Protein AF-A0A6J6G672-F1 (afdb_monomer_lite)

Radius of gyration: 31.38 Å; chains: 1; bounding box: 77×76×99 Å

Structure (mmCIF, N/CA/C/O backbone):
data_AF-A0A6J6G672-F1
#
_entry.id   AF-A0A6J6G672-F1
#
loop_
_atom_site.group_PDB
_atom_site.id
_atom_site.type_symbol
_atom_site.label_atom_id
_atom_site.label_alt_id
_atom_site.label_comp_id
_atom_site.label_asym_id
_atom_site.label_entity_id
_atom_site.label_seq_id
_atom_site.pdbx_PDB_ins_code
_atom_site.Cartn_x
_atom_site.Cartn_y
_atom_site.Cartn_z
_atom_site.occupancy
_atom_site.B_iso_or_equiv
_atom_site.auth_seq_id
_atom_site.auth_comp_id
_atom_site.auth_asym_id
_atom_site.auth_atom_id
_atom_site.pdbx_PDB_model_num
ATOM 1 N N . MET A 1 1 ? -47.773 39.812 6.564 1.00 46.84 1 MET A N 1
ATOM 2 C CA . MET A 1 1 ? -46.576 39.114 7.076 1.00 46.84 1 MET A CA 1
ATOM 3 C C . MET A 1 1 ? -45.455 40.134 7.037 1.00 46.84 1 MET A C 1
ATOM 5 O O . MET A 1 1 ? -45.420 40.847 6.040 1.00 46.84 1 MET A O 1
ATOM 9 N N . PRO A 1 2 ? -44.662 40.315 8.106 1.00 49.34 2 PRO A N 1
ATOM 10 C CA . PRO A 1 2 ? -43.574 41.289 8.084 1.00 49.34 2 PRO A CA 1
ATOM 11 C C . PRO A 1 2 ? -42.596 40.954 6.957 1.00 49.34 2 PRO A C 1
ATOM 13 O O . PRO A 1 2 ? -42.396 39.776 6.661 1.00 49.34 2 PRO A O 1
ATOM 16 N N . ASP A 1 3 ? -42.039 41.986 6.330 1.00 76.88 3 ASP A N 1
ATOM 17 C CA . ASP A 1 3 ? -41.026 41.847 5.287 1.00 76.88 3 ASP A CA 1
ATOM 18 C C . ASP A 1 3 ? -39.793 41.137 5.873 1.00 76.88 3 ASP A C 1
ATOM 20 O O . ASP A 1 3 ? -39.313 41.480 6.958 1.00 76.88 3 ASP A O 1
ATOM 24 N N . VAL A 1 4 ? -39.299 40.119 5.169 1.00 63.19 4 VAL A N 1
ATOM 25 C CA . VAL A 1 4 ? -38.138 39.310 5.570 1.00 63.19 4 VAL A CA 1
ATOM 26 C C . VAL A 1 4 ? -36.911 40.202 5.777 1.00 63.19 4 VAL A C 1
ATOM 28 O O . VAL A 1 4 ? -36.126 39.972 6.697 1.00 63.19 4 VAL A O 1
ATOM 31 N N . ILE A 1 5 ? -36.787 41.280 4.995 1.00 65.31 5 ILE A N 1
ATOM 32 C CA . ILE A 1 5 ? -35.704 42.259 5.145 1.00 65.31 5 ILE A CA 1
ATOM 33 C C . ILE A 1 5 ? -35.810 42.996 6.486 1.00 65.31 5 ILE A C 1
ATOM 35 O O . ILE A 1 5 ? -34.803 43.208 7.163 1.00 65.31 5 ILE A O 1
ATOM 39 N N . GLU A 1 6 ? -37.023 43.337 6.917 1.00 63.88 6 GLU A N 1
ATOM 40 C CA . GLU A 1 6 ? -37.260 44.044 8.177 1.00 63.88 6 GLU A CA 1
ATOM 41 C C . GLU A 1 6 ? -36.971 43.139 9.390 1.00 63.88 6 GLU A C 1
ATOM 43 O O . GLU A 1 6 ? -36.390 43.590 10.382 1.00 63.88 6 GLU A O 1
ATOM 48 N N . GLN A 1 7 ? -37.271 41.838 9.282 1.00 68.50 7 GLN A N 1
ATOM 49 C CA . GLN A 1 7 ? -36.911 40.842 10.299 1.00 68.50 7 GLN A CA 1
ATOM 50 C C . GLN A 1 7 ? -35.397 40.615 10.389 1.00 68.50 7 GLN A C 1
ATOM 52 O O . GLN A 1 7 ? -34.854 40.599 11.495 1.00 68.50 7 GLN A O 1
ATOM 57 N N . LEU A 1 8 ? -34.698 40.514 9.256 1.00 62.34 8 LEU A N 1
ATOM 58 C CA . LEU A 1 8 ? -33.239 40.355 9.231 1.00 62.34 8 LEU A CA 1
ATOM 59 C C . LEU A 1 8 ? -32.519 41.587 9.795 1.00 62.34 8 LEU A C 1
ATOM 61 O O . LEU A 1 8 ? -31.563 41.457 10.559 1.00 62.34 8 LEU A O 1
ATOM 65 N N . GLN A 1 9 ? -33.009 42.792 9.497 1.00 69.88 9 GLN A N 1
ATOM 66 C CA . GLN A 1 9 ? -32.451 44.030 10.046 1.00 69.88 9 GLN A CA 1
ATOM 67 C C . GLN A 1 9 ? -32.729 44.206 11.544 1.00 69.88 9 GLN A C 1
ATOM 69 O O . GLN A 1 9 ? -31.916 44.808 12.250 1.00 69.88 9 GLN A O 1
ATOM 74 N N . ALA A 1 10 ? -33.870 43.726 12.045 1.00 69.56 10 ALA A N 1
ATOM 75 C CA . ALA A 1 10 ? -34.158 43.708 13.479 1.00 69.56 10 ALA A CA 1
ATOM 76 C C . ALA A 1 10 ? -33.260 42.698 14.214 1.00 69.56 10 ALA A C 1
ATOM 78 O O . ALA A 1 10 ? -32.737 42.999 15.288 1.00 69.56 10 ALA A O 1
ATOM 79 N N . TRP A 1 11 ? -33.019 41.538 13.602 1.00 71.62 11 TRP A N 1
ATOM 80 C CA . TRP A 1 11 ? -32.152 40.499 14.151 1.00 71.62 11 TRP A CA 1
ATOM 81 C C . TRP A 1 11 ? -30.676 40.924 14.181 1.00 71.62 11 TRP A C 1
ATOM 83 O O . TRP A 1 11 ? -30.020 40.801 15.212 1.00 71.62 11 TRP A O 1
ATOM 93 N N . SER A 1 12 ? -30.180 41.538 13.100 1.00 64.00 12 SER A N 1
ATOM 94 C CA . SER A 1 12 ? -28.824 42.103 13.022 1.00 64.00 12 SER A CA 1
ATOM 95 C C . SER A 1 12 ? -28.565 43.163 14.101 1.00 64.00 12 SER A C 1
ATOM 97 O O . SER A 1 12 ? -27.530 43.121 14.769 1.00 64.00 12 SER A O 1
ATOM 99 N N . ARG A 1 13 ? -29.523 44.071 14.335 1.00 68.19 13 ARG A N 1
ATOM 100 C CA . ARG A 1 13 ? -29.420 45.081 15.403 1.00 68.19 13 ARG A CA 1
ATOM 101 C C . ARG A 1 13 ? -29.402 44.451 16.796 1.00 68.19 13 ARG A C 1
ATOM 103 O O . ARG A 1 13 ? -28.588 44.841 17.624 1.00 68.19 13 ARG A O 1
ATOM 110 N N . SER A 1 14 ? -30.227 43.429 17.026 1.00 68.44 14 SER A N 1
ATOM 111 C CA . SER A 1 14 ? -30.238 42.687 18.293 1.00 68.44 14 SER A CA 1
ATOM 112 C C . SER A 1 14 ? -28.920 41.957 18.574 1.00 68.44 14 SER A C 1
ATOM 114 O O . SER A 1 14 ? -28.567 41.789 19.738 1.00 68.44 14 SER A O 1
ATOM 116 N N . LEU A 1 15 ? -28.213 41.501 17.538 1.00 60.38 15 LEU A N 1
ATOM 117 C CA . LEU A 1 15 ? -26.910 40.846 17.666 1.00 60.38 15 LEU A CA 1
ATOM 118 C C . LEU A 1 15 ? -25.802 41.851 17.987 1.00 60.38 15 LEU A C 1
ATOM 120 O O . LEU A 1 15 ? -25.002 41.597 18.884 1.00 60.38 15 LEU A O 1
ATOM 124 N N . ALA A 1 16 ? -25.806 43.008 17.321 1.00 58.34 16 ALA A N 1
ATOM 125 C CA . ALA A 1 16 ? -24.842 44.076 17.575 1.00 58.34 16 ALA A CA 1
ATOM 126 C C . ALA A 1 16 ? -24.935 44.622 19.013 1.00 58.34 16 ALA A C 1
ATOM 128 O O . ALA A 1 16 ? -23.906 44.870 19.638 1.00 58.34 16 ALA A O 1
ATOM 129 N N . ASP A 1 17 ? -26.149 44.737 19.564 1.00 64.81 17 ASP A N 1
ATOM 130 C CA . ASP A 1 17 ? -26.365 45.199 20.943 1.00 64.81 17 ASP A CA 1
ATOM 131 C C . ASP A 1 17 ? -26.021 44.134 22.007 1.00 64.81 17 ASP A C 1
ATOM 133 O O . ASP A 1 17 ? -25.768 44.470 23.166 1.00 64.81 17 ASP A O 1
ATOM 137 N N . ALA A 1 18 ? -26.001 42.846 21.640 1.00 61.31 18 ALA A N 1
ATOM 138 C CA . ALA A 1 18 ? -25.757 41.737 22.568 1.00 61.31 18 ALA A CA 1
ATOM 139 C C . ALA A 1 18 ? -24.266 41.404 22.765 1.00 61.31 18 ALA A C 1
ATOM 141 O O . ALA A 1 18 ? -23.897 40.791 23.770 1.00 61.31 18 ALA A O 1
ATOM 142 N N . THR A 1 19 ? -23.394 41.807 21.841 1.00 51.56 19 THR A N 1
ATOM 143 C CA . THR A 1 19 ? -21.947 41.571 21.931 1.00 51.56 19 THR A CA 1
ATOM 144 C C . THR A 1 19 ? -21.215 42.802 22.453 1.00 51.56 19 THR A C 1
ATOM 146 O O . THR A 1 19 ? -21.062 43.791 21.740 1.00 51.56 19 THR A O 1
ATOM 149 N N . GLN A 1 20 ? -20.706 42.743 23.689 1.00 45.62 20 GLN A N 1
ATOM 150 C CA . GLN A 1 20 ? -19.733 43.739 24.146 1.00 45.62 20 GLN A CA 1
ATOM 151 C C . GLN A 1 20 ? -18.421 43.585 23.357 1.00 45.62 20 GLN A C 1
ATOM 153 O O . GLN A 1 20 ? -17.989 42.450 23.134 1.00 45.62 20 GLN A O 1
ATOM 158 N N . PRO A 1 21 ? -17.771 44.690 22.945 1.00 47.06 21 PRO A N 1
ATOM 159 C CA . PRO A 1 21 ? -16.489 44.618 22.259 1.00 47.06 21 PRO A CA 1
ATOM 160 C C . PRO A 1 21 ? -15.455 43.940 23.160 1.00 47.06 21 PRO A C 1
ATOM 162 O O . PRO A 1 21 ? -15.293 44.294 24.328 1.00 47.06 21 PRO A O 1
ATOM 165 N N . VAL A 1 22 ? -14.768 42.942 22.609 1.00 43.19 22 VAL A N 1
ATOM 166 C CA . VAL A 1 22 ? -13.687 42.238 23.299 1.00 43.19 22 VAL A CA 1
ATOM 167 C C . VAL A 1 22 ? -12.484 43.176 23.376 1.00 43.19 22 VAL A C 1
ATOM 169 O O . VAL A 1 22 ? -11.989 43.637 22.350 1.00 43.19 22 VAL A O 1
ATOM 172 N N . ASP A 1 23 ? -12.017 43.466 24.589 1.00 53.56 23 ASP A N 1
ATOM 173 C CA . ASP A 1 23 ? -10.781 44.216 24.810 1.00 53.56 23 ASP A CA 1
ATOM 174 C C . ASP A 1 23 ? -9.571 43.329 24.478 1.00 53.56 23 ASP A C 1
ATOM 176 O O . ASP A 1 23 ? -9.104 42.531 25.293 1.00 53.56 23 ASP A O 1
ATOM 180 N N . ILE A 1 24 ? -9.095 43.445 23.239 1.00 40.38 24 ILE A N 1
ATOM 181 C CA . ILE A 1 24 ? -7.954 42.684 22.719 1.00 40.38 24 ILE A CA 1
ATOM 182 C C . ILE A 1 24 ? -6.646 43.122 23.405 1.00 40.38 24 ILE A C 1
ATOM 184 O O . ILE A 1 24 ? -5.747 42.298 23.573 1.00 40.38 24 ILE A O 1
ATOM 188 N N . ALA A 1 25 ? -6.545 44.370 23.882 1.00 42.56 25 ALA A N 1
ATOM 189 C CA . ALA A 1 25 ? -5.338 44.865 24.547 1.00 42.56 25 ALA A CA 1
ATOM 190 C C . ALA A 1 25 ? -5.117 44.176 25.907 1.00 42.56 25 ALA A C 1
ATOM 192 O O . ALA A 1 25 ? -4.003 43.758 26.216 1.00 42.56 25 ALA A O 1
ATOM 193 N N . GLY A 1 26 ? -6.191 43.930 26.666 1.00 54.44 26 GLY A N 1
ATOM 194 C CA . GLY A 1 26 ? -6.123 43.189 27.931 1.00 54.44 26 GLY A CA 1
ATOM 195 C C . GLY A 1 26 ? -5.768 41.699 27.791 1.00 54.44 26 GLY A C 1
ATOM 196 O O . GLY A 1 26 ? -5.307 41.082 28.752 1.00 54.44 26 GLY A O 1
ATOM 197 N N . VAL A 1 27 ? -5.959 41.105 26.606 1.00 44.97 27 VAL A N 1
ATOM 198 C CA . VAL A 1 27 ? -5.609 39.698 26.330 1.00 44.97 27 VAL A CA 1
ATOM 199 C C . VAL A 1 27 ? -4.117 39.540 26.026 1.00 44.97 27 VAL A C 1
ATOM 201 O O . VAL A 1 27 ? -3.529 38.524 26.394 1.00 44.97 27 VAL A O 1
ATOM 204 N N . VAL A 1 28 ? -3.495 40.545 25.405 1.00 49.44 28 VAL A N 1
ATOM 205 C CA . VAL A 1 28 ? -2.081 40.498 25.002 1.00 49.44 28 VAL A CA 1
ATOM 206 C C . VAL A 1 28 ? -1.145 40.822 26.175 1.00 49.44 28 VAL A C 1
ATOM 208 O O . VAL A 1 28 ? -0.136 40.137 26.349 1.00 49.44 28 VAL A O 1
ATOM 211 N N . ASP A 1 29 ? -1.513 41.757 27.056 1.00 43.22 29 ASP A N 1
ATOM 212 C CA . ASP A 1 29 ? -0.681 42.121 28.218 1.00 43.22 29 ASP A CA 1
ATOM 213 C C . ASP A 1 29 ? -0.599 41.014 29.291 1.00 43.22 29 ASP A C 1
ATOM 215 O O . ASP A 1 29 ? 0.370 40.933 30.045 1.00 43.22 29 ASP A O 1
ATOM 219 N N . GLY A 1 30 ? -1.573 40.097 29.342 1.00 44.09 30 GLY A N 1
ATOM 220 C CA . GLY A 1 30 ? -1.590 38.988 30.306 1.00 44.09 30 GLY A CA 1
ATOM 221 C C . GLY A 1 30 ? -0.631 37.832 29.993 1.00 44.09 30 GLY A C 1
ATOM 222 O O . GLY A 1 30 ? -0.449 36.955 30.838 1.00 44.09 30 GLY A O 1
ATOM 223 N N . VAL A 1 31 ? -0.035 37.801 28.796 1.00 45.81 31 VAL A N 1
ATOM 224 C CA . VAL A 1 31 ? 0.839 36.703 28.340 1.00 45.81 31 VAL A CA 1
ATOM 225 C C . VAL A 1 31 ? 2.322 36.998 28.598 1.00 45.81 31 VAL A C 1
ATOM 227 O O . VAL A 1 31 ? 3.125 36.068 28.669 1.00 45.81 31 VAL A O 1
ATOM 230 N N . VAL A 1 32 ? 2.698 38.265 28.801 1.00 43.31 32 VAL A N 1
ATOM 231 C CA . VAL A 1 32 ? 4.114 38.672 28.880 1.00 43.31 32 VAL A CA 1
ATOM 232 C C . VAL A 1 32 ? 4.640 38.790 30.320 1.00 43.31 32 VAL A C 1
ATOM 234 O O . VAL A 1 32 ? 5.846 38.672 30.524 1.00 43.31 32 VAL A O 1
ATOM 237 N N . ASP A 1 33 ? 3.781 38.888 31.341 1.00 36.50 33 ASP A N 1
ATOM 238 C CA . ASP A 1 33 ? 4.230 39.005 32.738 1.00 36.50 33 ASP A CA 1
ATOM 239 C C . ASP A 1 33 ? 4.022 37.727 33.580 1.00 36.50 33 ASP A C 1
ATOM 241 O O . ASP A 1 33 ? 2.962 37.461 34.139 1.00 36.50 33 ASP A O 1
ATOM 245 N N . GLY A 1 34 ? 5.118 36.978 33.750 1.00 36.66 34 GLY A N 1
ATOM 246 C CA . GLY A 1 34 ? 5.547 36.464 35.056 1.00 36.66 34 GLY A CA 1
ATOM 247 C C . GLY A 1 34 ? 4.811 35.261 35.664 1.00 36.66 34 GLY A C 1
ATOM 248 O O . GLY A 1 34 ? 3.720 35.353 36.220 1.00 36.66 34 GLY A O 1
ATOM 249 N N . GLY A 1 35 ? 5.517 34.128 35.722 1.00 41.94 35 GLY A N 1
ATOM 250 C CA . GLY A 1 35 ? 5.094 32.902 36.391 1.00 41.94 35 GLY A CA 1
ATOM 251 C C . GLY A 1 35 ? 4.562 33.078 37.821 1.00 41.94 35 GLY A C 1
ATOM 252 O O . GLY A 1 35 ? 5.294 33.379 38.764 1.00 41.94 35 GLY A O 1
ATOM 253 N N . ARG A 1 36 ? 3.284 32.740 38.011 1.00 36.44 36 ARG A N 1
ATOM 254 C CA . ARG A 1 36 ? 2.749 32.215 39.274 1.00 36.44 36 ARG A CA 1
ATOM 255 C C . ARG A 1 36 ? 1.495 31.391 38.997 1.00 36.44 36 ARG A C 1
ATOM 257 O O . ARG A 1 36 ? 0.454 31.921 38.628 1.00 36.44 36 ARG A O 1
ATOM 264 N N . ARG A 1 37 ? 1.593 30.073 39.209 1.00 47.59 37 ARG A N 1
ATOM 265 C CA . ARG A 1 37 ? 0.455 29.142 39.166 1.00 47.59 37 ARG A CA 1
ATOM 266 C C . ARG A 1 37 ? -0.644 29.607 40.131 1.00 47.59 37 ARG A C 1
ATOM 268 O O . ARG A 1 37 ? -0.440 29.604 41.344 1.00 47.59 37 ARG A O 1
ATOM 275 N N . ARG A 1 38 ? -1.830 29.906 39.600 1.00 34.62 38 ARG A N 1
ATOM 276 C CA . ARG A 1 38 ? -3.105 29.767 40.315 1.00 34.62 38 ARG A CA 1
ATOM 277 C C . ARG A 1 38 ? -4.071 28.977 39.441 1.00 34.62 38 ARG A C 1
ATOM 279 O O . ARG A 1 38 ? -4.374 29.370 38.323 1.00 34.62 38 ARG A O 1
ATOM 286 N N . SER A 1 39 ? -4.518 27.842 39.969 1.00 48.62 39 SER A N 1
ATOM 287 C CA . SER A 1 39 ? -5.565 27.004 39.397 1.00 48.62 39 SER A CA 1
ATOM 288 C C . SER A 1 39 ? -6.930 27.678 39.549 1.00 48.62 39 SER A C 1
ATOM 290 O O . SER A 1 39 ? -7.306 28.032 40.668 1.00 48.62 39 SER A O 1
ATOM 292 N N . GLY A 1 40 ? -7.693 27.780 38.459 1.00 38.53 40 GLY A N 1
ATOM 293 C CA . GLY A 1 40 ? -9.133 28.039 38.521 1.00 38.53 40 GLY A CA 1
ATOM 294 C C . GLY A 1 40 ? -9.739 28.576 37.223 1.00 38.53 40 GLY A C 1
ATOM 295 O O . GLY A 1 40 ? -9.572 29.750 36.922 1.00 38.53 40 GLY A O 1
ATOM 296 N N . GLY A 1 41 ? -10.521 27.742 36.520 1.00 38.41 41 GLY A N 1
ATOM 297 C CA . GLY A 1 41 ? -11.688 28.212 35.755 1.00 38.41 41 GLY A CA 1
ATOM 298 C C . GLY A 1 41 ? -11.644 28.198 34.217 1.00 38.41 41 GLY A C 1
ATOM 299 O O . GLY A 1 41 ? -11.929 29.220 33.607 1.00 38.41 41 GLY A O 1
ATOM 300 N N . THR A 1 42 ? -11.404 27.056 33.562 1.00 41.00 42 THR A N 1
ATOM 301 C CA . THR A 1 42 ? -11.502 26.909 32.085 1.00 41.00 42 THR A CA 1
ATOM 302 C C . THR A 1 42 ? -12.894 26.540 31.544 1.00 41.00 42 THR A C 1
ATOM 304 O O . THR A 1 42 ? -13.083 26.498 30.332 1.00 41.00 42 THR A O 1
ATOM 307 N N . ARG A 1 43 ? -13.911 26.317 32.391 1.00 42.50 43 ARG A N 1
ATOM 308 C CA . ARG A 1 43 ? -15.243 25.860 31.927 1.00 42.50 43 ARG A CA 1
ATOM 309 C C . ARG A 1 43 ? -16.136 26.944 31.302 1.00 42.50 43 ARG A C 1
ATOM 311 O O . ARG A 1 43 ? -17.052 26.605 30.568 1.00 42.50 43 ARG A O 1
ATOM 318 N N . GLY A 1 44 ? -15.877 28.231 31.545 1.00 39.62 44 GLY A N 1
ATOM 319 C CA . GLY A 1 44 ? -16.739 29.313 31.040 1.00 39.62 44 GLY A CA 1
ATOM 320 C C . GLY A 1 44 ? -16.522 29.685 29.569 1.00 39.62 44 GLY A C 1
ATOM 321 O O . GLY A 1 44 ? -17.420 30.234 28.942 1.00 39.62 44 GLY A O 1
ATOM 322 N N . ARG A 1 45 ? -15.345 29.386 29.003 1.00 48.25 45 ARG A N 1
ATOM 323 C CA . ARG A 1 45 ? -14.952 29.872 27.667 1.00 48.25 45 ARG A CA 1
ATOM 324 C C . ARG A 1 45 ? -15.425 28.976 26.518 1.00 48.25 45 ARG A C 1
ATOM 326 O O . ARG A 1 45 ? -15.705 29.484 25.441 1.00 48.25 45 ARG A O 1
ATOM 333 N N . TRP A 1 46 ? -15.603 27.679 26.763 1.00 44.25 46 TRP A N 1
ATOM 334 C CA . TRP A 1 46 ? -16.037 26.723 25.734 1.00 44.25 46 TRP A CA 1
ATOM 335 C C . TRP A 1 46 ? -17.543 26.756 25.447 1.00 44.25 46 TRP A C 1
ATOM 337 O O . TRP A 1 46 ? -17.961 26.502 24.321 1.00 44.25 46 TRP A O 1
ATOM 347 N N . LEU A 1 47 ? -18.364 27.153 26.423 1.00 42.22 47 LEU A N 1
ATOM 348 C CA . LEU A 1 47 ? -19.818 27.244 26.238 1.00 42.22 47 LEU A CA 1
ATOM 349 C C . LEU A 1 47 ? -20.236 28.381 25.291 1.00 42.22 47 LEU A C 1
ATOM 351 O O . LEU A 1 47 ? -21.238 28.249 24.596 1.00 42.22 47 LEU A O 1
ATOM 355 N N . ALA A 1 48 ? -19.459 29.466 25.216 1.00 41.91 48 ALA A N 1
ATOM 356 C CA . ALA A 1 48 ? -19.745 30.576 24.305 1.00 41.91 48 ALA A CA 1
ATOM 357 C C . ALA A 1 48 ? -19.431 30.231 22.837 1.00 41.91 48 ALA A C 1
ATOM 359 O O . ALA A 1 48 ? -20.153 30.657 21.944 1.00 41.91 48 ALA A O 1
ATOM 360 N N . VAL A 1 49 ? -18.398 29.418 22.586 1.00 44.03 49 VAL A N 1
ATOM 361 C CA . VAL A 1 49 ? -18.032 28.971 21.228 1.00 44.03 49 VAL A CA 1
ATOM 362 C C . VAL A 1 49 ? -19.035 27.937 20.707 1.00 44.03 49 VAL A C 1
ATOM 364 O O . VAL A 1 49 ? -19.484 28.035 19.568 1.00 44.03 49 VAL A O 1
ATOM 367 N N . ALA A 1 50 ? -19.469 27.005 21.562 1.00 41.41 50 ALA A N 1
ATOM 368 C CA . ALA A 1 50 ? -20.468 26.001 21.195 1.00 41.41 50 ALA A CA 1
ATOM 369 C C . ALA A 1 50 ? -21.840 26.617 20.848 1.00 41.41 50 ALA A C 1
ATOM 371 O O . ALA A 1 50 ? -22.502 26.163 19.917 1.00 41.41 50 ALA A O 1
ATOM 372 N N . ALA A 1 51 ? -22.254 27.682 21.546 1.00 37.69 51 ALA A N 1
ATOM 373 C CA . ALA A 1 51 ? -23.521 28.362 21.268 1.00 37.69 51 ALA A CA 1
ATOM 374 C C . ALA A 1 51 ? -23.548 29.053 19.887 1.00 37.69 51 ALA A C 1
ATOM 376 O O . ALA A 1 51 ? -24.5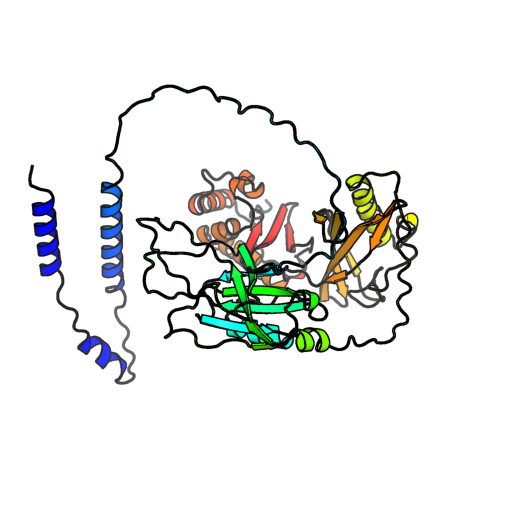96 29.094 19.243 1.00 37.69 51 ALA A O 1
ATOM 377 N N . SER A 1 52 ? -22.402 29.543 19.404 1.00 37.72 52 SER A N 1
ATOM 378 C CA . SER A 1 52 ? -22.294 30.217 18.102 1.00 37.72 52 SER A CA 1
ATOM 379 C C . SER A 1 52 ? -22.360 29.249 16.916 1.00 37.72 52 SER A C 1
ATOM 381 O O . SER A 1 52 ? -22.905 29.598 15.871 1.00 37.72 52 SER A O 1
ATOM 383 N N . ILE A 1 53 ? -21.870 28.015 17.081 1.00 43.47 53 ILE A N 1
ATOM 384 C CA . ILE A 1 53 ? -21.871 26.990 16.021 1.00 43.47 53 ILE A CA 1
ATOM 385 C C . ILE A 1 53 ? -23.289 26.445 15.779 1.00 43.47 53 ILE A C 1
ATOM 387 O O . ILE A 1 53 ? -23.703 26.267 14.634 1.00 43.47 53 ILE A O 1
ATOM 391 N N . VAL A 1 54 ? -24.086 26.266 16.840 1.00 43.44 54 VAL A N 1
ATOM 392 C CA . VAL A 1 54 ? -25.472 25.767 16.725 1.00 43.44 54 VAL A CA 1
ATOM 393 C C . VAL A 1 54 ? -26.394 26.772 16.014 1.00 43.44 54 VAL A C 1
ATOM 395 O O . VAL A 1 54 ? -27.316 26.370 15.305 1.00 43.44 54 VAL A O 1
ATOM 398 N N . LEU A 1 55 ? -26.131 28.077 16.138 1.00 42.69 55 LEU A N 1
ATOM 399 C CA . LEU A 1 55 ? -26.919 29.120 15.466 1.00 42.69 55 LEU A CA 1
ATOM 400 C C . LEU A 1 55 ? -26.651 29.209 13.955 1.00 42.69 55 LEU A C 1
ATOM 402 O O . LEU A 1 55 ? -27.561 29.563 13.206 1.00 42.69 55 LEU A O 1
ATOM 406 N N . LEU A 1 56 ? -25.451 28.844 13.493 1.00 40.16 56 LEU A N 1
ATOM 407 C CA . LEU A 1 56 ? -25.109 28.838 12.065 1.00 40.16 56 LEU A CA 1
ATOM 408 C C . LEU A 1 56 ? -25.736 27.648 11.323 1.00 40.16 56 LEU A C 1
ATOM 410 O O . LEU A 1 56 ? -26.234 27.816 10.211 1.00 40.16 56 LEU A O 1
ATOM 414 N N . ALA A 1 57 ? -25.818 26.476 11.960 1.00 40.16 57 ALA A N 1
ATOM 415 C CA . ALA A 1 57 ? -26.436 25.290 11.358 1.00 40.16 57 ALA A CA 1
ATOM 416 C C . ALA A 1 57 ? -27.958 25.444 11.140 1.00 40.16 57 ALA A C 1
ATOM 418 O O . ALA A 1 57 ? -28.507 24.935 10.164 1.00 40.16 57 ALA A O 1
ATOM 419 N N . GLY A 1 58 ? -28.648 26.196 12.007 1.00 34.88 58 GLY A N 1
ATOM 420 C CA . GLY A 1 58 ? -30.093 26.425 11.889 1.00 34.88 58 GLY A CA 1
ATOM 421 C C . GLY A 1 58 ? -30.508 27.320 10.712 1.00 34.88 58 GLY A C 1
ATOM 422 O O . GLY A 1 58 ? -31.625 27.190 10.216 1.00 34.88 58 GLY A O 1
ATOM 423 N N . ALA A 1 59 ? -29.624 28.205 10.238 1.00 39.28 59 ALA A N 1
ATOM 424 C CA . ALA A 1 59 ? -29.932 29.141 9.153 1.00 39.28 59 ALA A CA 1
ATOM 425 C C . ALA A 1 59 ? -29.840 28.500 7.754 1.00 39.28 59 ALA A C 1
ATOM 427 O O . ALA A 1 59 ? -30.563 28.902 6.845 1.00 39.28 59 ALA A O 1
ATOM 428 N N . VAL A 1 60 ? -29.000 27.472 7.587 1.00 40.84 60 VAL A N 1
ATOM 429 C CA . VAL A 1 60 ? -28.754 26.817 6.288 1.00 40.84 60 VAL A CA 1
ATOM 430 C C . VAL A 1 60 ? -29.909 25.890 5.884 1.00 40.84 60 VAL A C 1
ATOM 432 O O . VAL A 1 60 ? -30.270 25.814 4.711 1.00 40.84 60 VAL A O 1
ATOM 435 N N . VAL A 1 61 ? -30.578 25.256 6.851 1.00 37.94 61 VAL A N 1
ATOM 436 C CA . VAL A 1 61 ? -31.682 24.311 6.586 1.00 37.94 61 VAL A CA 1
ATOM 437 C C . VAL A 1 61 ? -32.956 25.011 6.079 1.00 37.94 61 VAL A C 1
ATOM 439 O O . VAL A 1 61 ? -33.787 24.387 5.422 1.00 37.94 61 VAL A O 1
ATOM 442 N N . ALA A 1 62 ? -33.107 26.320 6.297 1.00 36.56 62 ALA A N 1
ATOM 443 C CA . ALA A 1 62 ? -34.292 27.065 5.866 1.00 36.56 62 ALA A CA 1
ATOM 444 C C . ALA A 1 62 ? -34.297 27.451 4.369 1.00 36.56 62 ALA A C 1
ATOM 446 O O . ALA A 1 62 ? -35.345 27.835 3.853 1.00 36.56 62 ALA A O 1
ATOM 447 N N . VAL A 1 63 ? -33.166 27.346 3.657 1.00 40.66 63 VAL A N 1
ATOM 448 C CA . VAL A 1 63 ? -33.032 27.854 2.274 1.00 40.66 63 VAL A CA 1
ATOM 449 C C . VAL A 1 63 ? -33.274 26.778 1.200 1.00 40.66 63 VAL A C 1
ATOM 451 O O . VAL A 1 63 ? -33.565 27.110 0.057 1.00 40.66 63 VAL A O 1
ATOM 454 N N . VAL A 1 64 ? -33.266 25.486 1.545 1.00 37.25 64 VAL A N 1
ATOM 455 C CA . VAL A 1 64 ? -33.272 24.389 0.548 1.00 37.25 64 VAL A CA 1
ATOM 456 C C . VAL A 1 64 ? -34.681 23.866 0.183 1.00 37.25 64 VAL A C 1
ATOM 458 O O . VAL A 1 64 ? -34.816 22.983 -0.655 1.00 37.25 64 VAL A O 1
ATOM 461 N N . GLN A 1 65 ? -35.772 24.420 0.729 1.00 35.72 65 GLN A N 1
ATOM 462 C CA . GLN A 1 65 ? -37.135 23.880 0.517 1.00 35.72 65 GLN A CA 1
ATOM 463 C C . GLN A 1 65 ? -38.093 24.697 -0.371 1.00 35.72 65 GLN A C 1
ATOM 465 O O . GLN A 1 65 ? -39.303 24.482 -0.314 1.00 35.72 65 GLN A O 1
ATOM 470 N N . LEU A 1 66 ? -37.613 25.587 -1.244 1.00 34.34 66 LEU A N 1
ATOM 471 C CA . LEU A 1 66 ? -38.497 26.286 -2.192 1.00 34.34 66 LEU A CA 1
ATOM 472 C C . LEU A 1 66 ? -37.897 26.362 -3.602 1.00 34.34 66 LEU A C 1
ATOM 474 O O . LEU A 1 66 ? -37.081 27.230 -3.892 1.00 34.34 66 LEU A O 1
ATOM 478 N N . GLY A 1 67 ? -38.361 25.480 -4.490 1.00 30.53 67 GLY A N 1
ATOM 479 C CA . GLY A 1 67 ? -38.087 25.549 -5.926 1.00 30.53 67 GLY A CA 1
ATOM 480 C C . GLY A 1 67 ? -38.655 24.355 -6.690 1.00 30.53 67 GLY A C 1
ATOM 481 O O . GLY A 1 67 ? -37.909 23.450 -7.041 1.00 30.53 67 GLY A O 1
ATOM 482 N N . GLY A 1 68 ? -39.974 24.341 -6.906 1.00 32.84 68 GLY A N 1
ATOM 483 C CA . GLY A 1 68 ? -40.667 23.374 -7.759 1.00 32.84 68 GLY A CA 1
ATOM 484 C C . GLY A 1 68 ? -41.234 24.013 -9.033 1.00 32.84 68 GLY A C 1
ATOM 485 O O . GLY A 1 68 ? -41.778 25.114 -8.969 1.00 32.84 68 GLY A O 1
ATOM 486 N N . ASP A 1 69 ? -41.124 23.234 -10.113 1.00 37.69 69 ASP A N 1
ATOM 487 C CA . ASP A 1 69 ? -41.947 23.111 -11.330 1.00 37.69 69 ASP A CA 1
ATOM 488 C C . ASP A 1 69 ? -41.973 24.166 -12.466 1.00 37.69 69 ASP A C 1
ATOM 490 O O . ASP A 1 69 ? -41.987 25.376 -12.255 1.00 37.69 69 ASP A O 1
ATOM 494 N N . ASP A 1 70 ? -42.107 23.586 -13.679 1.00 32.09 70 ASP A N 1
ATOM 495 C CA . ASP A 1 70 ? -42.422 24.108 -15.030 1.00 32.09 70 ASP A CA 1
ATOM 496 C C . ASP A 1 70 ? -41.260 24.727 -15.862 1.00 32.09 70 ASP A C 1
ATOM 498 O O . ASP A 1 70 ? -40.510 25.562 -15.382 1.00 32.09 70 ASP A O 1
ATOM 502 N N . GLU A 1 71 ? -40.996 24.397 -17.143 1.00 32.97 71 GLU A N 1
ATOM 503 C CA . GLU A 1 71 ? -41.886 23.983 -18.239 1.00 32.97 71 GLU A CA 1
ATOM 504 C C . GLU A 1 71 ? -41.130 23.417 -19.486 1.00 32.97 71 GLU A C 1
ATOM 506 O O . GLU A 1 71 ? -40.050 23.877 -19.847 1.00 32.97 71 GLU A O 1
ATOM 511 N N . ARG A 1 72 ? -41.843 22.546 -20.227 1.00 32.12 72 ARG A N 1
ATOM 512 C CA . ARG A 1 72 ? -41.903 22.354 -21.705 1.00 32.12 72 ARG A CA 1
ATOM 513 C C . ARG A 1 72 ? -40.842 21.560 -22.496 1.00 32.12 72 ARG A C 1
ATOM 515 O O . ARG A 1 72 ? -39.791 22.039 -22.905 1.00 32.12 72 ARG A O 1
ATOM 522 N N . VAL A 1 73 ? -41.320 20.389 -22.929 1.00 36.75 73 VAL A N 1
ATOM 523 C CA . VAL A 1 73 ? -40.887 19.571 -24.075 1.00 36.75 73 VAL A CA 1
ATOM 524 C C . VAL A 1 73 ? -41.371 20.170 -25.412 1.00 36.75 73 VAL A C 1
ATOM 526 O O . VAL A 1 73 ? -42.525 20.586 -25.524 1.00 36.75 73 VAL A O 1
ATOM 529 N N . GLY A 1 74 ? -40.522 20.119 -26.447 1.00 30.22 74 GLY A N 1
ATOM 530 C CA . GLY A 1 74 ? -40.841 20.358 -27.865 1.00 30.22 74 GLY A CA 1
ATOM 531 C C . GLY A 1 74 ? -39.873 19.594 -28.800 1.00 30.22 74 GLY A C 1
ATOM 532 O O . GLY A 1 74 ? -38.786 19.240 -28.355 1.00 30.22 74 GLY A O 1
ATOM 533 N N . PRO A 1 75 ? -40.267 19.250 -30.046 1.00 39.03 75 PRO A N 1
ATOM 534 C CA . PRO A 1 75 ? -39.949 17.951 -30.650 1.00 39.03 75 PRO A CA 1
ATOM 535 C C . PRO A 1 75 ? -38.679 17.891 -31.516 1.00 39.03 75 PRO A C 1
ATOM 537 O O . PRO A 1 75 ? -38.186 18.885 -32.042 1.00 39.03 75 PRO A O 1
ATOM 540 N N . ALA A 1 76 ? -38.221 16.649 -31.695 1.00 40.78 76 ALA A N 1
ATOM 541 C CA . ALA A 1 76 ? -37.064 16.203 -32.462 1.00 40.78 76 ALA A CA 1
ATOM 542 C C . ALA A 1 76 ? -37.070 16.620 -33.946 1.00 40.78 76 ALA A C 1
ATOM 544 O O . ALA A 1 76 ? -38.079 16.483 -34.641 1.00 40.78 76 ALA A O 1
ATOM 545 N N . ALA A 1 77 ? -35.893 17.017 -34.441 1.00 34.19 77 ALA A N 1
ATOM 546 C CA . ALA A 1 77 ? -35.594 17.168 -35.861 1.00 34.19 77 ALA A CA 1
ATOM 547 C C . ALA A 1 77 ? -34.556 16.124 -36.309 1.00 34.19 77 ALA A C 1
ATOM 549 O O . ALA A 1 77 ? -33.566 15.853 -35.634 1.00 34.19 77 ALA A O 1
ATOM 550 N N . THR A 1 78 ? -34.842 15.528 -37.461 1.00 37.94 78 THR A N 1
ATOM 551 C CA . THR A 1 78 ? -34.135 14.447 -38.156 1.00 37.94 78 THR A CA 1
ATOM 552 C C . THR A 1 78 ? -32.760 14.892 -38.688 1.00 37.94 78 THR A C 1
ATOM 554 O O . THR A 1 78 ? -32.657 16.008 -39.202 1.00 37.94 78 THR A O 1
ATOM 557 N N . PRO A 1 79 ? -31.711 14.046 -38.654 1.00 41.47 79 PRO A N 1
ATOM 558 C CA . PRO A 1 79 ? -30.414 14.400 -39.223 1.00 41.47 79 PRO A CA 1
ATOM 559 C C . PRO A 1 79 ? -30.448 14.332 -40.757 1.00 41.47 79 PRO A C 1
ATOM 561 O O . PRO A 1 79 ? -30.878 13.340 -41.343 1.00 41.47 79 PRO A O 1
ATOM 564 N N . SER A 1 80 ? -29.979 15.400 -41.406 1.00 34.41 80 SER A N 1
ATOM 565 C CA . SER A 1 80 ? -29.760 15.458 -42.855 1.00 34.41 80 SER A CA 1
ATOM 566 C C . SER A 1 80 ? -28.314 15.074 -43.175 1.00 34.41 80 SER A C 1
ATOM 568 O O . SER A 1 80 ? -27.380 15.694 -42.671 1.00 34.41 80 SER A O 1
ATOM 570 N N . SER A 1 81 ? -28.133 14.051 -44.010 1.00 41.69 81 SER A N 1
ATOM 571 C CA . SER A 1 81 ? -26.836 13.638 -44.555 1.00 41.69 81 SER A CA 1
ATOM 572 C C . SER A 1 81 ? -26.257 14.703 -45.498 1.00 41.69 81 SER A C 1
ATOM 574 O O . SER A 1 81 ? -26.994 15.201 -46.354 1.00 41.69 81 SER A O 1
ATOM 576 N N . PRO A 1 82 ? -24.954 15.024 -45.428 1.00 51.75 82 PRO A N 1
ATOM 577 C CA . PRO A 1 82 ? -24.286 15.757 -46.494 1.00 51.75 82 PRO A CA 1
ATOM 578 C C . PRO A 1 82 ? -23.887 14.818 -47.655 1.00 51.75 82 PRO A C 1
ATOM 580 O O . PRO A 1 82 ? -23.704 13.616 -47.448 1.00 51.75 82 PRO A O 1
ATOM 583 N N . PRO A 1 83 ? -23.775 15.344 -48.889 1.00 48.81 83 PRO A N 1
ATOM 584 C CA . PRO A 1 83 ? -23.518 14.549 -50.088 1.00 48.81 83 PRO A CA 1
ATOM 585 C C . PRO A 1 83 ? -22.068 14.053 -50.189 1.00 48.81 83 PRO A C 1
ATOM 587 O O . PRO A 1 83 ? -21.123 14.755 -49.830 1.00 48.81 83 PRO A O 1
ATOM 590 N N . SER A 1 84 ? -21.910 12.850 -50.754 1.00 40.00 84 SER A N 1
ATOM 591 C CA . SER A 1 84 ? -20.641 12.310 -51.250 1.00 40.00 84 SER A CA 1
ATOM 592 C C . SER A 1 84 ? -20.028 13.231 -52.302 1.00 40.00 84 SER A C 1
ATOM 594 O O . SER A 1 84 ? -20.611 13.430 -53.367 1.00 40.00 84 SER A O 1
ATOM 596 N N . SER A 1 85 ? -18.819 13.714 -52.030 1.00 44.44 85 SER A N 1
ATOM 597 C CA . SER A 1 85 ? -17.924 14.259 -53.049 1.00 44.44 85 SER A CA 1
ATOM 598 C C . SER A 1 85 ? -16.892 13.196 -53.414 1.00 44.44 85 SER A C 1
ATOM 600 O O . SER A 1 85 ? -16.142 12.726 -52.559 1.00 44.44 85 SER A O 1
ATOM 602 N N . GLU A 1 86 ? -16.875 12.810 -54.687 1.00 43.41 86 GLU A N 1
ATOM 603 C CA . GLU A 1 86 ? -15.814 12.015 -55.302 1.00 43.41 86 GLU A CA 1
ATOM 604 C C . GLU A 1 86 ? -14.485 12.781 -55.220 1.00 43.41 86 GLU A C 1
ATOM 606 O O . GLU A 1 86 ? -14.369 13.905 -55.711 1.00 43.41 86 GLU A O 1
ATOM 611 N N . VAL A 1 87 ? -13.471 12.173 -54.601 1.00 37.03 87 VAL A N 1
ATOM 612 C CA . VAL A 1 87 ? -12.098 12.689 -54.606 1.00 37.03 87 VAL A CA 1
ATOM 613 C C . VAL A 1 87 ? -11.310 11.952 -55.683 1.00 37.03 87 VAL A C 1
ATOM 615 O O . VAL A 1 87 ? -10.986 10.774 -55.558 1.00 37.03 87 VAL A O 1
ATOM 618 N N . THR A 1 88 ? -10.985 12.680 -56.747 1.00 35.53 88 THR A N 1
ATOM 619 C CA . THR A 1 88 ? -10.013 12.293 -57.772 1.00 35.53 88 THR A CA 1
ATOM 620 C C . THR A 1 88 ? -8.606 12.299 -57.170 1.00 35.53 88 THR A C 1
ATOM 622 O O . THR A 1 88 ? -8.039 13.359 -56.908 1.00 35.53 88 THR A O 1
ATOM 625 N N . THR A 1 89 ? -8.009 11.125 -56.965 1.00 35.16 89 THR A N 1
ATOM 626 C CA . THR A 1 89 ? -6.604 10.993 -56.550 1.00 35.16 89 THR A CA 1
ATOM 627 C C . THR A 1 89 ? -5.658 11.273 -57.717 1.00 35.16 89 THR A C 1
ATOM 629 O O . THR A 1 89 ? -5.586 10.499 -58.671 1.00 35.16 89 THR A O 1
ATOM 632 N N . THR A 1 90 ? -4.898 12.366 -57.616 1.00 44.47 90 THR A N 1
ATOM 633 C CA . THR A 1 90 ? -3.688 12.623 -58.416 1.00 44.47 90 THR A CA 1
ATOM 634 C C . THR A 1 90 ? -2.467 12.221 -57.574 1.00 44.47 90 THR A C 1
ATOM 636 O O . THR A 1 90 ? -2.410 12.616 -56.411 1.00 44.47 90 THR A O 1
ATOM 639 N N . PRO A 1 91 ? -1.492 11.452 -58.094 1.00 43.41 91 PRO A N 1
ATOM 640 C CA . PRO A 1 91 ? -0.305 11.079 -57.328 1.00 43.41 91 PRO A CA 1
ATOM 641 C C . PRO A 1 91 ? 0.624 12.292 -57.172 1.00 43.41 91 PRO A C 1
ATOM 643 O O . PRO A 1 91 ? 1.134 12.822 -58.160 1.00 43.41 91 PRO A O 1
ATOM 646 N N . ALA A 1 92 ? 0.827 12.739 -55.930 1.00 3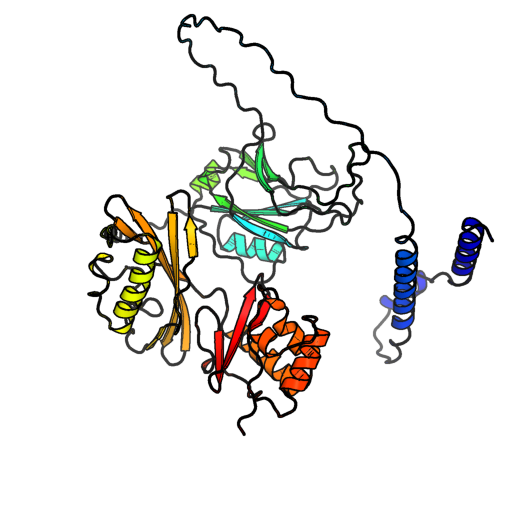8.78 92 ALA A N 1
ATOM 647 C CA . ALA A 1 92 ? 1.769 13.799 -55.589 1.00 38.78 92 ALA A CA 1
ATOM 648 C C . ALA A 1 92 ? 3.157 13.219 -55.277 1.00 38.78 92 ALA A C 1
ATOM 650 O O . ALA A 1 92 ? 3.316 12.303 -54.474 1.00 38.78 92 ALA A O 1
ATOM 651 N N . THR A 1 93 ? 4.150 13.790 -55.948 1.00 38.78 93 THR A N 1
ATOM 652 C CA . THR A 1 93 ? 5.588 13.584 -55.792 1.00 38.78 93 THR A CA 1
ATOM 653 C C . THR A 1 93 ? 6.057 13.889 -54.367 1.00 38.78 93 THR A C 1
ATOM 655 O O . THR A 1 93 ? 5.796 14.969 -53.841 1.00 38.78 93 THR A O 1
ATOM 658 N N . THR A 1 94 ? 6.797 12.954 -53.771 1.00 45.84 94 THR A N 1
ATOM 659 C CA . THR A 1 94 ? 7.423 13.047 -52.446 1.00 45.84 94 THR A CA 1
ATOM 660 C C . THR A 1 94 ? 8.448 14.187 -52.387 1.00 45.84 94 THR A C 1
ATOM 662 O O . THR A 1 94 ? 9.517 14.101 -52.992 1.00 45.84 94 THR A O 1
ATOM 665 N N . GLY A 1 95 ? 8.127 15.253 -51.652 1.00 47.34 95 GLY A N 1
ATOM 666 C CA . GLY A 1 95 ? 9.093 16.227 -51.134 1.00 47.34 95 GLY A CA 1
ATOM 667 C C . GLY A 1 95 ? 9.487 15.884 -49.688 1.00 47.34 95 GLY A C 1
ATOM 668 O O . GLY A 1 95 ? 8.749 15.150 -49.029 1.00 47.34 95 GLY A O 1
ATOM 669 N N . PRO A 1 96 ? 10.640 16.365 -49.185 1.00 47.41 96 PRO A N 1
ATOM 670 C CA . PRO A 1 96 ? 11.077 16.100 -47.816 1.00 47.41 96 PRO A CA 1
ATOM 671 C C . PRO A 1 96 ? 10.068 16.681 -46.819 1.00 47.41 96 PRO A C 1
ATOM 673 O O . PRO A 1 96 ? 9.681 17.843 -46.931 1.00 47.41 96 PRO A O 1
ATOM 676 N N . ALA A 1 97 ? 9.631 15.855 -45.868 1.00 41.59 97 ALA A N 1
ATOM 677 C CA . ALA A 1 97 ? 8.729 16.257 -44.801 1.00 41.59 97 ALA A CA 1
ATOM 678 C C . ALA A 1 97 ? 9.408 17.317 -43.925 1.00 41.59 97 ALA A C 1
ATOM 680 O O . ALA A 1 97 ? 10.415 17.048 -43.270 1.00 41.59 97 ALA A O 1
ATOM 681 N N . THR A 1 98 ? 8.863 18.528 -43.934 1.00 43.34 98 THR A N 1
ATOM 682 C CA . THR A 1 98 ? 9.144 19.532 -42.914 1.00 43.34 98 THR A CA 1
ATOM 683 C C . THR A 1 98 ? 8.443 19.067 -41.642 1.00 43.34 98 THR A C 1
ATOM 685 O O . THR A 1 98 ? 7.216 19.029 -41.603 1.00 43.34 98 THR A O 1
ATOM 688 N N . THR A 1 99 ? 9.206 18.655 -40.632 1.00 46.19 99 THR A N 1
ATOM 689 C CA . THR A 1 99 ? 8.687 18.362 -39.293 1.00 46.19 99 THR A CA 1
ATOM 690 C C . THR A 1 99 ? 8.093 19.653 -38.729 1.00 46.19 99 THR A C 1
ATOM 692 O O . THR A 1 99 ? 8.837 20.560 -38.360 1.00 46.19 99 THR A O 1
ATOM 695 N N . GLU A 1 100 ? 6.765 19.786 -38.718 1.00 48.50 100 GLU A N 1
ATOM 696 C CA . GLU A 1 100 ? 6.107 20.814 -37.910 1.00 48.50 100 GLU A CA 1
ATOM 697 C C . GLU A 1 100 ? 6.432 20.512 -36.447 1.00 48.50 100 GLU A C 1
ATOM 699 O O . GLU A 1 100 ? 6.162 19.418 -35.950 1.00 48.50 100 GLU A O 1
ATOM 704 N N . ALA A 1 101 ? 7.089 21.458 -35.778 1.00 58.41 101 ALA A N 1
ATOM 705 C CA . ALA A 1 101 ? 7.318 21.379 -34.347 1.00 58.41 101 ALA A CA 1
ATOM 706 C C . ALA A 1 101 ? 5.951 21.334 -33.654 1.00 58.41 101 ALA A C 1
ATOM 708 O O . ALA A 1 101 ? 5.152 22.261 -33.800 1.00 58.41 101 ALA A O 1
ATOM 709 N N . VAL A 1 102 ? 5.676 20.248 -32.931 1.00 55.19 102 VAL A N 1
ATOM 710 C CA . VAL A 1 102 ? 4.504 20.154 -32.060 1.00 55.19 102 VAL A CA 1
ATOM 711 C C . VAL A 1 102 ? 4.671 21.230 -30.991 1.00 55.19 102 VAL A C 1
ATOM 713 O O . VAL A 1 102 ? 5.545 21.139 -30.135 1.00 55.19 102 VAL A O 1
ATOM 716 N N . SER A 1 103 ? 3.895 22.303 -31.112 1.00 69.06 103 SER A N 1
ATOM 717 C CA . SER A 1 103 ? 3.906 23.429 -30.184 1.00 69.06 103 SER A CA 1
ATOM 718 C C . SER A 1 103 ? 2.853 23.171 -29.115 1.00 69.06 103 SER A C 1
ATOM 720 O O . SER A 1 103 ? 1.684 23.496 -29.313 1.00 69.06 103 SER A O 1
ATOM 722 N N . GLY A 1 104 ? 3.256 22.566 -28.003 1.00 88.25 104 GLY A N 1
ATOM 723 C CA . GLY A 1 104 ? 2.403 22.378 -26.835 1.00 88.25 104 GLY A CA 1
ATOM 724 C C . GLY A 1 104 ? 3.114 21.609 -25.722 1.00 88.25 104 GLY A C 1
ATOM 725 O O . GLY A 1 104 ? 4.185 21.046 -25.974 1.00 88.25 104 GLY A O 1
ATOM 726 N N . PRO A 1 105 ? 2.529 21.583 -24.512 1.00 94.12 105 PRO A N 1
ATOM 727 C CA . PRO A 1 105 ? 3.026 20.760 -23.422 1.00 94.12 105 PRO A CA 1
ATOM 728 C C . PRO A 1 105 ? 3.101 19.282 -23.820 1.00 94.12 105 PRO A C 1
ATOM 730 O O . PRO A 1 105 ? 2.230 18.758 -24.518 1.00 94.12 105 PRO A O 1
ATOM 733 N N . VAL A 1 106 ? 4.160 18.617 -23.374 1.00 96.50 106 VAL A N 1
ATOM 734 C CA . VAL A 1 106 ? 4.441 17.200 -23.596 1.00 96.50 106 VAL A CA 1
ATOM 735 C C . VAL A 1 106 ? 4.218 16.466 -22.280 1.00 96.50 106 VAL A C 1
ATOM 737 O O . VAL A 1 106 ? 4.841 16.815 -21.281 1.00 96.50 106 VAL A O 1
ATOM 740 N N . ALA A 1 107 ? 3.344 15.462 -22.270 1.00 96.31 107 ALA A N 1
ATOM 741 C CA . ALA A 1 107 ? 3.102 14.649 -21.081 1.00 96.31 107 ALA A CA 1
ATOM 742 C C . ALA A 1 107 ? 4.361 13.859 -20.677 1.00 96.31 107 ALA A C 1
ATOM 744 O O . ALA A 1 107 ? 5.089 13.364 -21.541 1.00 96.31 107 ALA A O 1
ATOM 745 N N . ILE A 1 108 ? 4.588 13.741 -19.370 1.00 96.69 108 ILE A N 1
ATOM 746 C CA . ILE A 1 108 ? 5.661 12.960 -18.753 1.00 96.69 108 ILE A CA 1
ATOM 747 C C . ILE A 1 108 ? 5.033 11.820 -17.946 1.00 96.69 108 ILE A C 1
ATOM 749 O O . ILE A 1 108 ? 4.182 12.046 -17.077 1.00 96.69 108 ILE A O 1
ATOM 753 N N . ASP A 1 109 ? 5.487 10.597 -18.216 1.00 92.94 109 ASP A N 1
ATOM 754 C CA . ASP A 1 109 ? 5.116 9.423 -17.431 1.00 92.94 109 ASP A CA 1
ATOM 755 C C . ASP A 1 109 ? 5.671 9.547 -16.004 1.00 92.94 109 ASP A C 1
ATOM 757 O O . ASP A 1 109 ? 6.811 9.961 -15.777 1.00 92.94 109 ASP A O 1
ATOM 761 N N . HIS A 1 110 ? 4.837 9.220 -15.020 1.00 96.62 110 HIS A N 1
ATOM 762 C CA . HIS A 1 110 ? 5.149 9.395 -13.605 1.00 96.62 110 HIS A CA 1
ATOM 763 C C . HIS A 1 110 ? 4.387 8.383 -12.742 1.00 96.62 110 HIS A C 1
ATOM 765 O O . HIS A 1 110 ? 3.388 7.800 -13.165 1.00 96.62 110 HIS A O 1
ATOM 771 N N . VAL A 1 111 ? 4.856 8.205 -11.508 1.00 91.31 111 VAL A N 1
ATOM 772 C CA . VAL A 1 111 ? 4.179 7.446 -10.450 1.00 91.31 111 VAL A CA 1
ATOM 773 C C . VAL A 1 111 ? 3.854 8.401 -9.310 1.00 91.31 111 VAL A C 1
ATOM 775 O O . VAL A 1 111 ? 4.745 9.077 -8.797 1.00 91.31 111 VAL A O 1
ATOM 778 N N . VAL A 1 112 ? 2.589 8.460 -8.902 1.00 95.06 112 VAL A N 1
ATOM 779 C CA . VAL A 1 112 ? 2.160 9.269 -7.755 1.00 95.06 112 VAL A CA 1
ATOM 780 C C . VAL A 1 112 ? 2.579 8.575 -6.461 1.00 95.06 112 VAL A C 1
ATOM 782 O O . VAL A 1 112 ? 2.254 7.410 -6.248 1.00 95.06 112 VAL A O 1
ATOM 785 N N . LEU A 1 113 ? 3.323 9.289 -5.614 1.00 89.69 113 LEU A N 1
ATOM 786 C CA . LEU A 1 113 ? 3.718 8.838 -4.276 1.00 89.69 113 LEU A CA 1
ATOM 787 C C . LEU A 1 113 ? 2.850 9.487 -3.194 1.00 89.69 113 LEU A C 1
ATOM 789 O O . LEU A 1 113 ? 2.541 8.839 -2.199 1.00 89.69 113 LEU A O 1
ATOM 793 N N . VAL A 1 114 ? 2.482 10.758 -3.388 1.00 95.38 114 VAL A N 1
ATOM 794 C CA . VAL A 1 114 ? 1.578 11.537 -2.529 1.00 95.38 114 VAL A CA 1
ATOM 795 C C . VAL A 1 114 ? 0.793 12.511 -3.401 1.00 95.38 114 VAL A C 1
ATOM 797 O O . VAL A 1 114 ? 1.374 13.115 -4.304 1.00 95.38 114 VAL A O 1
ATOM 800 N N . ASP A 1 115 ? -0.489 12.691 -3.099 1.00 95.56 115 ASP A N 1
ATOM 801 C CA . ASP A 1 115 ? -1.354 13.699 -3.711 1.00 95.56 115 ASP A CA 1
ATOM 802 C C . ASP A 1 115 ? -2.385 14.192 -2.683 1.00 95.56 115 ASP A C 1
ATOM 804 O O . ASP A 1 115 ? -2.956 13.386 -1.950 1.00 95.56 115 ASP A O 1
ATOM 808 N N . GLY A 1 116 ? -2.608 15.504 -2.606 1.00 90.56 116 GLY A N 1
ATOM 809 C CA . GLY A 1 116 ? -3.651 16.092 -1.759 1.00 90.56 116 GLY A CA 1
ATOM 810 C C . GLY A 1 116 ? -3.364 16.248 -0.264 1.00 90.56 116 GLY A C 1
ATOM 811 O O . GLY A 1 116 ? -4.255 16.666 0.477 1.00 90.56 116 GLY A O 1
ATOM 812 N N . GLU A 1 117 ? -2.151 15.962 0.211 1.00 91.31 117 GLU A N 1
ATOM 813 C CA . GLU A 1 117 ? -1.848 16.069 1.644 1.00 91.31 117 GLU A CA 1
ATOM 814 C C . GLU A 1 117 ? -1.723 17.540 2.098 1.00 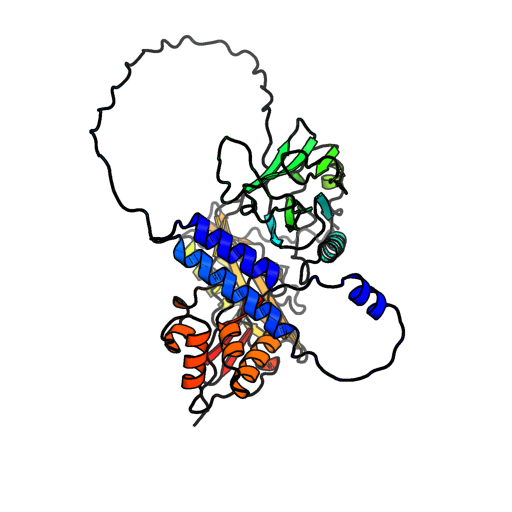91.31 117 GLU A C 1
ATOM 816 O O . GLU A 1 117 ? -0.955 18.299 1.498 1.00 91.31 117 GLU A O 1
ATOM 821 N N . PRO A 1 118 ? -2.402 17.975 3.182 1.00 94.56 118 PRO A N 1
ATOM 822 C CA . PRO A 1 118 ? -2.444 19.375 3.616 1.00 94.56 118 PRO A CA 1
ATOM 823 C C . PRO A 1 118 ? -1.197 19.782 4.425 1.00 94.56 118 PRO A C 1
ATOM 825 O O . PRO A 1 118 ? -1.286 20.379 5.503 1.00 94.56 118 PRO A O 1
ATOM 828 N N . VAL A 1 119 ? -0.014 19.430 3.922 1.00 95.25 119 VAL A N 1
ATOM 829 C CA . VAL A 1 119 ? 1.299 19.697 4.525 1.00 95.25 119 VAL A CA 1
ATOM 830 C C . VAL A 1 119 ? 2.262 20.295 3.495 1.00 95.25 119 VAL A C 1
ATOM 832 O O . VAL A 1 119 ? 1.957 20.378 2.309 1.00 95.25 119 VAL A O 1
ATOM 835 N N . GLY A 1 120 ? 3.445 20.708 3.947 1.00 95.56 120 GLY A N 1
ATOM 836 C CA . GLY A 1 120 ? 4.477 21.304 3.103 1.00 95.56 120 GLY A CA 1
ATOM 837 C C . GLY A 1 120 ? 4.355 22.816 2.932 1.00 95.56 120 GLY A C 1
ATOM 838 O O . GLY A 1 120 ? 3.399 23.457 3.368 1.00 95.56 120 GLY A O 1
ATOM 839 N N . ASP A 1 121 ? 5.378 23.395 2.308 1.00 93.50 121 ASP A N 1
ATOM 840 C CA . ASP A 1 121 ? 5.384 24.806 1.934 1.00 93.50 121 ASP A CA 1
ATOM 841 C C . ASP A 1 121 ? 4.665 25.000 0.589 1.00 93.50 121 ASP A C 1
ATOM 843 O O . ASP A 1 121 ? 4.868 24.225 -0.351 1.00 93.50 121 ASP A O 1
ATOM 847 N N . THR A 1 122 ? 3.868 26.064 0.483 1.00 93.19 122 THR A N 1
ATOM 848 C CA . THR A 1 122 ? 3.193 26.482 -0.756 1.00 93.19 122 THR A CA 1
ATOM 849 C C . THR A 1 122 ? 4.127 27.264 -1.674 1.00 93.19 122 THR A C 1
ATOM 851 O O . THR A 1 122 ? 4.938 28.062 -1.201 1.00 93.19 122 THR A O 1
ATOM 854 N N . TRP A 1 123 ? 3.922 27.142 -2.982 1.00 92.56 123 TRP A N 1
ATOM 855 C CA . TRP A 1 123 ? 4.700 27.790 -4.040 1.00 92.56 123 TRP A CA 1
ATOM 856 C C . TRP A 1 123 ? 6.190 27.425 -4.030 1.00 92.56 123 TRP A C 1
ATOM 858 O O . TRP A 1 123 ? 7.054 28.256 -4.334 1.00 92.56 123 TRP A O 1
ATOM 868 N N . VAL A 1 124 ? 6.472 26.174 -3.664 1.00 94.88 124 VAL A N 1
ATOM 869 C CA . VAL A 1 124 ? 7.813 25.593 -3.578 1.00 94.88 124 VAL A CA 1
ATOM 870 C C . VAL A 1 124 ? 7.861 24.313 -4.402 1.00 94.88 124 VAL A C 1
ATOM 872 O O . VAL A 1 124 ? 6.885 23.570 -4.484 1.00 94.88 124 VAL A O 1
ATOM 875 N N . THR A 1 125 ? 9.021 24.024 -4.982 1.00 97.38 125 THR A N 1
ATOM 876 C CA . THR A 1 125 ? 9.322 22.706 -5.555 1.00 97.38 125 THR A CA 1
ATOM 877 C C . THR A 1 125 ? 10.505 22.060 -4.843 1.00 97.38 125 THR A C 1
ATOM 879 O O . THR A 1 125 ? 11.308 22.725 -4.185 1.00 97.38 125 THR A O 1
ATOM 882 N N . GLY A 1 126 ? 10.628 20.741 -4.952 1.00 97.25 126 GLY A N 1
ATOM 883 C CA . GLY A 1 126 ? 11.778 19.998 -4.443 1.00 97.25 126 GLY A CA 1
ATOM 884 C C . GLY A 1 126 ? 12.157 18.840 -5.352 1.00 97.25 126 GLY A C 1
ATOM 885 O O . GLY A 1 126 ? 11.332 18.342 -6.109 1.00 97.25 126 GLY A O 1
ATOM 886 N N . LEU A 1 127 ? 13.409 18.400 -5.254 1.00 98.12 127 LEU A N 1
ATOM 887 C CA . LEU A 1 127 ? 13.933 17.258 -5.996 1.00 98.12 127 LEU A CA 1
ATOM 888 C C . LEU A 1 127 ? 14.782 16.399 -5.066 1.00 98.12 127 LEU A C 1
ATOM 890 O O . LEU A 1 127 ? 15.652 16.920 -4.367 1.00 98.12 127 LEU A O 1
ATOM 894 N N . ALA A 1 128 ? 14.549 15.094 -5.120 1.00 97.69 128 ALA A N 1
ATOM 895 C CA . ALA A 1 128 ? 15.393 14.073 -4.532 1.00 97.69 128 ALA A CA 1
ATOM 896 C C . ALA A 1 128 ? 15.941 13.161 -5.633 1.00 97.69 128 ALA A C 1
ATOM 898 O O . ALA A 1 128 ? 15.201 12.607 -6.450 1.00 97.69 128 ALA A O 1
ATOM 899 N N . ARG A 1 129 ? 17.265 13.029 -5.666 1.00 96.50 129 ARG A N 1
ATOM 900 C CA . ARG A 1 129 ? 18.016 12.243 -6.655 1.00 96.50 129 ARG A CA 1
ATOM 901 C C . ARG A 1 129 ? 18.426 10.877 -6.124 1.00 96.50 129 ARG A C 1
ATOM 903 O O . ARG A 1 129 ? 18.848 10.043 -6.921 1.00 96.50 129 ARG A O 1
ATOM 910 N N . ASP A 1 130 ? 18.334 10.674 -4.817 1.00 93.62 130 ASP A N 1
ATOM 911 C CA . ASP A 1 130 ? 18.636 9.431 -4.123 1.00 93.62 130 ASP A CA 1
ATOM 912 C C . ASP A 1 130 ? 17.768 9.285 -2.861 1.00 93.62 130 ASP A C 1
ATOM 914 O O . ASP A 1 130 ? 17.011 10.188 -2.490 1.00 93.62 130 ASP A O 1
ATOM 918 N N . ALA A 1 131 ? 17.881 8.131 -2.199 1.00 90.00 131 ALA A N 1
ATOM 919 C CA . ALA A 1 131 ? 17.092 7.811 -1.013 1.00 90.00 131 ALA A CA 1
ATOM 920 C C . ALA A 1 131 ? 17.359 8.763 0.167 1.00 90.00 131 ALA A C 1
ATOM 922 O O . ALA A 1 131 ? 16.433 9.105 0.898 1.00 90.00 131 ALA A O 1
ATOM 923 N N . ALA A 1 132 ? 18.597 9.239 0.338 1.00 90.50 132 ALA A N 1
ATOM 924 C CA . ALA A 1 132 ? 18.933 10.147 1.431 1.00 90.50 132 ALA A CA 1
ATOM 925 C C . ALA A 1 132 ? 18.335 11.542 1.193 1.00 90.50 132 ALA A C 1
ATOM 927 O O . ALA A 1 132 ? 17.803 12.160 2.118 1.00 90.50 132 ALA A O 1
ATOM 928 N N . GLU A 1 133 ? 18.376 12.031 -0.050 1.00 96.25 133 GLU A N 1
ATOM 929 C CA . GLU A 1 133 ? 17.680 13.256 -0.441 1.00 96.25 133 GLU A CA 1
ATOM 930 C C . GLU A 1 133 ? 16.158 13.109 -0.278 1.00 96.25 133 GLU A C 1
ATOM 932 O O . GLU A 1 133 ? 15.514 14.056 0.178 1.00 96.25 133 GLU A O 1
ATOM 937 N N . LEU A 1 134 ? 15.584 11.931 -0.563 1.00 97.12 134 LEU A N 1
ATOM 938 C CA . LEU A 1 134 ? 14.153 11.671 -0.374 1.00 97.12 134 LEU A CA 1
ATOM 939 C C . LEU A 1 134 ? 13.754 11.733 1.099 1.00 97.12 134 LEU A C 1
ATOM 941 O O . LEU A 1 134 ? 12.789 12.410 1.428 1.00 97.12 134 LEU A O 1
ATOM 945 N N . GLU A 1 135 ? 14.509 11.113 2.004 1.00 91.31 135 GLU A N 1
ATOM 946 C CA . GLU A 1 135 ? 14.247 11.194 3.448 1.00 91.31 135 GLU A CA 1
ATOM 947 C C . GLU A 1 135 ? 14.323 12.628 3.995 1.00 91.31 135 GLU A C 1
ATOM 949 O O . GLU A 1 135 ? 13.613 12.995 4.939 1.00 91.31 135 GLU A O 1
ATOM 954 N N . VAL A 1 136 ? 15.215 13.457 3.446 1.00 95.50 136 VAL A N 1
ATOM 955 C CA . VAL A 1 136 ? 15.296 14.881 3.798 1.00 95.50 136 VAL A CA 1
ATOM 956 C C . VAL A 1 136 ? 14.089 15.634 3.247 1.00 95.50 136 VAL A C 1
ATOM 958 O O . VAL A 1 136 ? 13.470 16.399 3.989 1.00 95.50 136 VAL A O 1
ATOM 961 N N . LEU A 1 137 ? 13.737 15.404 1.980 1.00 96.75 137 LEU A N 1
ATOM 962 C CA . LEU A 1 137 ? 12.586 16.021 1.328 1.00 96.75 137 LEU A CA 1
ATOM 963 C C . LEU A 1 137 ? 11.278 15.658 2.050 1.00 96.75 137 LEU A C 1
ATOM 965 O O . LEU A 1 137 ? 10.521 16.557 2.402 1.00 96.75 137 LEU A O 1
ATOM 969 N N . TRP A 1 138 ? 11.065 14.378 2.360 1.00 97.50 138 TRP A N 1
ATOM 970 C CA . TRP A 1 138 ? 9.878 13.845 3.041 1.00 97.50 138 TRP A CA 1
ATOM 971 C C . TRP A 1 138 ? 9.649 14.507 4.403 1.00 97.50 138 TRP A C 1
ATOM 973 O O . TRP A 1 138 ? 8.580 15.054 4.680 1.00 97.50 138 TRP A O 1
ATOM 983 N N . ARG A 1 139 ? 10.705 14.568 5.229 1.00 94.56 139 ARG A N 1
ATOM 984 C CA . ARG A 1 139 ? 10.664 15.243 6.536 1.00 94.56 139 ARG A CA 1
ATOM 985 C C . ARG A 1 139 ? 10.463 16.747 6.422 1.00 94.56 139 ARG A C 1
ATOM 987 O O . ARG A 1 139 ? 9.817 17.327 7.287 1.00 94.56 139 ARG A O 1
ATOM 994 N N . ARG A 1 140 ? 11.033 17.382 5.393 1.00 95.38 140 ARG A N 1
ATOM 995 C CA . ARG A 1 140 ? 10.874 18.823 5.158 1.00 95.38 140 ARG A CA 1
ATOM 996 C C . ARG A 1 140 ? 9.432 19.171 4.798 1.00 95.38 140 ARG A C 1
ATOM 998 O O . ARG A 1 140 ? 8.933 20.169 5.296 1.00 95.38 140 ARG A O 1
ATOM 1005 N N . ILE A 1 141 ? 8.786 18.354 3.967 1.00 97.19 141 ILE A N 1
ATOM 1006 C CA . ILE A 1 141 ? 7.365 18.515 3.625 1.00 97.19 141 ILE A CA 1
ATOM 1007 C C . ILE A 1 141 ? 6.495 18.291 4.875 1.00 97.19 141 ILE A C 1
ATOM 1009 O O . ILE A 1 141 ? 5.462 18.930 5.035 1.00 97.19 141 ILE A O 1
ATOM 1013 N N . GLY A 1 142 ? 6.940 17.437 5.802 1.00 96.62 142 GLY A N 1
ATOM 1014 C CA . GLY A 1 142 ? 6.186 17.096 7.009 1.00 96.62 142 GLY A CA 1
ATOM 1015 C C . GLY A 1 142 ? 5.230 15.925 6.795 1.00 96.62 142 GLY A C 1
ATOM 1016 O O . GLY A 1 142 ? 4.256 15.793 7.532 1.00 96.62 142 GLY A O 1
ATOM 1017 N N . LEU A 1 143 ? 5.513 15.082 5.798 1.00 93.12 143 LEU A N 1
ATOM 1018 C CA . LEU A 1 143 ? 4.776 13.849 5.551 1.00 93.12 143 LEU A CA 1
ATOM 1019 C C . LEU A 1 143 ? 5.026 12.846 6.681 1.00 93.12 143 LEU A C 1
ATOM 1021 O O . LEU A 1 143 ? 6.138 12.739 7.210 1.00 93.12 143 LEU A O 1
ATOM 1025 N N . ALA A 1 144 ? 3.975 12.124 7.061 1.00 87.44 144 ALA A N 1
ATOM 1026 C CA . ALA A 1 144 ? 4.049 11.104 8.095 1.00 87.44 144 ALA A CA 1
ATOM 1027 C C . ALA A 1 144 ? 4.752 9.835 7.582 1.00 87.44 144 ALA A C 1
ATOM 1029 O O . ALA A 1 144 ? 4.728 9.523 6.392 1.00 87.44 144 ALA A O 1
ATOM 1030 N N . GLY A 1 145 ? 5.365 9.091 8.507 1.00 86.19 145 GLY A N 1
ATOM 1031 C CA . GLY A 1 145 ? 6.017 7.814 8.212 1.00 86.19 145 GLY A CA 1
ATOM 1032 C C . GLY A 1 145 ? 7.330 7.921 7.419 1.00 86.19 145 GLY A C 1
ATOM 1033 O O . GLY A 1 145 ? 7.799 9.022 7.106 1.00 86.19 145 GLY A O 1
ATOM 1034 N N . PRO A 1 146 ? 7.975 6.774 7.144 1.00 80.81 146 PRO A N 1
ATOM 1035 C CA . PRO A 1 146 ? 9.113 6.712 6.235 1.00 80.81 146 PRO A CA 1
ATOM 1036 C C . PRO A 1 146 ? 8.667 6.935 4.774 1.00 80.81 146 PRO A C 1
ATOM 1038 O O . PRO A 1 146 ? 7.543 6.575 4.421 1.00 80.81 146 PRO A O 1
ATOM 1041 N N . PRO A 1 147 ? 9.532 7.497 3.906 1.00 88.75 147 PRO A N 1
ATOM 1042 C CA . PRO A 1 147 ? 9.240 7.593 2.479 1.00 88.75 147 PRO A CA 1
ATOM 1043 C C . PRO A 1 147 ? 9.142 6.201 1.821 1.00 88.75 147 PRO A C 1
ATOM 1045 O O . PRO A 1 147 ? 9.816 5.268 2.268 1.00 88.75 147 PRO A O 1
ATOM 1048 N N . PRO A 1 148 ? 8.363 6.050 0.732 1.00 75.25 148 PRO A N 1
ATOM 1049 C CA . PRO A 1 148 ? 8.293 4.805 -0.024 1.00 75.25 148 PRO A CA 1
ATOM 1050 C C . PRO A 1 148 ? 9.630 4.481 -0.705 1.00 75.25 148 PRO A C 1
ATOM 1052 O O . PRO A 1 148 ? 10.453 5.359 -0.978 1.00 75.25 148 PRO A O 1
ATOM 1055 N N . VAL A 1 149 ? 9.835 3.200 -1.018 1.00 79.94 149 VAL A N 1
ATOM 1056 C CA . VAL A 1 149 ? 11.016 2.734 -1.757 1.00 79.94 149 VAL A CA 1
ATOM 1057 C C . VAL A 1 149 ? 10.894 3.137 -3.229 1.00 79.94 149 VAL A C 1
ATOM 1059 O O . VAL A 1 149 ? 9.898 2.832 -3.877 1.00 79.94 149 VAL A O 1
ATOM 1062 N N . VAL A 1 150 ? 11.927 3.794 -3.765 1.00 85.88 150 VAL A N 1
ATOM 1063 C CA . VAL A 1 150 ? 12.003 4.247 -5.165 1.00 85.88 150 VAL A CA 1
ATOM 1064 C C . VAL A 1 150 ? 13.295 3.741 -5.807 1.00 85.88 150 VAL A C 1
ATOM 1066 O O . VAL A 1 150 ? 14.364 3.786 -5.190 1.00 85.88 150 VAL A O 1
ATOM 1069 N N . ASP A 1 151 ? 13.220 3.286 -7.062 1.00 85.31 151 ASP A N 1
ATOM 1070 C CA . ASP A 1 151 ? 14.397 2.906 -7.850 1.00 85.31 151 ASP A CA 1
ATOM 1071 C C . ASP A 1 151 ? 15.125 4.153 -8.379 1.00 85.31 151 ASP A C 1
ATOM 1073 O O . ASP A 1 151 ? 14.972 4.567 -9.527 1.00 85.31 151 ASP A O 1
ATOM 1077 N N . PHE A 1 152 ? 15.971 4.749 -7.538 1.00 90.44 152 PHE A N 1
ATOM 1078 C CA . PHE A 1 152 ? 16.737 5.948 -7.894 1.00 90.44 152 PHE A CA 1
ATOM 1079 C C . PHE A 1 152 ? 17.785 5.741 -8.996 1.00 90.44 152 PHE A C 1
ATOM 1081 O O . PHE A 1 152 ? 18.357 6.722 -9.485 1.00 90.44 152 PHE A O 1
ATOM 1088 N N . VAL A 1 153 ? 18.048 4.498 -9.421 1.00 84.94 153 VAL A N 1
ATOM 1089 C CA . VAL A 1 153 ? 18.855 4.250 -10.626 1.00 84.94 153 VAL A CA 1
ATOM 1090 C C . VAL A 1 153 ? 18.097 4.735 -11.856 1.00 84.94 153 VAL A C 1
ATOM 1092 O O . VAL A 1 153 ? 18.690 5.340 -12.751 1.00 84.94 153 VAL A O 1
ATOM 1095 N N . ARG A 1 154 ? 16.787 4.494 -11.893 1.00 89.19 154 ARG A N 1
ATOM 1096 C CA . ARG A 1 154 ? 15.929 4.825 -13.032 1.00 89.19 154 ARG A CA 1
ATOM 1097 C C . ARG A 1 154 ? 15.237 6.162 -12.856 1.00 89.19 154 ARG A C 1
ATOM 1099 O O . ARG A 1 154 ? 15.130 6.904 -13.832 1.00 89.19 154 ARG A O 1
ATOM 1106 N N . ASP A 1 155 ? 14.881 6.501 -11.625 1.00 95.31 155 ASP A N 1
ATOM 1107 C CA . ASP A 1 155 ? 13.928 7.564 -11.352 1.00 95.31 155 ASP A CA 1
ATOM 1108 C C . ASP A 1 155 ? 14.523 8.662 -10.461 1.00 95.31 155 ASP A C 1
ATOM 1110 O O . ASP A 1 155 ? 15.576 8.517 -9.830 1.00 95.31 155 ASP A O 1
ATOM 1114 N N . VAL A 1 156 ? 13.838 9.800 -10.439 1.00 98.00 156 VAL A N 1
ATOM 1115 C CA . VAL A 1 156 ? 13.987 10.866 -9.443 1.00 98.00 156 VAL A CA 1
ATOM 1116 C C . VAL A 1 156 ? 12.639 11.116 -8.783 1.00 98.00 156 VAL A C 1
ATOM 1118 O O . VAL A 1 156 ? 11.603 10.784 -9.356 1.00 98.00 156 VAL A O 1
ATOM 1121 N N . VAL A 1 157 ? 12.639 11.724 -7.599 1.00 98.38 157 VAL A N 1
ATOM 1122 C CA . VAL A 1 157 ? 11.403 12.129 -6.921 1.00 98.38 157 VAL A CA 1
ATOM 1123 C C . VAL A 1 157 ? 11.292 13.642 -6.909 1.00 98.38 157 VAL A C 1
ATOM 1125 O O . VAL A 1 157 ? 12.239 14.338 -6.542 1.00 98.38 157 VAL A O 1
ATOM 1128 N N . VAL A 1 158 ? 10.128 14.147 -7.296 1.00 98.44 158 VAL A N 1
ATOM 1129 C CA . VAL A 1 158 ? 9.826 15.571 -7.399 1.00 98.44 158 VAL A CA 1
ATOM 1130 C C . VAL A 1 158 ? 8.683 15.903 -6.455 1.00 98.44 158 VAL A C 1
ATOM 1132 O O . VAL A 1 158 ? 7.680 15.197 -6.413 1.00 98.44 158 VAL A O 1
ATOM 1135 N N . TYR A 1 159 ? 8.849 16.984 -5.702 1.00 98.31 159 TYR A N 1
ATOM 1136 C CA . TYR A 1 159 ? 7.799 17.602 -4.904 1.00 98.31 159 TYR A CA 1
ATOM 1137 C C . TYR A 1 159 ? 7.290 18.850 -5.617 1.00 98.31 159 TYR A C 1
ATOM 1139 O O . TYR A 1 159 ? 8.084 19.742 -5.938 1.00 98.31 159 TYR A O 1
ATOM 1147 N N . PHE A 1 160 ? 5.978 18.931 -5.793 1.00 97.81 160 PHE A N 1
ATOM 1148 C CA . PHE A 1 160 ? 5.266 20.145 -6.149 1.00 97.81 160 PHE A CA 1
ATOM 1149 C C . PHE A 1 160 ? 4.413 20.561 -4.952 1.00 97.81 160 PHE A C 1
ATOM 1151 O O . PHE A 1 160 ? 3.597 19.781 -4.468 1.00 97.81 160 PHE A O 1
ATOM 1158 N N . GLY A 1 161 ? 4.614 21.786 -4.472 1.00 96.25 161 GLY A N 1
ATOM 1159 C CA . GLY A 1 161 ? 3.763 22.407 -3.464 1.00 96.25 161 GLY A CA 1
ATOM 1160 C C . GLY A 1 161 ? 2.933 23.528 -4.075 1.00 96.25 161 GLY A C 1
ATOM 1161 O O . GLY A 1 161 ? 3.261 24.689 -3.826 1.00 96.25 161 GLY A O 1
ATOM 1162 N N . PRO A 1 162 ? 1.914 23.253 -4.909 1.00 94.25 162 PRO A N 1
ATOM 1163 C CA . PRO A 1 162 ? 0.945 24.276 -5.287 1.00 94.25 162 PRO A CA 1
ATOM 1164 C C . PRO A 1 162 ? 0.231 24.832 -4.044 1.00 94.25 162 PRO A C 1
ATOM 1166 O O . PRO A 1 162 ? 0.229 24.220 -2.974 1.00 94.25 162 PRO A O 1
ATOM 1169 N N . ALA A 1 163 ? -0.367 26.016 -4.171 1.00 91.81 163 ALA A N 1
ATOM 1170 C CA . ALA A 1 163 ? -1.274 26.522 -3.147 1.00 91.81 163 ALA A CA 1
ATOM 1171 C C . ALA A 1 163 ? -2.720 26.244 -3.545 1.00 91.81 163 ALA A C 1
ATOM 1173 O O . ALA A 1 163 ? -3.155 26.641 -4.625 1.00 91.81 163 ALA A O 1
ATOM 1174 N N . GLU A 1 164 ? -3.465 25.618 -2.643 1.00 89.75 164 GLU A N 1
ATOM 1175 C CA . GLU A 1 164 ? -4.874 25.306 -2.834 1.00 89.75 164 GLU A CA 1
ATOM 1176 C C . GLU A 1 164 ? -5.764 26.306 -2.089 1.00 89.75 164 GLU A C 1
ATOM 1178 O O . GLU A 1 164 ? -5.574 26.593 -0.902 1.00 89.75 164 GLU A O 1
ATOM 1183 N N . SER A 1 165 ? -6.780 26.818 -2.780 1.00 87.75 165 SER A N 1
ATOM 1184 C CA . SER A 1 165 ? -7.789 27.690 -2.184 1.00 87.75 165 SER A CA 1
ATOM 1185 C C . SER A 1 165 ? -8.943 26.864 -1.627 1.00 87.75 165 SER A C 1
ATOM 1187 O O . SER A 1 165 ? -9.456 25.966 -2.294 1.00 87.75 165 SER A O 1
ATOM 1189 N N . SER A 1 166 ? -9.443 27.205 -0.436 1.00 85.00 166 SER A N 1
ATOM 1190 C CA . SER A 1 166 ? -10.584 26.493 0.160 1.00 85.00 166 SER A CA 1
ATOM 1191 C C . SER A 1 166 ? -11.874 26.570 -0.667 1.00 85.00 166 SER A C 1
ATOM 1193 O O . SER A 1 166 ? -12.761 25.736 -0.466 1.00 85.00 166 SER A O 1
ATOM 1195 N N . SER A 1 167 ? -11.982 27.529 -1.596 1.00 82.12 167 SER A N 1
ATOM 1196 C CA . SER A 1 167 ? -13.118 27.682 -2.522 1.00 82.12 167 SER A CA 1
ATOM 1197 C C . SER A 1 167 ? -12.860 27.180 -3.949 1.00 82.12 167 SER A C 1
ATOM 1199 O O . SER A 1 167 ? -13.784 27.190 -4.759 1.00 82.12 167 SER A O 1
ATOM 1201 N N . CYS A 1 168 ? -11.642 26.723 -4.245 1.00 83.94 168 CYS A N 1
ATOM 1202 C CA . CYS A 1 168 ? -11.253 26.117 -5.516 1.00 83.94 168 CYS A CA 1
ATOM 1203 C C . CYS A 1 168 ? -10.261 24.992 -5.226 1.00 83.94 168 CYS A C 1
ATOM 1205 O O . CYS A 1 168 ? -9.049 25.184 -5.327 1.00 83.94 168 CYS A O 1
ATOM 1207 N N . ARG A 1 169 ? -10.783 23.838 -4.813 1.00 87.31 169 ARG A N 1
ATOM 1208 C CA . ARG A 1 169 ? -9.936 22.694 -4.480 1.00 87.31 169 ARG A CA 1
ATOM 1209 C C . ARG A 1 169 ? -9.429 22.016 -5.740 1.00 87.31 169 ARG A C 1
ATOM 1211 O O . ARG A 1 169 ? -10.190 21.913 -6.705 1.00 87.31 169 ARG A O 1
ATOM 1218 N N . PHE A 1 170 ? -8.199 21.531 -5.722 1.00 89.81 170 PHE A N 1
ATOM 1219 C CA . PHE A 1 170 ? -7.675 20.692 -6.784 1.00 89.81 170 PHE A CA 1
ATOM 1220 C C . PHE A 1 170 ? -8.405 19.342 -6.787 1.00 89.81 170 PHE A C 1
ATOM 1222 O O . PHE A 1 170 ? -8.765 18.785 -5.750 1.00 89.81 170 PHE A O 1
ATOM 1229 N N . GLN A 1 171 ? -8.679 18.842 -7.984 1.00 88.75 171 GLN A N 1
ATOM 1230 C CA . GLN A 1 171 ? -8.939 17.432 -8.232 1.00 88.75 171 GLN A CA 1
ATOM 1231 C C . GLN A 1 171 ? -7.625 16.651 -8.092 1.00 88.75 171 GLN A C 1
ATOM 1233 O O . GLN A 1 171 ? -6.556 17.268 -8.136 1.00 88.75 171 GLN A O 1
ATOM 1238 N N . PRO A 1 172 ? -7.688 15.311 -7.982 1.00 90.75 172 PRO A N 1
ATOM 1239 C CA . PRO A 1 172 ? -6.491 14.481 -8.052 1.00 90.75 172 PRO A CA 1
ATOM 1240 C C . PRO A 1 172 ? -5.628 14.820 -9.274 1.00 90.75 172 PRO A C 1
ATOM 1242 O O . PRO A 1 172 ? -6.157 15.174 -10.335 1.00 90.75 172 PRO A O 1
ATOM 1245 N N . LEU A 1 173 ? -4.310 14.689 -9.127 1.00 94.81 173 LEU A N 1
ATOM 1246 C CA . LEU A 1 173 ? -3.318 14.987 -10.156 1.00 94.81 173 LEU A CA 1
ATOM 1247 C C . LEU A 1 173 ? -3.684 14.310 -11.486 1.00 94.81 173 LEU A C 1
ATOM 1249 O O . LEU A 1 173 ? -3.697 13.084 -11.598 1.00 94.81 173 LEU A O 1
ATOM 1253 N N . ALA A 1 174 ? -3.927 15.114 -12.525 1.00 93.12 174 ALA A N 1
ATOM 1254 C CA . ALA A 1 174 ? -4.262 14.601 -13.852 1.00 93.12 174 ALA A CA 1
ATOM 1255 C C . ALA A 1 174 ? -3.013 14.146 -14.628 1.00 93.12 174 ALA A C 1
ATOM 1257 O O . ALA A 1 174 ? -3.091 13.271 -15.492 1.00 93.12 174 ALA A O 1
ATOM 1258 N N . GLY A 1 175 ? -1.852 14.731 -14.321 1.00 96.06 175 GLY A N 1
ATOM 1259 C CA . GLY A 1 175 ? -0.561 14.235 -14.780 1.00 96.06 175 GLY A CA 1
ATOM 1260 C C . GLY A 1 175 ? 0.595 15.205 -14.566 1.00 96.06 175 GLY A C 1
ATOM 1261 O O . GLY A 1 175 ? 0.469 16.190 -13.849 1.00 96.06 175 GLY A O 1
ATOM 1262 N N . VAL A 1 176 ? 1.729 14.950 -15.219 1.00 98.06 176 VAL A N 1
ATOM 1263 C CA . VAL A 1 176 ? 2.896 15.848 -15.242 1.00 98.06 176 VAL A CA 1
ATOM 1264 C C . VAL A 1 176 ? 3.205 16.198 -16.691 1.00 98.06 176 VAL A C 1
ATOM 1266 O O . VAL A 1 176 ? 3.119 15.340 -17.568 1.00 98.06 176 VAL A O 1
ATOM 1269 N N . SER A 1 177 ? 3.535 17.457 -16.969 1.00 97.88 177 SER A N 1
ATOM 1270 C CA . SER A 1 177 ? 3.827 17.927 -18.327 1.00 97.88 177 SER A CA 1
ATOM 1271 C C . SER A 1 177 ? 5.076 18.796 -18.386 1.00 97.88 177 SER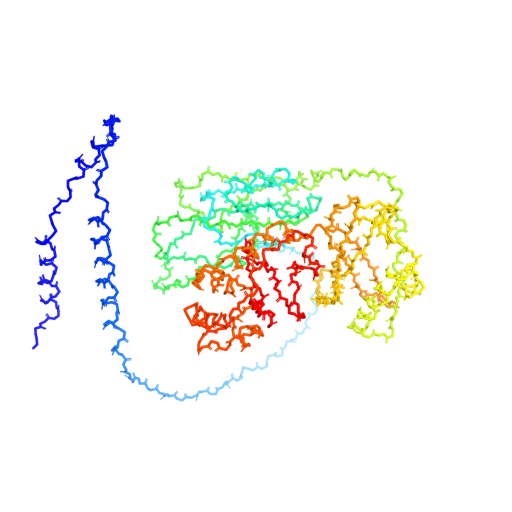 A C 1
ATOM 1273 O O . SER A 1 177 ? 5.431 19.462 -17.418 1.00 97.88 177 SER A O 1
ATOM 1275 N N . TYR A 1 178 ? 5.730 18.803 -19.545 1.00 97.56 178 TYR A N 1
ATOM 1276 C CA . TYR A 1 178 ? 6.823 19.701 -19.897 1.00 97.56 178 TYR A CA 1
ATOM 1277 C C . TYR A 1 178 ? 6.406 20.658 -21.006 1.00 97.56 178 TYR A C 1
ATOM 1279 O O . TYR A 1 178 ? 6.025 20.218 -22.089 1.00 97.56 178 TYR A O 1
ATOM 1287 N N . ASP A 1 179 ? 6.545 21.958 -20.781 1.00 96.75 179 ASP A N 1
ATOM 1288 C CA . ASP A 1 179 ? 6.371 22.956 -21.830 1.00 96.75 179 ASP A CA 1
ATOM 1289 C C . ASP A 1 179 ? 7.735 23.397 -22.402 1.00 96.75 179 ASP A C 1
ATOM 1291 O O . ASP A 1 179 ? 8.494 24.102 -21.725 1.00 96.75 179 ASP A O 1
ATOM 1295 N N . PRO A 1 180 ? 8.062 23.040 -23.662 1.00 94.38 180 PRO A N 1
ATOM 1296 C CA . PRO A 1 180 ? 9.319 23.433 -24.292 1.00 94.38 180 PRO A CA 1
ATOM 1297 C C . PRO A 1 180 ? 9.422 24.940 -24.565 1.00 94.38 180 PRO A C 1
ATOM 1299 O O . PRO A 1 180 ? 10.529 25.436 -24.776 1.00 94.38 180 PRO A O 1
ATOM 1302 N N . ALA A 1 181 ? 8.307 25.681 -24.581 1.00 93.94 181 ALA A N 1
ATOM 1303 C CA . ALA A 1 181 ? 8.328 27.127 -24.789 1.00 93.94 181 ALA A CA 1
ATOM 1304 C C . ALA A 1 181 ? 8.834 27.878 -23.550 1.00 93.94 181 ALA A C 1
ATOM 1306 O O . ALA A 1 181 ? 9.515 28.897 -23.683 1.00 93.94 181 ALA A O 1
ATOM 1307 N N . THR A 1 182 ? 8.517 27.370 -22.359 1.00 94.31 182 THR A N 1
ATOM 1308 C CA . THR A 1 182 ? 8.914 27.963 -21.074 1.00 94.31 182 THR A CA 1
ATOM 1309 C C . THR A 1 182 ? 10.074 27.231 -20.402 1.00 94.31 182 THR A C 1
ATOM 1311 O O . THR A 1 182 ? 10.728 27.805 -19.535 1.00 94.31 182 THR A O 1
ATOM 1314 N N . GLY A 1 183 ? 10.372 25.995 -20.813 1.00 96.06 183 GLY A N 1
ATOM 1315 C CA . GLY A 1 183 ? 11.405 25.166 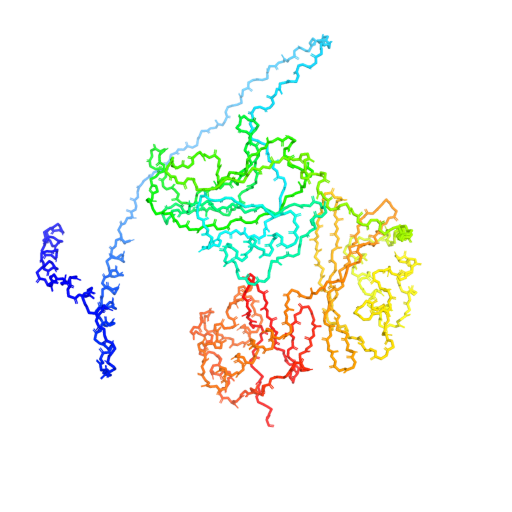-20.196 1.00 96.06 183 GLY A CA 1
ATOM 1316 C C . GLY A 1 183 ? 10.997 24.648 -18.815 1.00 96.06 183 GLY A C 1
ATOM 1317 O O . GLY A 1 183 ? 11.858 24.490 -17.951 1.00 96.06 183 GLY A O 1
ATOM 1318 N N . ARG A 1 184 ? 9.698 24.414 -18.591 1.00 97.44 184 ARG A N 1
ATOM 1319 C CA . ARG A 1 184 ? 9.140 24.070 -17.275 1.00 97.44 184 ARG A CA 1
ATOM 1320 C C . ARG A 1 184 ? 8.483 22.699 -17.257 1.00 97.44 184 ARG A C 1
ATOM 1322 O O . ARG A 1 184 ? 7.753 22.365 -18.183 1.00 97.44 184 ARG A O 1
ATOM 1329 N N . VAL A 1 185 ? 8.718 21.947 -16.185 1.00 98.06 185 VAL A N 1
ATOM 1330 C CA . VAL A 1 185 ? 8.010 20.708 -15.837 1.00 98.06 185 VAL A CA 1
ATOM 1331 C C . VAL A 1 185 ? 7.048 21.004 -14.688 1.00 98.06 185 VAL A C 1
ATOM 1333 O O . VAL A 1 185 ? 7.499 21.491 -13.654 1.00 98.06 185 VAL A O 1
ATOM 1336 N N . PHE A 1 186 ? 5.758 20.717 -14.842 1.00 97.69 186 PHE A N 1
ATOM 1337 C CA . PHE A 1 186 ? 4.717 21.103 -13.882 1.00 97.69 186 PHE A CA 1
ATOM 1338 C C . PHE A 1 186 ? 3.627 20.030 -13.718 1.00 97.69 186 PHE A C 1
ATOM 1340 O O . PHE A 1 186 ? 3.425 19.222 -14.635 1.00 97.69 186 PHE A O 1
ATOM 1347 N N . PRO A 1 187 ? 2.923 20.001 -12.568 1.00 97.50 187 PRO A N 1
ATOM 1348 C CA . PRO A 1 187 ? 1.757 19.151 -12.373 1.00 97.50 187 PRO A CA 1
ATOM 1349 C C . PRO A 1 187 ? 0.551 19.725 -13.127 1.00 97.50 187 PRO A C 1
ATOM 1351 O O . PRO A 1 187 ? 0.337 20.933 -13.149 1.00 97.50 187 PRO A O 1
ATOM 1354 N N . VAL A 1 188 ? -0.251 18.858 -13.738 1.00 95.88 188 VAL A N 1
ATOM 1355 C CA . VAL A 1 188 ? -1.516 19.220 -14.384 1.00 95.88 188 VAL A CA 1
ATOM 1356 C C . VAL A 1 188 ? -2.628 19.036 -13.360 1.00 95.88 188 VAL A C 1
ATOM 1358 O O . VAL A 1 188 ? -2.968 17.905 -13.007 1.00 95.88 188 VAL A O 1
ATOM 1361 N N . LEU A 1 189 ? -3.168 20.153 -12.877 1.00 92.06 189 LEU A N 1
ATOM 1362 C CA . LEU A 1 189 ? -4.187 20.191 -11.833 1.00 92.06 189 LEU A CA 1
ATOM 1363 C C . LEU A 1 189 ? -5.503 20.701 -12.411 1.00 92.06 189 LEU A C 1
ATOM 1365 O O . LEU A 1 189 ? -5.553 21.741 -13.065 1.00 92.06 189 LEU A O 1
ATOM 1369 N N . GLU A 1 190 ? -6.585 19.975 -12.155 1.00 88.94 190 GLU A N 1
ATOM 1370 C CA . GLU A 1 190 ? -7.935 20.435 -12.475 1.00 88.94 190 GLU A CA 1
ATOM 1371 C C . GLU A 1 190 ? -8.600 20.985 -11.210 1.00 88.94 190 GLU A C 1
ATOM 1373 O O . GLU A 1 190 ? -8.322 20.525 -10.109 1.00 88.94 190 GLU A O 1
ATOM 1378 N N . LEU A 1 191 ? -9.492 21.969 -11.333 1.00 83.69 191 LEU A N 1
ATOM 1379 C CA . LEU A 1 191 ? -10.229 22.510 -10.186 1.00 83.69 191 LEU A CA 1
ATOM 1380 C C . LEU A 1 191 ? -11.586 21.813 -10.036 1.00 83.69 191 LEU A C 1
ATOM 1382 O O . LEU A 1 191 ? -12.364 21.718 -10.986 1.00 83.69 191 LEU A O 1
ATOM 1386 N N . SER A 1 192 ? -11.895 21.369 -8.820 1.00 72.62 192 SER A N 1
ATOM 1387 C CA . SER A 1 192 ? -13.211 20.867 -8.426 1.00 72.62 192 SER A CA 1
ATOM 1388 C C . SER A 1 192 ? -14.220 22.010 -8.281 1.00 72.62 192 SER A C 1
ATOM 1390 O O . SER A 1 192 ? -13.893 23.085 -7.782 1.00 72.62 192 SER A O 1
ATOM 1392 N N . ASP A 1 193 ? -15.452 21.788 -8.753 1.00 61.38 193 ASP A N 1
ATOM 1393 C CA . ASP A 1 193 ? -16.629 22.633 -8.497 1.00 61.38 193 ASP A CA 1
ATOM 1394 C C . ASP A 1 193 ? -16.475 24.146 -8.728 1.00 61.38 193 ASP A C 1
ATOM 1396 O O . ASP A 1 193 ? -17.186 24.962 -8.132 1.00 61.38 193 ASP A O 1
ATOM 1400 N N . ALA A 1 194 ? -15.619 24.556 -9.663 1.00 53.00 194 ALA A N 1
ATOM 1401 C CA . ALA A 1 194 ? -15.608 25.937 -10.107 1.00 53.00 194 ALA A CA 1
ATOM 1402 C C . ALA A 1 194 ? -16.956 26.265 -10.767 1.00 53.00 194 ALA A C 1
ATOM 1404 O O . ALA A 1 194 ? -17.223 25.895 -11.913 1.00 53.00 194 ALA A O 1
ATOM 1405 N N . ALA A 1 195 ? -17.821 26.992 -10.060 1.00 45.41 195 ALA A N 1
ATOM 1406 C CA . ALA A 1 195 ? -18.968 27.636 -10.673 1.00 45.41 195 ALA A CA 1
ATOM 1407 C C . ALA A 1 195 ? -18.440 28.629 -11.719 1.00 45.41 195 ALA A C 1
ATOM 1409 O O . ALA A 1 195 ? -18.075 29.761 -11.399 1.00 45.41 195 ALA A O 1
ATOM 1410 N N . VAL A 1 196 ? -18.377 28.199 -12.982 1.00 49.59 196 VAL A N 1
ATOM 1411 C CA . VAL A 1 196 ? -18.003 29.043 -14.118 1.00 49.59 196 VAL A CA 1
ATOM 1412 C C . VAL A 1 196 ? -19.117 30.066 -14.338 1.00 49.59 196 VAL A C 1
ATOM 1414 O O . VAL A 1 196 ? -19.986 29.913 -15.192 1.00 49.59 196 VAL A O 1
ATOM 1417 N N . SER A 1 197 ? -19.115 31.143 -13.558 1.00 44.59 197 SER A N 1
ATOM 1418 C CA . SER A 1 197 ? -19.936 32.318 -13.827 1.00 44.59 197 SER A CA 1
ATOM 1419 C C . SER A 1 197 ? -19.093 33.336 -14.588 1.00 44.59 197 SER A C 1
ATOM 1421 O O . SER A 1 197 ? -18.468 34.212 -13.998 1.00 44.59 197 SER A O 1
ATOM 1423 N N . GLY A 1 198 ? -19.083 33.233 -15.919 1.00 52.62 198 GLY A N 1
ATOM 1424 C CA . GLY A 1 198 ? -18.481 34.249 -16.792 1.00 52.62 198 GLY A CA 1
ATOM 1425 C C . GLY A 1 198 ? -17.003 34.055 -17.152 1.00 52.62 198 GLY A C 1
ATOM 1426 O O . GLY A 1 198 ? -16.404 34.989 -17.674 1.00 52.62 198 GLY A O 1
ATOM 1427 N N . GLY A 1 199 ? -16.428 32.866 -16.934 1.00 53.28 199 GLY A N 1
ATOM 1428 C CA . GLY A 1 199 ? -15.094 32.509 -17.445 1.00 53.28 199 GLY A CA 1
ATOM 1429 C C . GLY A 1 199 ? -13.904 32.979 -16.601 1.00 53.28 199 GLY A C 1
ATOM 1430 O O . GLY A 1 199 ? -12.770 32.824 -17.041 1.00 53.28 199 GLY A O 1
ATOM 1431 N N . THR A 1 200 ? -14.144 33.510 -15.401 1.00 56.50 200 THR A N 1
ATOM 1432 C CA . THR A 1 200 ? -13.089 33.860 -14.442 1.00 56.50 200 THR A CA 1
ATOM 1433 C C . THR A 1 200 ? -13.293 33.051 -13.168 1.00 56.50 200 THR A C 1
ATOM 1435 O O . THR A 1 200 ? -14.343 33.164 -12.535 1.00 56.50 200 THR A O 1
ATOM 1438 N N . TYR A 1 201 ? -12.307 32.236 -12.797 1.00 61.25 201 TYR A N 1
ATOM 1439 C CA . TYR A 1 201 ? -12.280 31.566 -11.498 1.00 61.25 201 TYR A CA 1
ATOM 1440 C C . TYR A 1 201 ? -12.177 32.634 -10.401 1.00 61.25 201 TYR A C 1
ATOM 1442 O O . TYR A 1 201 ? -11.270 33.464 -10.427 1.00 61.25 201 TYR A O 1
ATOM 1450 N N . ALA A 1 202 ? -13.130 32.658 -9.472 1.00 65.94 202 ALA A N 1
ATOM 1451 C CA . ALA A 1 202 ? -13.117 33.560 -8.323 1.00 65.94 202 ALA A CA 1
ATOM 1452 C C . ALA A 1 202 ? -12.820 32.749 -7.059 1.00 65.94 202 ALA A C 1
ATOM 1454 O O . ALA A 1 202 ? -13.707 32.517 -6.240 1.00 65.94 202 ALA A O 1
ATOM 1455 N N . CYS A 1 203 ? -11.579 32.280 -6.953 1.00 76.56 203 CYS A N 1
ATOM 1456 C CA . CYS A 1 203 ? -11.088 31.595 -5.766 1.00 76.56 203 CYS A CA 1
ATOM 1457 C C . CYS A 1 203 ? -10.829 32.609 -4.645 1.00 76.56 203 CYS A C 1
ATOM 1459 O O . CYS A 1 203 ? -10.556 33.784 -4.893 1.00 76.56 203 CYS A O 1
ATOM 1461 N N . THR A 1 204 ? -10.944 32.159 -3.404 1.00 80.81 204 THR A N 1
ATOM 1462 C CA . THR A 1 204 ? -10.584 32.918 -2.210 1.00 80.81 204 THR A CA 1
ATOM 1463 C C . THR A 1 204 ? -9.066 33.004 -2.111 1.00 80.81 204 THR A C 1
ATOM 1465 O O . THR A 1 204 ? -8.362 32.068 -2.477 1.00 80.81 204 THR A O 1
ATOM 1468 N N . ASP A 1 205 ? -8.562 34.129 -1.604 1.00 80.50 205 ASP A N 1
ATOM 1469 C CA . ASP A 1 205 ? -7.120 34.422 -1.545 1.00 80.50 205 ASP A CA 1
ATOM 1470 C C . ASP A 1 205 ? -6.357 33.604 -0.476 1.00 80.50 205 ASP A C 1
ATOM 1472 O O . ASP A 1 205 ? -5.218 33.930 -0.133 1.00 80.50 205 ASP A O 1
ATOM 1476 N N . ASP A 1 206 ? -6.973 32.578 0.115 1.00 85.62 206 ASP A N 1
ATOM 1477 C CA . ASP A 1 206 ? -6.285 31.663 1.016 1.00 85.62 206 ASP A CA 1
ATOM 1478 C C . ASP A 1 206 ? -5.401 30.689 0.229 1.00 85.62 206 ASP A C 1
ATOM 1480 O O . ASP A 1 206 ? -5.812 30.109 -0.770 1.00 85.62 206 ASP A O 1
ATOM 1484 N N . ALA A 1 207 ? -4.168 30.528 0.703 1.00 86.25 207 ALA A N 1
ATOM 1485 C CA . ALA A 1 207 ? -3.170 29.631 0.142 1.00 86.25 207 ALA A CA 1
ATOM 1486 C C . ALA A 1 207 ? -2.909 28.516 1.155 1.00 86.25 207 ALA A C 1
ATOM 1488 O O . ALA A 1 207 ? -2.129 28.699 2.093 1.00 86.25 207 ALA A O 1
ATOM 1489 N N . ASN A 1 208 ? -3.603 27.391 1.001 1.00 92.50 208 ASN A N 1
ATOM 1490 C CA . ASN A 1 208 ? -3.394 26.214 1.835 1.00 92.50 208 ASN A CA 1
ATOM 1491 C C . ASN A 1 208 ? -2.365 25.281 1.177 1.00 92.50 208 ASN A C 1
ATOM 1493 O O . ASN A 1 208 ? -2.301 25.227 -0.055 1.00 92.50 208 ASN A O 1
ATOM 1497 N N . PRO A 1 209 ? -1.552 24.558 1.966 1.00 94.38 209 PRO A N 1
ATOM 1498 C CA . PRO A 1 209 ? -0.662 23.535 1.434 1.00 94.38 209 PRO A CA 1
ATOM 1499 C C . PRO A 1 209 ? -1.429 22.404 0.754 1.00 94.38 209 PRO A C 1
ATOM 1501 O O . PRO A 1 209 ? -2.479 21.991 1.243 1.00 94.38 209 PRO A O 1
ATOM 1504 N N . HIS A 1 210 ? -0.865 21.900 -0.339 1.00 95.38 210 HIS A N 1
ATOM 1505 C CA . HIS A 1 210 ? -1.356 20.737 -1.064 1.00 95.38 210 HIS A CA 1
ATOM 1506 C C . HIS A 1 210 ? -0.142 20.003 -1.635 1.00 95.38 210 HIS A C 1
ATOM 1508 O O . HIS A 1 210 ? 0.398 20.380 -2.674 1.00 95.38 210 HIS A O 1
ATOM 1514 N N . ALA A 1 211 ? 0.371 19.025 -0.896 1.00 97.25 211 ALA A N 1
ATOM 1515 C CA . ALA A 1 211 ? 1.609 18.353 -1.248 1.00 97.25 211 ALA A CA 1
ATOM 1516 C C . ALA A 1 211 ? 1.385 17.301 -2.334 1.00 97.25 211 ALA A C 1
ATOM 1518 O O . ALA A 1 211 ? 0.611 16.364 -2.153 1.00 97.25 211 ALA A O 1
ATOM 1519 N N . ILE A 1 212 ? 2.148 17.419 -3.422 1.00 98.00 212 ILE A N 1
ATOM 1520 C CA . ILE A 1 212 ? 2.184 16.441 -4.508 1.00 98.00 212 ILE A CA 1
ATOM 1521 C C . ILE A 1 212 ? 3.612 15.927 -4.627 1.00 98.00 212 ILE A C 1
ATOM 1523 O O . ILE A 1 212 ? 4.550 16.700 -4.834 1.00 98.00 212 ILE A O 1
ATOM 1527 N N . VAL A 1 213 ? 3.797 14.617 -4.496 1.00 98.38 213 VAL A N 1
ATOM 1528 C CA . VAL A 1 213 ? 5.099 13.963 -4.639 1.00 98.38 213 VAL A CA 1
ATOM 1529 C C . VAL A 1 213 ? 4.982 12.883 -5.699 1.00 98.38 213 VAL A C 1
ATOM 1531 O O . VAL A 1 213 ? 4.168 11.971 -5.578 1.00 98.38 213 VAL A O 1
ATOM 1534 N N . VAL A 1 214 ? 5.819 12.963 -6.729 1.00 98.25 214 VAL A N 1
ATOM 1535 C CA . VAL A 1 214 ? 5.828 12.006 -7.840 1.00 98.25 214 VAL A CA 1
ATOM 1536 C C . VAL A 1 214 ? 7.222 11.456 -8.081 1.00 98.25 214 VAL A C 1
ATOM 1538 O O . VAL A 1 214 ? 8.223 12.146 -7.884 1.00 98.25 214 VAL A O 1
ATOM 1541 N N . SER A 1 215 ? 7.292 10.219 -8.551 1.00 97.69 215 SER A N 1
ATOM 1542 C CA . SER A 1 215 ? 8.491 9.643 -9.142 1.00 97.69 215 SER A CA 1
ATOM 1543 C C . SER A 1 215 ? 8.431 9.773 -10.664 1.00 97.69 215 SER A C 1
ATOM 1545 O O . SER A 1 215 ? 7.390 9.509 -11.264 1.00 97.69 215 SER A O 1
ATOM 1547 N N . ILE A 1 216 ? 9.527 10.213 -11.283 1.00 97.75 216 ILE A N 1
ATOM 1548 C CA . ILE A 1 216 ? 9.650 10.398 -12.734 1.00 97.75 216 ILE A CA 1
ATOM 1549 C C . ILE A 1 216 ? 10.912 9.691 -13.209 1.00 97.75 216 ILE A C 1
ATOM 1551 O O . ILE A 1 216 ? 11.996 9.902 -12.652 1.00 97.75 216 ILE A O 1
ATOM 1555 N N . ALA A 1 217 ? 10.799 8.913 -14.284 1.00 94.81 217 ALA A N 1
ATOM 1556 C CA . ALA A 1 217 ? 11.957 8.285 -14.895 1.00 94.81 217 ALA A CA 1
ATOM 1557 C C . ALA A 1 217 ? 12.919 9.343 -15.451 1.00 94.81 217 ALA A C 1
ATOM 1559 O O . ALA A 1 217 ? 12.548 10.243 -16.207 1.00 94.81 217 ALA A O 1
ATOM 1560 N N . ARG A 1 218 ? 14.213 9.201 -15.149 1.00 96.44 218 ARG A N 1
ATOM 1561 C CA . ARG A 1 218 ? 15.280 10.090 -15.645 1.00 96.44 218 ARG A CA 1
ATOM 1562 C C . ARG A 1 218 ? 15.297 10.169 -17.173 1.00 96.44 218 ARG A C 1
ATOM 1564 O O . ARG A 1 218 ? 15.712 11.181 -17.735 1.00 96.44 218 ARG A O 1
ATOM 1571 N N . ALA A 1 219 ? 14.888 9.093 -17.845 1.00 94.50 219 ALA A N 1
ATOM 1572 C CA . ALA A 1 219 ? 14.815 9.023 -19.300 1.00 94.50 219 ALA A CA 1
ATOM 1573 C C . ALA A 1 219 ? 13.795 10.015 -19.882 1.00 94.50 219 ALA A C 1
ATOM 1575 O O . ALA A 1 219 ? 14.104 10.640 -20.901 1.00 94.50 219 ALA A O 1
ATOM 1576 N N . ASP A 1 220 ? 12.674 10.216 -19.187 1.00 95.44 220 ASP A N 1
ATOM 1577 C CA . ASP A 1 220 ? 11.505 10.963 -19.668 1.00 95.44 220 ASP A CA 1
ATOM 1578 C C . ASP A 1 220 ? 11.591 12.469 -19.376 1.00 95.44 220 ASP A C 1
ATOM 1580 O O . ASP A 1 220 ? 10.830 13.263 -19.926 1.00 95.44 220 ASP A O 1
ATOM 1584 N N . LEU A 1 221 ? 12.561 12.893 -18.559 1.00 97.19 221 LEU A N 1
ATOM 1585 C CA . LEU A 1 221 ? 12.819 14.310 -18.293 1.00 97.19 221 LEU A CA 1
ATOM 1586 C C . LEU A 1 221 ? 13.338 15.054 -19.540 1.00 97.19 221 LEU A C 1
ATOM 1588 O O . LEU A 1 221 ? 13.980 14.458 -20.401 1.00 97.19 221 LEU A O 1
ATOM 1592 N N . PRO A 1 222 ? 13.161 16.377 -19.655 1.00 97.25 222 PRO A N 1
ATOM 1593 C CA . PRO A 1 222 ? 13.722 17.149 -20.767 1.00 97.25 222 PRO A CA 1
ATOM 1594 C C . PRO A 1 222 ? 15.256 17.071 -20.817 1.00 97.25 222 PRO A C 1
ATOM 1596 O O . PRO A 1 222 ? 15.911 17.008 -19.783 1.00 97.25 222 PRO A O 1
ATOM 1599 N N . SER A 1 223 ? 15.864 17.076 -22.007 1.00 95.94 223 SER A N 1
ATOM 1600 C CA . SER A 1 223 ? 17.321 17.265 -22.145 1.00 95.94 223 SER A CA 1
ATOM 1601 C C . SER A 1 223 ? 17.726 18.711 -21.847 1.00 95.94 223 SER A C 1
ATOM 1603 O O . SER A 1 223 ? 16.964 19.627 -22.157 1.00 95.94 223 SER A O 1
ATOM 1605 N N . GLY A 1 224 ? 18.948 18.930 -21.358 1.00 97.06 224 GLY A N 1
ATOM 1606 C CA . GLY A 1 224 ? 19.423 20.262 -20.982 1.00 97.06 224 GLY A CA 1
ATOM 1607 C C . GLY A 1 224 ? 18.750 20.832 -19.730 1.00 97.06 224 GLY A C 1
ATOM 1608 O O . GLY A 1 224 ? 18.191 20.091 -18.921 1.00 97.06 224 GLY A O 1
ATOM 1609 N N . ASP A 1 225 ? 18.853 22.152 -19.563 1.00 98.00 225 ASP A N 1
ATOM 1610 C CA . ASP A 1 225 ? 18.341 22.872 -18.394 1.00 98.00 225 ASP A CA 1
ATOM 1611 C C . ASP A 1 225 ? 16.818 23.058 -18.459 1.00 98.00 225 ASP A C 1
ATOM 1613 O O . ASP A 1 225 ? 16.271 23.451 -19.491 1.00 98.00 225 ASP A O 1
ATOM 1617 N N . PHE A 1 226 ? 16.149 22.831 -17.331 1.00 97.81 226 PHE A N 1
ATOM 1618 C CA . PHE A 1 226 ? 14.725 23.094 -17.136 1.00 97.81 226 PHE A CA 1
ATOM 1619 C C . PHE A 1 226 ? 14.425 23.442 -15.667 1.00 97.81 226 PHE A C 1
ATOM 1621 O O . PHE A 1 226 ? 15.265 23.284 -14.774 1.00 97.81 226 PHE A O 1
ATOM 1628 N N . GLU A 1 227 ? 13.215 23.930 -15.408 1.00 97.88 227 GLU A N 1
ATOM 1629 C CA . GLU A 1 227 ? 12.735 24.259 -14.063 1.00 97.88 227 GLU A CA 1
ATOM 1630 C C . GLU A 1 227 ? 11.538 23.378 -13.695 1.00 97.88 227 GLU A C 1
ATOM 1632 O O . GLU A 1 227 ? 10.636 23.181 -14.508 1.00 97.88 227 GLU A O 1
ATOM 1637 N N . PHE A 1 228 ? 11.500 22.864 -12.468 1.00 97.31 228 PHE A N 1
ATOM 1638 C CA . PHE A 1 228 ? 10.256 22.348 -11.906 1.00 97.31 228 PHE A CA 1
ATOM 1639 C C . PHE A 1 228 ? 9.403 23.524 -11.447 1.00 97.31 228 PHE A C 1
ATOM 1641 O O . PHE A 1 228 ? 9.882 24.401 -10.726 1.00 97.31 228 PHE A O 1
ATOM 1648 N N . TRP A 1 229 ? 8.144 23.538 -11.860 1.00 96.06 229 TRP A N 1
ATOM 1649 C CA . TRP A 1 229 ? 7.198 24.603 -11.574 1.00 96.06 229 TRP A CA 1
ATOM 1650 C C . TRP A 1 229 ? 5.951 24.045 -10.897 1.00 96.06 229 TRP A C 1
ATOM 1652 O O . TRP A 1 229 ? 5.644 22.862 -10.996 1.00 96.06 229 TRP A O 1
ATOM 1662 N N . VAL A 1 230 ? 5.267 24.906 -10.157 1.00 92.94 230 VAL A N 1
ATOM 1663 C CA . VAL A 1 230 ? 4.177 24.530 -9.245 1.00 92.94 230 VAL A CA 1
ATOM 1664 C C . VAL A 1 230 ? 2.818 24.364 -9.930 1.00 92.94 230 VAL A C 1
ATOM 1666 O O . VAL A 1 230 ? 1.933 23.784 -9.317 1.00 92.94 230 VAL A O 1
ATOM 1669 N N . ASP A 1 231 ? 2.657 24.855 -11.163 1.00 89.94 231 ASP A N 1
ATOM 1670 C CA . ASP A 1 231 ? 1.409 24.825 -11.947 1.00 89.94 231 ASP A CA 1
ATOM 1671 C C . ASP A 1 231 ? 1.705 25.048 -13.453 1.00 89.94 231 ASP A C 1
ATOM 1673 O O . ASP A 1 231 ? 2.850 25.292 -13.834 1.00 89.94 231 ASP A O 1
ATOM 1677 N N . ASP A 1 232 ? 0.708 24.989 -14.332 1.00 87.69 232 ASP A N 1
ATOM 1678 C CA . ASP A 1 232 ? 0.827 25.346 -15.750 1.00 87.69 232 ASP A CA 1
ATOM 1679 C C . ASP A 1 232 ? 0.812 26.873 -15.991 1.00 87.69 232 ASP A C 1
ATOM 1681 O O . ASP A 1 232 ? 1.299 27.356 -17.020 1.00 87.69 232 ASP A O 1
ATOM 1685 N N . GLN A 1 233 ? 0.313 27.645 -15.018 1.00 84.94 233 GLN A N 1
ATOM 1686 C CA . GLN A 1 233 ? 0.315 29.107 -15.007 1.00 84.94 233 GLN A CA 1
ATOM 1687 C C . GLN A 1 233 ? 1.390 29.686 -14.074 1.00 84.94 233 GLN A C 1
ATOM 1689 O O . GLN A 1 233 ? 1.872 29.057 -13.128 1.00 84.94 233 GLN A O 1
ATOM 1694 N N . ASP A 1 234 ? 1.758 30.949 -14.312 1.00 82.25 234 ASP A N 1
ATOM 1695 C CA . ASP A 1 234 ? 2.547 31.700 -13.337 1.00 82.25 234 ASP A CA 1
ATOM 1696 C C . ASP A 1 234 ? 1.679 32.010 -12.104 1.00 82.25 234 ASP A C 1
ATOM 1698 O O . ASP A 1 234 ? 0.638 32.666 -12.233 1.00 82.25 234 ASP A O 1
ATOM 1702 N N . PRO A 1 235 ? 2.106 31.608 -10.897 1.00 78.81 235 PRO A N 1
ATOM 1703 C CA . PRO A 1 235 ? 1.432 32.023 -9.680 1.00 78.81 235 PRO A CA 1
ATOM 1704 C C . PRO A 1 235 ? 1.604 33.534 -9.457 1.00 78.81 235 PRO A C 1
ATOM 1706 O O . PRO A 1 235 ? 2.440 34.186 -10.098 1.00 78.81 235 PRO A O 1
ATOM 1709 N N . PRO A 1 236 ? 0.841 34.130 -8.522 1.00 76.81 236 PRO A N 1
ATOM 1710 C CA . PRO A 1 236 ? 0.955 35.549 -8.221 1.00 76.81 236 PRO A CA 1
ATOM 1711 C C . PRO A 1 236 ? 2.412 35.958 -7.948 1.00 76.81 236 PRO A C 1
ATOM 1713 O O . PRO A 1 236 ? 3.118 35.321 -7.169 1.00 76.81 236 PRO A O 1
ATOM 1716 N N . ALA A 1 237 ? 2.863 37.060 -8.558 1.00 72.69 237 ALA A N 1
ATOM 1717 C CA . ALA A 1 237 ? 4.275 37.478 -8.575 1.00 72.69 237 ALA A CA 1
ATOM 1718 C C . ALA A 1 237 ? 4.926 37.687 -7.187 1.00 72.69 237 ALA A C 1
ATOM 1720 O O . ALA A 1 237 ? 6.143 37.804 -7.083 1.00 72.69 237 ALA A O 1
ATOM 1721 N N . CYS A 1 238 ? 4.127 37.761 -6.123 1.00 75.00 238 CYS A N 1
ATOM 1722 C CA . CYS A 1 238 ? 4.577 37.841 -4.734 1.00 75.00 238 CYS A CA 1
ATOM 1723 C C . CYS A 1 238 ? 5.122 36.532 -4.167 1.00 75.00 238 CYS A C 1
ATOM 1725 O O . CYS A 1 238 ? 5.775 36.563 -3.126 1.00 75.00 238 CYS A O 1
ATOM 1727 N N . CYS A 1 239 ? 4.739 35.406 -4.765 1.00 76.62 239 CYS A N 1
ATOM 1728 C CA . CYS A 1 239 ? 4.419 34.243 -3.959 1.00 76.62 239 CYS A CA 1
ATOM 1729 C C . CYS A 1 239 ? 5.240 32.995 -4.308 1.00 76.62 239 CYS A C 1
ATOM 1731 O O . CYS A 1 239 ? 5.347 32.126 -3.453 1.00 76.62 239 CYS A O 1
ATOM 1733 N N . VAL A 1 240 ? 5.921 32.939 -5.465 1.00 75.00 240 VAL A N 1
ATOM 1734 C CA . VAL A 1 240 ? 6.968 31.924 -5.703 1.00 75.00 240 VAL A CA 1
ATOM 1735 C C . VAL A 1 240 ? 8.127 32.172 -4.756 1.00 75.00 240 VAL A C 1
ATOM 1737 O O . VAL A 1 240 ? 8.778 33.217 -4.831 1.00 75.00 240 VAL A O 1
ATOM 1740 N N . THR A 1 241 ? 8.394 31.211 -3.880 1.00 72.31 241 THR A N 1
ATOM 1741 C CA . THR A 1 241 ? 9.450 31.347 -2.873 1.00 72.31 241 THR A CA 1
ATOM 1742 C C . THR A 1 241 ? 10.700 30.559 -3.235 1.00 72.31 241 THR A C 1
ATOM 1744 O O . THR A 1 241 ? 11.799 31.047 -2.970 1.00 72.31 241 THR A O 1
ATOM 1747 N N . ASP A 1 242 ? 10.561 29.405 -3.895 1.00 85.62 242 ASP A N 1
ATOM 1748 C CA . ASP A 1 242 ? 11.703 28.604 -4.335 1.00 85.62 242 ASP A CA 1
ATOM 1749 C C . ASP A 1 242 ? 11.363 27.703 -5.537 1.00 85.62 242 ASP A C 1
ATOM 1751 O O . ASP A 1 242 ? 10.297 27.087 -5.608 1.00 85.62 242 ASP A O 1
ATOM 1755 N N . VAL A 1 243 ? 12.287 27.637 -6.496 1.00 90.44 243 VAL A N 1
ATOM 1756 C CA . VAL A 1 243 ? 12.131 26.924 -7.772 1.00 90.44 243 VAL A CA 1
ATOM 1757 C C . VAL A 1 243 ? 13.321 26.003 -7.956 1.00 90.44 243 VAL A C 1
ATOM 1759 O O . VAL A 1 243 ? 14.476 26.437 -7.969 1.00 90.44 243 VAL A O 1
ATOM 1762 N N . THR A 1 244 ? 13.040 24.723 -8.156 1.00 95.81 244 THR A N 1
ATOM 1763 C CA . THR A 1 244 ? 14.071 23.719 -8.357 1.00 95.81 244 THR A CA 1
ATOM 1764 C C . THR A 1 244 ? 14.496 23.712 -9.817 1.00 95.81 244 THR A C 1
ATOM 1766 O O . THR A 1 244 ? 13.736 23.326 -10.704 1.00 95.81 244 THR A O 1
ATOM 1769 N N . ARG A 1 245 ? 15.744 24.112 -10.067 1.00 97.44 245 ARG A N 1
ATOM 1770 C CA . ARG A 1 245 ? 16.385 23.987 -11.381 1.00 97.44 245 ARG A CA 1
ATOM 1771 C C . ARG A 1 245 ? 17.086 22.646 -11.509 1.00 97.44 245 ARG A C 1
ATOM 1773 O O . ARG A 1 245 ? 17.728 22.187 -10.560 1.00 97.44 245 ARG A O 1
ATOM 1780 N N . ALA A 1 246 ? 17.008 22.054 -12.690 1.00 96.88 246 ALA A N 1
ATOM 1781 C CA . ALA A 1 246 ? 17.666 20.799 -12.997 1.00 96.88 246 ALA A CA 1
ATOM 1782 C C . ALA A 1 246 ? 18.201 20.792 -14.429 1.00 96.88 246 ALA A C 1
ATOM 1784 O O . ALA A 1 246 ? 17.755 21.554 -15.283 1.00 96.88 246 ALA A O 1
ATOM 1785 N N . ASN A 1 247 ? 19.151 19.897 -14.678 1.00 97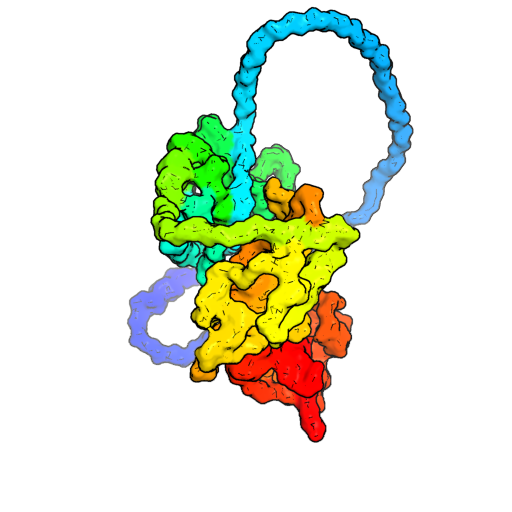.81 247 ASN A N 1
ATOM 1786 C CA . ASN A 1 247 ? 19.616 19.573 -16.014 1.00 97.81 247 ASN A CA 1
ATOM 1787 C C . ASN A 1 247 ? 19.355 18.087 -16.267 1.00 97.81 247 ASN A C 1
ATOM 1789 O O . ASN A 1 247 ? 19.850 17.235 -15.527 1.00 97.81 247 ASN A O 1
ATOM 1793 N N . GLY A 1 248 ? 18.562 17.747 -17.281 1.00 95.44 248 GLY A N 1
ATOM 1794 C CA . GLY A 1 248 ? 18.167 16.354 -17.498 1.00 95.44 248 GLY A CA 1
ATOM 1795 C C . GLY A 1 248 ? 19.307 15.463 -17.972 1.00 95.44 248 GLY A C 1
ATOM 1796 O O . GLY A 1 248 ? 19.306 14.266 -17.695 1.00 95.44 248 GLY A O 1
ATOM 1797 N N . ASP A 1 249 ? 20.318 16.020 -18.637 1.00 95.06 249 ASP A N 1
ATOM 1798 C CA . ASP A 1 249 ? 21.504 15.255 -19.029 1.00 95.06 249 ASP A CA 1
ATOM 1799 C C . ASP A 1 249 ? 22.345 14.909 -17.796 1.00 95.06 249 ASP A C 1
ATOM 1801 O O . ASP A 1 249 ? 22.787 13.768 -17.645 1.00 95.06 249 ASP A O 1
ATOM 1805 N N . GLU A 1 250 ? 22.478 15.849 -16.857 1.00 94.31 250 GLU A N 1
ATOM 1806 C CA . GLU A 1 250 ? 23.091 15.593 -15.555 1.00 94.31 250 GLU A CA 1
ATOM 1807 C C . GLU A 1 250 ? 22.276 14.602 -14.733 1.00 94.31 250 GLU A C 1
ATOM 1809 O O . GLU A 1 250 ? 22.864 13.707 -14.135 1.00 94.31 250 GLU A O 1
ATOM 1814 N N . LEU A 1 251 ? 20.944 14.696 -14.712 1.00 92.81 251 LEU A N 1
ATOM 1815 C CA . LEU A 1 251 ? 20.114 13.742 -13.975 1.00 92.81 251 LEU A CA 1
ATOM 1816 C C . LEU A 1 251 ? 20.225 12.331 -14.552 1.00 92.81 251 LEU A C 1
ATOM 1818 O O . LEU A 1 251 ? 20.287 11.379 -13.780 1.00 92.81 251 LEU A O 1
ATOM 1822 N N . ARG A 1 252 ? 20.339 12.167 -15.872 1.00 91.25 252 ARG A N 1
ATOM 1823 C CA . ARG A 1 252 ? 20.607 10.853 -16.477 1.00 91.25 252 ARG A CA 1
ATOM 1824 C C . ARG A 1 252 ? 22.018 10.350 -16.176 1.00 91.25 252 ARG A C 1
ATOM 1826 O O . ARG A 1 252 ? 22.194 9.165 -15.914 1.00 91.25 252 ARG A O 1
ATOM 1833 N N . ALA A 1 253 ? 23.014 11.235 -16.192 1.00 86.25 253 ALA A N 1
ATOM 1834 C CA . ALA A 1 253 ? 24.409 10.883 -15.917 1.00 86.25 253 ALA A CA 1
ATOM 1835 C C . ALA A 1 253 ? 24.691 10.621 -14.428 1.00 86.25 253 ALA A C 1
ATOM 1837 O O . ALA A 1 253 ? 25.591 9.853 -14.098 1.00 86.25 253 ALA A O 1
ATOM 1838 N N . SER A 1 254 ? 23.925 11.262 -13.545 1.00 77.88 254 SER A N 1
ATOM 1839 C CA . SER A 1 254 ? 24.027 11.166 -12.085 1.00 77.88 254 SER A CA 1
ATOM 1840 C C . SER A 1 254 ? 23.204 10.023 -11.511 1.00 77.88 254 SER A C 1
ATOM 1842 O O . SER A 1 254 ? 23.136 9.903 -10.289 1.00 77.88 254 SER A O 1
ATOM 1844 N N . ALA A 1 255 ? 22.583 9.187 -12.354 1.00 64.88 255 ALA A N 1
ATOM 1845 C CA . ALA A 1 255 ? 22.168 7.867 -11.905 1.00 64.88 255 ALA A CA 1
ATOM 1846 C C . ALA A 1 255 ? 23.394 7.262 -11.207 1.00 64.88 255 ALA A C 1
ATOM 1848 O O . ALA A 1 255 ? 24.452 7.205 -11.850 1.00 64.88 255 ALA A O 1
ATOM 1849 N N . PRO A 1 256 ? 23.318 6.945 -9.895 1.00 56.06 256 PRO A N 1
ATOM 1850 C CA . PRO A 1 256 ? 24.475 6.481 -9.146 1.00 56.06 256 PRO A CA 1
ATOM 1851 C C . PRO A 1 256 ? 25.089 5.387 -9.990 1.00 56.06 256 PRO A C 1
ATOM 1853 O O . PRO A 1 256 ? 24.366 4.455 -10.348 1.00 56.06 256 PRO A O 1
ATOM 1856 N N . ALA A 1 257 ? 26.350 5.590 -10.414 1.00 45.59 257 ALA A N 1
ATOM 1857 C CA . ALA A 1 257 ? 27.036 4.655 -11.290 1.00 45.59 257 ALA A CA 1
ATOM 1858 C C . ALA A 1 257 ? 26.770 3.310 -10.664 1.00 45.59 257 ALA A C 1
ATOM 1860 O O . ALA A 1 257 ? 27.209 3.107 -9.525 1.00 45.59 257 ALA A O 1
ATOM 1861 N N . ALA A 1 258 ? 25.939 2.495 -11.335 1.00 40.88 258 ALA A N 1
ATOM 1862 C CA . ALA A 1 258 ? 25.532 1.224 -10.786 1.00 40.88 258 ALA A CA 1
ATOM 1863 C C . ALA A 1 258 ? 26.846 0.635 -10.323 1.00 40.88 258 ALA A C 1
ATOM 1865 O O . ALA A 1 258 ? 27.801 0.586 -11.114 1.00 40.88 258 ALA A O 1
ATOM 1866 N N . VAL A 1 259 ? 26.974 0.361 -9.023 1.00 31.81 259 VAL A N 1
ATOM 1867 C CA . VAL A 1 259 ? 28.118 -0.400 -8.573 1.00 31.81 259 VAL A CA 1
ATOM 1868 C C . VAL A 1 259 ? 27.861 -1.733 -9.240 1.00 31.81 259 VAL A C 1
ATOM 1870 O O . VAL A 1 259 ? 27.206 -2.616 -8.701 1.00 31.81 259 VAL A O 1
ATOM 1873 N N . THR A 1 260 ? 28.354 -1.851 -10.468 1.00 31.28 260 THR A N 1
ATOM 1874 C CA . THR A 1 260 ? 28.693 -3.086 -11.115 1.00 31.28 260 THR A CA 1
ATOM 1875 C C . THR A 1 260 ? 29.842 -3.580 -10.259 1.00 31.28 260 THR A C 1
ATOM 1877 O O . THR A 1 260 ? 31.009 -3.578 -10.642 1.00 31.28 260 THR A O 1
ATOM 1880 N N . VAL A 1 261 ? 29.494 -4.058 -9.060 1.00 27.64 261 VAL A N 1
ATOM 1881 C CA . VAL A 1 261 ? 29.995 -5.346 -8.651 1.00 27.64 261 VAL A CA 1
ATOM 1882 C C . VAL A 1 261 ? 29.764 -6.163 -9.904 1.00 27.64 261 VAL A C 1
ATOM 1884 O O . VAL A 1 261 ? 28.626 -6.412 -10.301 1.00 27.64 261 VAL A O 1
ATOM 1887 N N . THR A 1 262 ? 30.842 -6.464 -10.620 1.00 26.94 262 THR A N 1
ATOM 1888 C CA . THR A 1 262 ? 30.801 -7.552 -11.580 1.00 26.94 262 THR A CA 1
ATOM 1889 C C . THR A 1 262 ? 30.665 -8.804 -10.722 1.00 26.94 262 THR A C 1
ATOM 1891 O O . THR A 1 262 ? 31.588 -9.596 -10.583 1.00 26.94 262 THR A O 1
ATOM 1894 N N . VAL A 1 263 ? 29.500 -8.958 -10.088 1.00 30.00 263 VAL A N 1
ATOM 1895 C CA . VAL A 1 263 ? 28.878 -10.253 -10.013 1.00 30.00 263 VAL A CA 1
ATOM 1896 C C . VAL A 1 263 ? 28.809 -10.603 -11.496 1.00 30.00 263 VAL A C 1
ATOM 1898 O O . VAL A 1 263 ? 28.248 -9.804 -12.259 1.00 30.00 263 VAL A O 1
ATOM 1901 N N . PRO A 1 264 ? 29.479 -11.673 -11.971 1.00 25.45 264 PRO A N 1
ATOM 1902 C CA . PRO A 1 264 ? 29.158 -12.182 -13.302 1.00 25.45 264 PRO A CA 1
ATOM 1903 C C . PRO A 1 264 ? 27.637 -12.151 -13.375 1.00 25.45 264 PRO A C 1
ATOM 1905 O O . PRO A 1 264 ? 27.057 -12.534 -12.352 1.00 25.45 264 PRO A O 1
ATOM 1908 N N . PRO A 1 265 ? 27.014 -11.610 -14.451 1.00 27.86 265 PRO A N 1
ATOM 1909 C CA . PRO A 1 265 ? 25.560 -11.527 -14.510 1.00 27.86 265 PRO A CA 1
ATOM 1910 C C . PRO A 1 265 ? 25.091 -12.849 -13.945 1.00 27.86 265 PRO A C 1
ATOM 1912 O O . PRO A 1 265 ? 25.593 -13.872 -14.451 1.00 27.86 265 PRO A O 1
ATOM 1915 N N . PRO A 1 266 ? 24.318 -12.873 -12.829 1.00 32.66 266 PRO A N 1
ATOM 1916 C CA . PRO A 1 266 ? 23.716 -14.123 -12.445 1.00 32.66 266 PRO A CA 1
ATOM 1917 C C . PRO A 1 266 ? 23.148 -14.575 -13.765 1.00 32.66 266 PRO A C 1
ATOM 1919 O O . PRO A 1 266 ? 22.504 -13.801 -14.487 1.00 32.66 266 PRO A O 1
ATOM 1922 N N . THR A 1 267 ? 23.604 -15.736 -14.205 1.00 34.56 267 THR A N 1
ATOM 1923 C CA . THR A 1 267 ? 23.045 -16.376 -15.371 1.00 34.56 267 THR A CA 1
ATOM 1924 C C . THR A 1 267 ? 21.681 -16.750 -14.832 1.00 34.56 267 THR A C 1
ATOM 1926 O O . THR A 1 267 ? 21.480 -17.867 -14.386 1.00 34.56 267 THR A O 1
ATOM 1929 N N . VAL A 1 268 ? 20.812 -15.738 -14.692 1.00 37.62 268 VAL A N 1
ATOM 1930 C CA . VAL A 1 268 ? 19.411 -15.852 -14.397 1.00 37.62 268 VAL A CA 1
ATOM 1931 C C . VAL A 1 268 ? 19.013 -16.626 -15.622 1.00 37.62 268 VAL A C 1
ATOM 1933 O O . VAL A 1 268 ? 19.141 -16.100 -16.737 1.00 37.62 268 VAL A O 1
ATOM 1936 N N . PRO A 1 269 ? 18.730 -17.920 -15.456 1.00 42.34 269 PRO A N 1
ATOM 1937 C CA . PRO A 1 269 ? 18.264 -18.701 -16.568 1.00 42.34 269 PRO A CA 1
ATOM 1938 C C . PRO A 1 269 ? 17.088 -17.901 -17.098 1.00 42.34 269 PRO A C 1
ATOM 1940 O O . PRO A 1 269 ? 16.190 -17.554 -16.328 1.00 42.34 269 PRO A O 1
ATOM 1943 N N . VAL A 1 270 ? 17.155 -17.497 -18.367 1.00 47.75 270 VAL A N 1
ATOM 1944 C CA . VAL A 1 270 ? 15.979 -16.990 -19.067 1.00 47.75 270 VAL A CA 1
ATOM 1945 C C . VAL A 1 270 ? 14.895 -18.001 -18.732 1.00 47.75 270 VAL A C 1
ATOM 1947 O O . VAL A 1 270 ? 15.110 -19.186 -19.005 1.00 47.75 270 VAL A O 1
ATOM 1950 N N . GLY A 1 271 ? 13.862 -17.563 -17.999 1.00 53.28 271 GLY A N 1
ATOM 1951 C CA . GLY A 1 271 ? 12.880 -18.477 -17.427 1.00 53.28 271 GLY A CA 1
ATOM 1952 C C . GLY A 1 271 ? 12.447 -19.436 -18.522 1.00 53.28 271 GLY A C 1
ATOM 1953 O O . GLY A 1 271 ? 12.168 -19.007 -19.646 1.00 53.28 271 GLY A O 1
ATOM 1954 N N . VAL A 1 272 ? 12.535 -20.733 -18.238 1.00 62.72 272 VAL A N 1
ATOM 1955 C CA . VAL A 1 272 ? 12.126 -21.741 -19.209 1.00 62.72 272 VAL A CA 1
ATOM 1956 C C . VAL A 1 272 ? 10.654 -21.463 -19.463 1.00 62.72 272 VAL A C 1
ATOM 1958 O O . VAL A 1 272 ? 9.880 -21.375 -18.512 1.00 62.72 272 VAL A O 1
ATOM 1961 N N . ALA A 1 273 ? 10.292 -21.227 -20.725 1.00 76.06 273 ALA A N 1
ATOM 1962 C CA . ALA A 1 273 ? 8.900 -21.017 -21.070 1.00 76.06 273 ALA A CA 1
ATOM 1963 C C . ALA A 1 273 ? 8.117 -22.244 -20.593 1.00 76.06 273 ALA A C 1
ATOM 1965 O O . ALA A 1 273 ? 8.359 -23.359 -21.059 1.00 76.06 273 ALA A O 1
ATOM 1966 N N . CYS A 1 274 ? 7.237 -22.039 -19.621 1.00 84.25 274 CYS A N 1
ATOM 1967 C CA . CYS A 1 274 ? 6.495 -23.110 -18.986 1.00 84.25 274 CYS A CA 1
ATOM 1968 C C . CYS A 1 274 ? 5.007 -22.946 -19.241 1.00 84.25 274 CYS A C 1
ATOM 1970 O O . CYS A 1 274 ? 4.513 -21.844 -19.495 1.00 84.25 274 CYS A O 1
ATOM 1972 N N . ARG A 1 275 ? 4.287 -24.069 -19.191 1.00 89.12 275 ARG A N 1
ATOM 1973 C CA . ARG A 1 275 ? 2.817 -24.092 -19.193 1.00 89.12 275 ARG A CA 1
ATOM 1974 C C . ARG A 1 275 ? 2.184 -23.315 -20.343 1.00 89.12 275 ARG A C 1
ATOM 1976 O O . ARG A 1 275 ? 1.164 -22.651 -20.178 1.00 89.12 275 ARG A O 1
ATOM 1983 N N . GLY A 1 276 ? 2.816 -23.376 -21.515 1.00 85.94 276 GLY A N 1
ATOM 1984 C CA . GLY A 1 276 ? 2.339 -22.689 -22.716 1.00 85.94 276 GLY A CA 1
ATOM 1985 C C . GLY A 1 276 ? 0.998 -23.215 -23.239 1.00 85.94 276 GLY A C 1
ATOM 1986 O O . GLY A 1 276 ? 0.418 -22.613 -24.136 1.00 85.94 276 GLY A O 1
ATOM 1987 N N . ASP A 1 277 ? 0.502 -24.324 -22.691 1.00 89.44 277 ASP A N 1
ATOM 1988 C CA . ASP A 1 277 ? -0.808 -24.908 -22.967 1.00 89.44 277 ASP A CA 1
ATOM 1989 C C . ASP A 1 277 ? -1.936 -24.369 -22.069 1.00 89.44 277 ASP A C 1
ATOM 1991 O O . ASP A 1 277 ? -3.107 -24.614 -22.363 1.00 89.44 277 ASP A O 1
ATOM 1995 N N . LEU A 1 278 ? -1.609 -23.629 -21.005 1.00 88.69 278 LEU A N 1
ATOM 1996 C CA . LEU A 1 278 ? -2.576 -23.066 -20.063 1.00 88.69 278 LEU A CA 1
ATOM 1997 C C . LEU A 1 278 ? -2.857 -21.589 -20.357 1.00 88.69 278 LEU A C 1
ATOM 1999 O O . LEU A 1 278 ? -1.971 -20.826 -20.755 1.00 88.69 278 LEU A O 1
ATOM 2003 N N . ASP A 1 279 ? -4.097 -21.163 -20.104 1.00 87.56 279 ASP A N 1
ATOM 2004 C CA . ASP A 1 279 ? -4.409 -19.740 -20.069 1.00 87.56 279 ASP A CA 1
ATOM 2005 C C . ASP A 1 279 ? -3.675 -19.044 -18.916 1.00 87.56 279 ASP A C 1
ATOM 2007 O O . ASP A 1 279 ? -3.278 -19.664 -17.934 1.00 87.56 279 ASP A O 1
ATOM 2011 N N . ALA A 1 280 ? -3.545 -17.731 -19.056 1.00 82.25 280 ALA A N 1
ATOM 2012 C CA . ALA A 1 280 ? -3.092 -16.771 -18.062 1.00 82.25 280 ALA A CA 1
ATOM 2013 C C . ALA A 1 280 ? -3.291 -17.163 -16.586 1.00 82.25 280 ALA A C 1
ATOM 2015 O O . ALA A 1 280 ? -2.336 -17.336 -15.827 1.00 82.25 280 ALA A O 1
ATOM 2016 N N . ILE A 1 281 ? -4.559 -17.276 -16.189 1.00 82.50 281 ILE A N 1
ATOM 2017 C CA . ILE A 1 281 ? -4.976 -17.403 -14.795 1.00 82.50 281 ILE A CA 1
ATOM 2018 C C . ILE A 1 281 ? -4.651 -18.812 -14.316 1.00 82.50 281 ILE A C 1
ATOM 2020 O O . ILE A 1 281 ? -4.072 -18.980 -13.245 1.00 82.50 281 ILE A O 1
ATOM 2024 N N . THR A 1 282 ? -4.959 -19.820 -15.134 1.00 86.69 282 THR A N 1
ATOM 2025 C CA . THR A 1 282 ? -4.679 -21.223 -14.809 1.00 86.69 282 THR A CA 1
ATOM 2026 C C . THR A 1 282 ? -3.174 -21.485 -14.701 1.00 86.69 282 THR A C 1
ATOM 2028 O O . THR A 1 282 ? -2.728 -22.161 -13.772 1.00 86.69 282 THR A O 1
ATOM 2031 N N . ALA A 1 283 ? -2.370 -20.920 -15.606 1.00 88.56 283 ALA A N 1
ATOM 2032 C CA . ALA A 1 283 ? -0.918 -21.040 -15.578 1.00 88.56 283 ALA A CA 1
ATOM 2033 C C . ALA A 1 283 ? -0.332 -20.415 -14.310 1.00 88.56 283 ALA A C 1
ATOM 2035 O O . ALA A 1 283 ? 0.544 -21.013 -13.685 1.00 88.56 283 ALA A O 1
ATOM 2036 N N . PHE A 1 284 ? -0.825 -19.240 -13.920 1.00 87.50 284 PHE A N 1
ATOM 2037 C CA . PHE A 1 284 ? -0.359 -18.533 -12.735 1.00 87.50 284 PHE A CA 1
ATOM 2038 C C . PHE A 1 284 ? -0.782 -19.210 -11.427 1.00 87.50 284 PHE A C 1
ATOM 2040 O O . PHE A 1 284 ? 0.062 -19.445 -10.566 1.00 87.50 284 PHE A O 1
ATOM 2047 N N . ALA A 1 285 ? -2.048 -19.608 -11.291 1.00 86.62 285 ALA A N 1
ATOM 2048 C CA . ALA A 1 285 ? -2.531 -20.329 -10.111 1.00 86.62 285 ALA A CA 1
ATOM 2049 C C . ALA A 1 285 ? -1.770 -21.653 -9.913 1.00 86.62 285 ALA A C 1
ATOM 2051 O O . ALA A 1 285 ? -1.302 -21.959 -8.815 1.00 86.62 285 ALA A O 1
ATOM 2052 N N . SER A 1 286 ? -1.526 -22.395 -11.003 1.00 90.88 286 SER A N 1
ATOM 2053 C CA . SER A 1 286 ? -0.657 -23.578 -10.972 1.00 90.88 286 SER A CA 1
ATOM 2054 C C . SER A 1 286 ? 0.775 -23.231 -10.541 1.00 90.88 286 SER A C 1
ATOM 2056 O O . SER A 1 286 ? 1.464 -24.072 -9.975 1.00 90.88 286 SER A O 1
ATOM 2058 N N . PHE A 1 287 ? 1.267 -22.012 -10.802 1.00 91.56 287 PHE A N 1
ATOM 2059 C CA . PHE A 1 287 ? 2.643 -21.603 -10.461 1.00 91.56 287 PHE A CA 1
ATOM 2060 C C . PHE A 1 287 ? 2.775 -21.402 -8.987 1.00 91.56 287 PHE A C 1
ATOM 2062 O O . PHE A 1 287 ? 3.648 -22.001 -8.373 1.00 91.56 287 PHE A O 1
ATOM 2069 N N . VAL A 1 288 ? 1.858 -20.623 -8.437 1.00 89.88 288 VAL A N 1
ATOM 2070 C CA . VAL A 1 288 ? 1.782 -20.373 -7.011 1.00 89.88 288 VAL A CA 1
ATOM 2071 C C . VAL A 1 288 ? 1.639 -21.697 -6.256 1.00 89.88 288 VAL A C 1
ATOM 2073 O O . VAL A 1 288 ? 2.411 -21.944 -5.336 1.00 89.88 288 VAL A O 1
ATOM 2076 N N . ALA A 1 289 ? 0.748 -22.598 -6.682 1.00 90.50 289 ALA A N 1
ATOM 2077 C CA . ALA A 1 289 ? 0.560 -23.895 -6.025 1.00 90.50 289 ALA A CA 1
ATOM 2078 C C . ALA A 1 289 ? 1.823 -24.783 -6.041 1.00 90.50 289 ALA A C 1
ATOM 2080 O O . ALA A 1 289 ? 2.222 -25.331 -5.005 1.00 90.50 289 ALA A O 1
ATOM 2081 N N . ASP A 1 290 ? 2.481 -24.905 -7.196 1.00 92.94 290 ASP A N 1
ATOM 2082 C CA . ASP A 1 290 ? 3.708 -25.696 -7.323 1.00 92.94 290 ASP A CA 1
ATOM 2083 C C . ASP A 1 290 ? 4.884 -25.041 -6.589 1.00 92.94 290 ASP A C 1
ATOM 2085 O O . ASP A 1 290 ? 5.683 -25.737 -5.965 1.00 92.94 290 ASP A O 1
ATOM 2089 N N . MET A 1 291 ? 4.967 -23.708 -6.594 1.00 91.50 291 MET A N 1
ATOM 2090 C CA . MET A 1 291 ? 5.967 -22.937 -5.854 1.00 91.50 291 MET A CA 1
ATOM 2091 C C . MET A 1 291 ? 5.791 -23.132 -4.349 1.00 91.50 291 MET A C 1
ATOM 2093 O O . MET A 1 291 ? 6.759 -23.471 -3.671 1.00 91.50 291 MET A O 1
ATOM 2097 N N . MET A 1 292 ? 4.563 -23.053 -3.832 1.00 90.38 292 MET A N 1
ATOM 2098 C CA . MET A 1 292 ? 4.258 -23.368 -2.434 1.00 90.38 292 MET A CA 1
ATOM 2099 C C . MET A 1 292 ? 4.641 -24.806 -2.078 1.00 90.38 292 MET A C 1
ATOM 2101 O O . MET A 1 292 ? 5.232 -25.057 -1.024 1.00 90.38 292 MET A O 1
ATOM 2105 N N . THR A 1 293 ? 4.372 -25.760 -2.970 1.00 90.69 293 THR A N 1
ATOM 2106 C CA . THR A 1 293 ? 4.797 -27.155 -2.790 1.00 90.69 293 THR A CA 1
ATOM 2107 C C . THR A 1 293 ? 6.322 -27.264 -2.759 1.00 90.69 293 THR A C 1
ATOM 2109 O O . THR A 1 293 ? 6.875 -27.889 -1.855 1.00 90.69 293 THR A O 1
ATOM 2112 N N . ALA A 1 294 ? 7.024 -26.613 -3.687 1.00 90.56 294 ALA A N 1
ATOM 2113 C CA . ALA A 1 294 ? 8.480 -26.645 -3.768 1.00 90.56 294 ALA A CA 1
ATOM 2114 C C . ALA A 1 294 ? 9.148 -26.012 -2.541 1.00 90.56 294 ALA A C 1
ATOM 2116 O O . ALA A 1 294 ? 10.117 -26.547 -2.003 1.00 90.56 294 ALA A O 1
ATOM 2117 N N . ARG A 1 295 ? 8.592 -24.903 -2.053 1.00 89.50 295 ARG A N 1
ATOM 2118 C CA . ARG A 1 295 ? 9.049 -24.190 -0.857 1.00 89.50 295 ARG A CA 1
ATOM 2119 C C . ARG A 1 295 ? 8.831 -24.992 0.424 1.00 89.50 295 ARG A C 1
ATOM 2121 O O . ARG A 1 295 ? 9.711 -25.038 1.277 1.00 89.50 295 ARG A O 1
ATOM 2128 N N . THR A 1 296 ? 7.686 -25.656 0.557 1.00 87.38 296 THR A N 1
ATOM 2129 C CA . THR A 1 296 ? 7.349 -26.442 1.758 1.00 87.38 296 THR A CA 1
ATOM 2130 C C . THR A 1 296 ? 8.040 -27.805 1.801 1.00 87.38 296 THR A C 1
ATOM 2132 O O . THR A 1 296 ? 8.422 -28.265 2.876 1.00 87.38 296 THR A O 1
ATOM 2135 N N . THR A 1 297 ? 8.229 -28.451 0.648 1.00 87.62 297 THR A N 1
ATOM 2136 C CA . THR A 1 297 ? 8.892 -29.765 0.542 1.00 87.62 297 THR A CA 1
ATOM 2137 C C . THR A 1 297 ? 10.395 -29.674 0.315 1.00 87.62 297 THR A C 1
ATOM 2139 O O . THR A 1 297 ? 11.079 -30.692 0.421 1.00 87.62 297 THR A O 1
ATOM 2142 N N . VAL A 1 298 ? 10.914 -28.472 0.033 1.00 85.50 298 VAL A N 1
ATOM 2143 C CA . VAL A 1 298 ? 12.322 -28.236 -0.322 1.00 85.50 298 VAL A CA 1
ATOM 2144 C C . VAL A 1 298 ? 12.710 -28.942 -1.641 1.00 85.50 298 VAL A C 1
ATOM 2146 O O . VAL A 1 298 ? 13.883 -29.185 -1.921 1.00 85.50 298 VAL A O 1
ATOM 2149 N N . ASP A 1 299 ? 11.728 -29.254 -2.489 1.00 87.19 299 ASP A N 1
ATOM 2150 C CA . ASP A 1 299 ? 11.921 -29.950 -3.762 1.00 87.19 299 ASP A CA 1
ATOM 2151 C C . ASP A 1 299 ? 11.516 -29.069 -4.951 1.00 87.19 299 ASP A C 1
ATOM 2153 O O . ASP A 1 299 ? 10.346 -28.757 -5.157 1.00 87.19 299 ASP A O 1
ATOM 2157 N N . LEU A 1 300 ? 12.489 -28.702 -5.787 1.00 88.44 300 LEU A N 1
ATOM 2158 C CA . LEU A 1 300 ? 12.241 -27.930 -7.007 1.00 88.44 300 LEU A CA 1
ATOM 2159 C C . LEU A 1 300 ? 11.499 -28.717 -8.092 1.00 88.44 300 LEU A C 1
ATOM 2161 O O . LEU A 1 300 ? 11.106 -28.113 -9.086 1.00 88.44 300 LEU A O 1
ATOM 2165 N N . ALA A 1 301 ? 11.305 -30.032 -7.944 1.00 90.25 301 ALA A N 1
ATOM 2166 C CA . ALA A 1 301 ? 10.682 -30.865 -8.970 1.00 90.25 301 ALA A CA 1
ATOM 2167 C C . ALA A 1 301 ? 9.336 -30.303 -9.455 1.00 90.25 301 ALA A C 1
ATOM 2169 O O . ALA A 1 301 ? 9.100 -30.286 -10.664 1.00 90.25 301 ALA A O 1
ATOM 2170 N N . ALA A 1 302 ? 8.509 -29.783 -8.541 1.00 89.44 302 ALA A N 1
ATOM 2171 C CA . ALA A 1 302 ? 7.191 -29.228 -8.857 1.00 89.44 302 ALA A CA 1
ATOM 2172 C C . ALA A 1 302 ? 7.246 -27.974 -9.750 1.00 89.44 302 ALA A C 1
ATOM 2174 O O . ALA A 1 302 ? 6.330 -27.749 -10.526 1.00 89.44 302 ALA A O 1
ATOM 2175 N N . VAL A 1 303 ? 8.323 -27.187 -9.673 1.00 90.69 303 VAL A N 1
ATOM 2176 C CA . VAL A 1 303 ? 8.505 -25.943 -10.448 1.00 90.69 303 VAL A CA 1
ATOM 2177 C C . VAL A 1 303 ? 9.606 -26.050 -11.497 1.00 90.69 303 VAL A C 1
ATOM 2179 O O . VAL A 1 303 ? 10.002 -25.044 -12.077 1.00 90.69 303 VAL A O 1
ATOM 2182 N N . SER A 1 304 ? 10.146 -27.248 -11.725 1.00 88.62 304 SER A N 1
ATOM 2183 C CA . SER A 1 304 ? 11.326 -27.456 -12.576 1.00 88.62 304 SER A CA 1
ATOM 2184 C C . SER A 1 304 ? 11.082 -27.166 -14.061 1.00 88.62 304 SER A C 1
ATOM 2186 O O . SER A 1 304 ? 12.032 -26.971 -14.820 1.00 88.62 304 SER A O 1
ATOM 2188 N N . ASP A 1 305 ? 9.816 -27.120 -14.473 1.00 87.81 305 ASP A N 1
ATOM 2189 C CA . ASP A 1 305 ? 9.380 -26.686 -15.796 1.00 87.81 305 ASP A CA 1
ATOM 2190 C C . ASP A 1 305 ? 9.452 -25.160 -15.964 1.00 87.81 305 ASP A C 1
ATOM 2192 O O . ASP A 1 305 ? 9.754 -24.700 -17.062 1.00 87.81 305 ASP A O 1
ATOM 2196 N N . CYS A 1 306 ? 9.227 -24.388 -14.895 1.00 88.56 306 CYS A N 1
ATOM 2197 C CA . CYS A 1 306 ? 9.264 -22.919 -14.886 1.00 88.56 306 CYS A CA 1
ATOM 2198 C C . CYS A 1 306 ? 10.592 -22.327 -14.382 1.00 88.56 306 CYS A C 1
ATOM 2200 O O . CYS A 1 306 ? 11.008 -21.253 -14.820 1.00 88.56 306 CYS A O 1
ATOM 2202 N N . LEU A 1 307 ? 11.268 -23.005 -13.455 1.00 87.81 307 LEU A N 1
ATOM 2203 C CA . LEU A 1 307 ? 12.503 -22.566 -12.813 1.00 87.81 307 LEU A CA 1
ATOM 2204 C C . LEU A 1 307 ? 13.589 -23.617 -13.022 1.00 87.81 307 LEU A C 1
ATOM 2206 O O . LEU A 1 307 ? 13.468 -24.755 -12.579 1.00 87.81 307 LEU A O 1
ATOM 2210 N N . SER A 1 308 ? 14.714 -23.227 -13.622 1.00 81.31 308 SER A N 1
ATOM 2211 C CA . SER A 1 308 ? 15.840 -24.153 -13.795 1.00 81.31 308 SER A CA 1
ATOM 2212 C C . SER A 1 308 ? 16.775 -24.220 -12.574 1.00 81.31 308 SER A C 1
ATOM 2214 O O . SER A 1 308 ? 17.843 -24.825 -12.655 1.00 81.31 308 SER A O 1
ATOM 2216 N N . GLY A 1 309 ? 16.424 -23.555 -11.469 1.00 85.81 309 GLY A N 1
ATOM 2217 C CA . GLY A 1 309 ? 17.196 -23.504 -10.228 1.00 85.81 309 GLY A CA 1
ATOM 2218 C C . GLY A 1 309 ? 16.613 -22.518 -9.213 1.00 85.81 309 GLY A C 1
ATOM 2219 O O . GLY A 1 309 ? 15.700 -21.757 -9.533 1.00 85.81 309 GLY A O 1
ATOM 2220 N N . VAL A 1 310 ? 17.161 -22.525 -7.993 1.00 86.56 310 VAL A N 1
ATOM 2221 C CA . VAL A 1 310 ? 16.829 -21.534 -6.956 1.00 86.56 310 VAL A CA 1
ATOM 2222 C C . VAL A 1 310 ? 17.265 -20.141 -7.430 1.00 86.56 310 VAL A C 1
ATOM 2224 O O . VAL A 1 310 ? 18.426 -19.981 -7.824 1.00 86.56 310 VAL A O 1
ATOM 2227 N N . PRO A 1 311 ? 16.386 -19.125 -7.401 1.00 88.81 311 PRO A N 1
ATOM 2228 C CA . PRO A 1 311 ? 16.778 -17.771 -7.772 1.00 88.81 311 PRO A CA 1
ATOM 2229 C C . PRO A 1 311 ? 17.849 -17.187 -6.847 1.00 88.81 311 PRO A C 1
ATOM 2231 O O . PRO A 1 311 ? 17.812 -17.389 -5.640 1.00 88.81 311 PRO A O 1
ATOM 2234 N N . GLY A 1 312 ? 18.765 -16.390 -7.404 1.00 86.88 312 GLY A N 1
ATOM 2235 C CA . GLY A 1 312 ? 19.902 -15.837 -6.656 1.00 86.88 312 GLY A CA 1
ATOM 2236 C C . GLY A 1 312 ? 19.548 -14.837 -5.549 1.00 86.88 312 GLY A C 1
ATOM 2237 O O . GLY A 1 312 ? 20.409 -14.533 -4.734 1.00 86.88 312 GLY A O 1
ATOM 2238 N N . VAL A 1 313 ? 18.304 -14.340 -5.499 1.00 86.38 313 VAL A N 1
ATOM 2239 C CA . VAL A 1 313 ? 17.805 -13.546 -4.360 1.00 86.38 313 VAL A CA 1
ATOM 2240 C C . VAL A 1 313 ? 17.741 -14.378 -3.075 1.00 86.38 313 VAL A C 1
ATOM 2242 O O . VAL A 1 313 ? 17.759 -13.812 -1.989 1.00 86.38 313 VAL A O 1
ATOM 2245 N N . PHE A 1 314 ? 17.708 -15.709 -3.203 1.00 89.50 314 PHE A N 1
ATOM 2246 C CA . PHE A 1 314 ? 17.799 -16.651 -2.101 1.00 89.50 314 PHE A CA 1
ATOM 2247 C C . PHE A 1 314 ? 19.247 -17.134 -1.943 1.00 89.50 314 PHE A C 1
ATOM 2249 O O . PHE A 1 314 ? 19.633 -18.180 -2.470 1.00 89.50 314 PHE A O 1
ATOM 2256 N N . ASP A 1 315 ? 20.064 -16.344 -1.253 1.00 84.19 315 ASP A N 1
ATOM 2257 C CA . ASP A 1 315 ? 21.495 -16.600 -1.042 1.00 84.19 315 ASP A CA 1
ATOM 2258 C C . ASP A 1 315 ? 21.786 -17.639 0.059 1.00 84.19 315 ASP A C 1
ATOM 2260 O O . ASP A 1 315 ? 22.908 -18.142 0.148 1.00 84.19 315 ASP A O 1
ATOM 2264 N N . GLY A 1 316 ? 20.770 -18.022 0.840 1.00 82.56 316 GLY A N 1
ATOM 2265 C CA . GLY A 1 316 ? 20.910 -18.980 1.935 1.00 82.56 316 GLY A CA 1
ATOM 2266 C C . GLY A 1 316 ? 21.280 -18.348 3.277 1.00 82.56 316 GLY A C 1
ATOM 2267 O O . GLY A 1 316 ? 21.653 -19.085 4.189 1.00 82.56 316 GLY A O 1
ATOM 2268 N N . GLU A 1 317 ? 21.155 -17.027 3.418 1.00 86.38 317 GLU A N 1
ATOM 2269 C CA . GLU A 1 317 ? 21.197 -16.315 4.699 1.00 86.38 317 GLU A CA 1
ATOM 2270 C C . GLU A 1 317 ? 19.799 -15.772 5.043 1.00 86.38 317 GLU A C 1
ATOM 2272 O O . GLU A 1 317 ? 19.085 -15.346 4.144 1.00 86.38 317 GLU A O 1
ATOM 2277 N N . PRO A 1 318 ? 19.339 -15.759 6.308 1.00 84.69 318 PRO A N 1
ATOM 2278 C CA . PRO A 1 318 ? 18.042 -15.163 6.646 1.00 84.69 318 PRO A CA 1
ATOM 2279 C C . PRO A 1 318 ? 17.986 -13.653 6.341 1.00 84.69 318 PRO A C 1
ATOM 2281 O O . PRO A 1 318 ? 18.960 -12.955 6.619 1.00 84.69 318 PRO A O 1
ATOM 2284 N N . PRO A 1 319 ? 16.861 -13.110 5.825 1.00 89.81 319 PRO A N 1
ATOM 2285 C CA . PRO A 1 319 ? 15.590 -13.764 5.464 1.00 89.81 319 PRO A CA 1
ATOM 2286 C C . PRO A 1 319 ? 15.544 -14.284 4.009 1.00 89.81 319 PRO A C 1
ATOM 2288 O O . PRO A 1 319 ? 14.487 -14.513 3.439 1.00 89.81 319 PRO A O 1
ATOM 2291 N N . ARG A 1 320 ? 16.691 -14.467 3.365 1.00 89.94 320 ARG A N 1
ATOM 2292 C CA . ARG A 1 320 ? 16.866 -14.843 1.956 1.00 89.94 320 ARG A CA 1
ATOM 2293 C C . ARG A 1 320 ? 17.135 -16.335 1.776 1.00 89.94 320 ARG A C 1
ATOM 2295 O O . ARG A 1 320 ? 17.959 -16.767 0.970 1.00 89.94 320 ARG A O 1
ATOM 2302 N N . CYS A 1 321 ? 16.419 -17.163 2.521 1.00 88.50 321 CYS A N 1
ATOM 2303 C CA . CYS A 1 321 ? 16.581 -18.607 2.441 1.00 88.50 321 CYS A CA 1
ATOM 2304 C C . CYS A 1 321 ? 15.499 -19.219 1.542 1.00 88.50 321 CYS A C 1
ATOM 2306 O O . CYS A 1 321 ? 14.314 -19.023 1.794 1.00 88.50 321 CYS A O 1
ATOM 2308 N N . TRP A 1 322 ? 15.885 -20.009 0.530 1.00 88.44 322 TRP A N 1
ATOM 2309 C CA . TRP A 1 322 ? 14.917 -20.815 -0.238 1.00 88.44 322 TRP A CA 1
ATOM 2310 C C . TRP A 1 322 ? 14.269 -21.899 0.631 1.00 88.44 322 TRP A C 1
ATOM 2312 O O . TRP A 1 322 ? 13.082 -22.199 0.539 1.00 88.44 322 TRP A O 1
ATOM 2322 N N . THR A 1 323 ? 15.102 -22.492 1.480 1.00 86.38 323 THR A N 1
ATOM 2323 C CA . THR A 1 323 ? 14.778 -23.521 2.467 1.00 86.38 323 THR A CA 1
ATOM 2324 C C . THR A 1 323 ? 15.051 -22.960 3.849 1.00 86.38 323 THR A C 1
ATOM 2326 O O . THR A 1 323 ? 15.738 -21.955 3.957 1.00 86.38 323 THR A O 1
ATOM 2329 N N . ALA A 1 324 ? 14.616 -23.618 4.923 1.00 84.69 324 ALA A N 1
ATOM 2330 C CA . ALA A 1 324 ? 15.032 -23.205 6.263 1.00 84.69 324 ALA A CA 1
ATOM 2331 C C . ALA A 1 324 ? 16.570 -23.107 6.357 1.00 84.69 324 ALA A C 1
ATOM 2333 O O . ALA A 1 324 ? 17.268 -24.091 6.102 1.00 84.69 324 ALA A O 1
ATOM 2334 N N . CYS A 1 325 ? 17.084 -21.911 6.665 1.00 85.81 325 CYS A N 1
ATOM 2335 C CA . CYS A 1 325 ? 18.496 -21.708 6.977 1.00 85.81 325 CYS A CA 1
ATOM 2336 C C . CYS A 1 325 ? 18.875 -22.468 8.256 1.00 85.81 325 CYS A C 1
ATOM 2338 O O . CYS A 1 325 ? 18.015 -22.775 9.084 1.00 85.81 325 CYS A O 1
ATOM 2340 N N . GLU A 1 326 ? 20.162 -22.763 8.448 1.00 85.69 326 GLU A N 1
ATOM 2341 C CA . GLU A 1 326 ? 20.627 -23.386 9.691 1.00 85.69 326 GLU A CA 1
ATOM 2342 C C . GLU A 1 326 ? 20.252 -22.507 10.898 1.00 85.69 326 GLU A C 1
ATOM 2344 O O . GLU A 1 326 ? 20.545 -21.315 10.921 1.00 85.69 326 GLU A O 1
ATOM 2349 N N . GLY A 1 327 ? 19.552 -23.085 11.880 1.00 83.50 327 GLY A N 1
ATOM 2350 C CA . GLY A 1 327 ? 19.061 -22.355 13.056 1.00 83.50 327 GLY A CA 1
ATOM 2351 C C . GLY A 1 327 ? 17.806 -21.503 12.823 1.00 83.50 327 GLY A C 1
ATOM 2352 O O . GLY A 1 327 ? 17.280 -20.942 13.782 1.00 83.50 327 GLY A O 1
ATOM 2353 N N . ALA A 1 328 ? 17.291 -21.446 11.592 1.00 88.44 328 ALA A N 1
ATOM 2354 C CA . ALA A 1 328 ? 16.077 -20.719 11.251 1.00 88.44 328 ALA A CA 1
ATOM 2355 C C . ALA A 1 328 ? 14.892 -21.663 11.003 1.00 88.44 328 ALA A C 1
ATOM 2357 O O . ALA A 1 328 ? 15.053 -22.790 10.533 1.00 88.44 328 ALA A O 1
ATOM 2358 N N . THR A 1 329 ? 13.677 -21.182 11.248 1.00 90.25 329 THR A N 1
ATOM 2359 C CA . THR A 1 329 ? 12.449 -21.812 10.738 1.00 90.25 329 THR A CA 1
ATOM 2360 C C . THR A 1 329 ? 11.740 -20.861 9.787 1.00 90.25 329 THR A C 1
ATOM 2362 O O . THR A 1 329 ? 11.870 -19.647 9.920 1.00 90.25 329 THR A O 1
ATOM 2365 N N . ILE A 1 330 ? 11.025 -21.418 8.811 1.00 90.31 330 ILE A N 1
ATOM 2366 C CA . ILE A 1 330 ? 10.249 -20.655 7.833 1.00 90.31 330 ILE A CA 1
ATOM 2367 C C . ILE A 1 330 ? 8.786 -21.040 7.995 1.00 90.31 330 ILE A C 1
ATOM 2369 O O . ILE A 1 330 ? 8.456 -22.228 8.015 1.00 90.31 330 ILE A O 1
ATOM 2373 N N . ALA A 1 331 ? 7.924 -20.039 8.101 1.00 90.56 331 ALA A N 1
ATOM 2374 C CA . ALA A 1 331 ? 6.482 -20.194 8.061 1.00 90.56 331 ALA A CA 1
ATOM 2375 C C . ALA A 1 331 ? 5.922 -19.403 6.878 1.00 90.56 331 ALA A C 1
ATOM 2377 O O . ALA A 1 331 ? 6.325 -18.269 6.629 1.00 90.56 331 ALA A O 1
ATOM 2378 N N . PHE A 1 332 ? 4.988 -20.017 6.162 1.00 90.06 332 PHE A N 1
ATOM 2379 C CA . PHE A 1 332 ? 4.268 -19.390 5.061 1.00 90.06 332 PHE A CA 1
ATOM 2380 C C . PHE A 1 332 ? 2.851 -19.030 5.501 1.00 90.06 332 PHE A C 1
ATOM 2382 O O . PHE A 1 332 ? 2.286 -19.698 6.376 1.00 90.06 332 PHE A O 1
ATOM 2389 N N . ALA A 1 333 ? 2.268 -18.019 4.857 1.00 86.62 333 ALA A N 1
ATOM 2390 C CA . ALA A 1 333 ? 0.854 -17.700 5.018 1.00 86.62 333 ALA A CA 1
ATOM 2391 C C . ALA A 1 333 ? -0.034 -18.931 4.740 1.00 86.62 333 ALA A C 1
ATOM 2393 O O . ALA A 1 333 ? 0.263 -19.721 3.841 1.00 86.62 333 ALA A O 1
ATOM 2394 N N . ARG A 1 334 ? -1.135 -19.099 5.493 1.00 80.56 334 ARG A N 1
ATOM 2395 C CA . ARG A 1 334 ? -2.087 -20.211 5.248 1.00 80.56 334 ARG A CA 1
ATOM 2396 C C . ARG A 1 334 ? -2.814 -20.056 3.914 1.00 80.56 334 ARG A C 1
ATOM 2398 O O . ARG A 1 334 ? -3.018 -21.053 3.232 1.00 80.56 334 ARG A O 1
ATOM 2405 N N . ASP A 1 335 ? -3.132 -18.815 3.559 1.00 77.88 335 ASP A N 1
ATOM 2406 C CA . ASP A 1 335 ? -3.819 -18.442 2.325 1.00 77.88 335 ASP A CA 1
ATOM 2407 C C . ASP A 1 335 ? -2.934 -17.452 1.547 1.00 77.88 335 ASP A C 1
ATOM 2409 O O . ASP A 1 335 ? -3.177 -16.245 1.562 1.00 77.88 335 ASP A O 1
ATOM 2413 N N . PRO A 1 336 ? -1.846 -17.928 0.914 1.00 65.56 336 PRO A N 1
ATOM 2414 C CA . PRO A 1 336 ? -0.870 -17.057 0.260 1.00 65.56 336 PRO A CA 1
ATOM 2415 C C . PRO A 1 336 ? -1.408 -16.417 -1.027 1.00 65.56 336 PRO A C 1
ATOM 2417 O O . PRO A 1 336 ? -0.767 -15.541 -1.599 1.00 65.56 336 PRO A O 1
ATOM 2420 N N . GLU A 1 337 ? -2.556 -16.868 -1.530 1.00 63.56 337 GLU A N 1
ATOM 2421 C CA . GLU A 1 337 ? -3.039 -16.530 -2.862 1.00 63.56 337 GLU A CA 1
ATOM 2422 C C . GLU A 1 337 ? -3.625 -15.112 -2.912 1.00 63.56 337 GLU A C 1
ATOM 2424 O O . GLU A 1 337 ? -4.828 -14.890 -2.794 1.00 63.56 337 GLU A O 1
ATOM 2429 N N . ARG A 1 338 ? -2.752 -14.126 -3.132 1.00 64.50 338 ARG A N 1
ATOM 2430 C CA . ARG A 1 338 ? -3.140 -12.823 -3.676 1.00 64.50 338 ARG A CA 1
ATOM 2431 C C . ARG A 1 338 ? -2.651 -12.738 -5.117 1.00 64.50 338 ARG A C 1
ATOM 2433 O O . ARG A 1 338 ? -1.451 -12.634 -5.372 1.00 64.50 338 ARG A O 1
ATOM 2440 N N . ILE A 1 339 ? -3.589 -12.865 -6.052 1.00 64.81 339 ILE A N 1
ATOM 2441 C CA . ILE A 1 339 ? -3.341 -12.723 -7.488 1.00 64.81 339 ILE A CA 1
ATOM 2442 C C . ILE A 1 339 ? -3.744 -11.312 -7.883 1.00 64.81 339 ILE A C 1
ATOM 2444 O O . ILE A 1 339 ? -4.921 -10.961 -7.805 1.00 64.81 339 ILE A O 1
ATOM 2448 N N . PHE A 1 340 ? -2.783 -10.531 -8.361 1.00 70.31 340 PHE A N 1
ATOM 2449 C CA . PHE A 1 340 ? -3.063 -9.216 -8.918 1.00 70.31 340 PHE A CA 1
ATOM 2450 C C . PHE A 1 340 ? -2.845 -9.265 -10.432 1.00 70.31 340 PHE A C 1
ATOM 2452 O O . PHE A 1 340 ? -1.703 -9.431 -10.880 1.00 70.31 340 PHE A O 1
ATOM 2459 N N . PRO A 1 341 ? -3.911 -9.168 -11.250 1.00 67.38 341 PRO A N 1
ATOM 2460 C CA . PRO A 1 341 ? -3.733 -8.896 -12.664 1.00 67.38 341 PRO A CA 1
ATOM 2461 C C . PRO A 1 341 ? -3.135 -7.499 -12.805 1.00 67.38 341 PRO A C 1
ATOM 2463 O O . PRO A 1 341 ? -3.699 -6.523 -12.316 1.00 67.38 341 PRO A O 1
ATOM 2466 N N . GLY A 1 342 ? -1.992 -7.411 -13.471 1.00 66.06 342 GLY A N 1
ATOM 2467 C CA . GLY A 1 342 ? -1.359 -6.145 -13.787 1.00 66.06 342 GLY A CA 1
ATOM 2468 C C . GLY A 1 342 ? -0.877 -6.107 -15.230 1.00 66.06 342 GLY A C 1
ATOM 2469 O O . GLY A 1 342 ? -0.986 -7.061 -16.006 1.00 66.06 342 GLY A O 1
ATOM 2470 N N . GLY A 1 343 ? -0.350 -4.960 -15.614 1.00 57.03 343 GLY A N 1
ATOM 2471 C CA . GLY A 1 343 ? 0.304 -4.773 -16.894 1.00 57.03 343 GLY A CA 1
ATOM 2472 C C . GLY A 1 343 ? 1.285 -3.629 -16.768 1.00 57.03 343 GLY A C 1
ATOM 2473 O O . GLY A 1 343 ? 1.044 -2.682 -16.026 1.00 57.03 343 GLY A O 1
ATOM 2474 N N . ASP A 1 344 ? 2.392 -3.731 -17.481 1.00 64.75 344 ASP A N 1
ATOM 2475 C CA . ASP A 1 344 ? 3.326 -2.627 -17.645 1.00 64.75 344 ASP A CA 1
ATOM 2476 C C . ASP A 1 344 ? 3.656 -2.443 -19.130 1.00 64.75 344 ASP A C 1
ATOM 2478 O O . ASP A 1 344 ? 3.080 -3.094 -20.008 1.00 64.75 344 ASP A O 1
ATOM 2482 N N . ALA A 1 345 ? 4.604 -1.554 -19.426 1.00 55.25 345 ALA A N 1
ATOM 2483 C CA . ALA A 1 345 ? 5.050 -1.285 -20.790 1.00 55.25 345 ALA A CA 1
ATOM 2484 C C . ALA A 1 345 ? 5.585 -2.534 -21.528 1.00 55.25 345 ALA A C 1
ATOM 2486 O O . ALA A 1 345 ? 5.640 -2.541 -22.758 1.00 55.25 345 ALA A O 1
ATOM 2487 N N . ALA A 1 346 ? 5.968 -3.594 -20.807 1.00 60.91 346 ALA A N 1
ATOM 2488 C CA . ALA A 1 346 ? 6.433 -4.856 -21.379 1.00 60.91 346 ALA A CA 1
ATOM 2489 C C . ALA A 1 346 ? 5.301 -5.881 -21.603 1.00 60.91 346 ALA A C 1
ATOM 2491 O O . ALA A 1 346 ? 5.566 -6.982 -22.091 1.00 60.91 346 ALA A O 1
ATOM 2492 N N . GLY A 1 347 ? 4.049 -5.521 -21.306 1.00 72.56 347 GLY A N 1
ATOM 2493 C CA . GLY A 1 347 ? 2.852 -6.306 -21.596 1.00 72.56 347 GLY A CA 1
ATOM 2494 C C . GLY A 1 347 ? 2.121 -6.811 -20.347 1.00 72.56 347 GLY A C 1
ATOM 2495 O O . GLY A 1 347 ? 2.424 -6.396 -19.227 1.00 72.56 347 GLY A O 1
ATOM 2496 N N . PRO A 1 348 ? 1.131 -7.706 -20.527 1.00 78.69 348 PRO A N 1
ATOM 2497 C CA . PRO A 1 348 ? 0.394 -8.305 -19.420 1.00 78.69 348 PRO A CA 1
ATOM 2498 C C . PRO A 1 348 ? 1.332 -9.074 -18.487 1.00 78.69 348 PRO A C 1
ATOM 2500 O O . PRO A 1 348 ? 2.159 -9.872 -18.943 1.00 78.69 348 PRO A O 1
ATOM 2503 N N . ALA A 1 349 ? 1.182 -8.852 -17.184 1.00 84.50 349 ALA A N 1
ATOM 2504 C CA . ALA A 1 349 ? 1.961 -9.523 -16.157 1.00 84.50 349 ALA A CA 1
ATOM 2505 C C . ALA A 1 349 ? 1.064 -9.904 -14.975 1.00 84.50 349 ALA A C 1
ATOM 2507 O O . ALA A 1 349 ? 0.139 -9.177 -14.615 1.00 84.50 349 ALA A O 1
ATOM 2508 N N . TRP A 1 350 ? 1.355 -11.037 -14.346 1.00 85.81 350 TRP A N 1
ATOM 2509 C CA . TRP A 1 350 ? 0.743 -11.388 -13.065 1.00 85.81 350 TRP A CA 1
ATOM 2510 C C . TRP A 1 350 ? 1.763 -11.303 -11.958 1.00 85.81 350 TRP A C 1
ATOM 2512 O O . TRP A 1 350 ? 2.887 -11.796 -12.090 1.00 85.81 350 TRP A O 1
ATOM 2522 N N . PHE A 1 351 ? 1.324 -10.680 -10.872 1.00 87.38 351 PHE A N 1
ATOM 2523 C CA . PHE A 1 351 ? 2.118 -10.447 -9.684 1.00 87.38 351 PHE A CA 1
ATOM 2524 C C . PHE A 1 351 ? 1.577 -11.307 -8.553 1.00 87.38 351 PHE A C 1
ATOM 2526 O O . PHE A 1 351 ? 0.368 -11.346 -8.303 1.00 87.38 351 PHE A O 1
ATOM 2533 N N . HIS A 1 352 ? 2.484 -12.022 -7.896 1.00 88.94 352 HIS A N 1
ATOM 2534 C CA . HIS A 1 352 ? 2.209 -12.755 -6.669 1.00 88.94 352 HIS A CA 1
ATOM 2535 C C . HIS A 1 352 ? 3.069 -12.158 -5.571 1.00 88.94 352 HIS A C 1
ATOM 2537 O O . HIS A 1 352 ? 4.250 -11.912 -5.799 1.00 88.94 352 HIS A O 1
ATOM 2543 N N . SER A 1 353 ? 2.494 -11.981 -4.391 1.00 90.06 353 SER A N 1
ATOM 2544 C CA . SER A 1 353 ? 3.238 -11.631 -3.191 1.00 90.06 353 SER A CA 1
ATOM 2545 C C . SER A 1 353 ? 3.007 -12.732 -2.169 1.00 90.06 353 SER A C 1
ATOM 2547 O O . SER A 1 353 ? 1.865 -12.969 -1.775 1.00 90.06 353 SER A O 1
ATOM 2549 N N . LEU A 1 354 ? 4.076 -13.431 -1.795 1.00 91.31 354 LEU A N 1
ATOM 2550 C CA . LEU A 1 354 ? 4.053 -14.505 -0.813 1.00 91.31 354 LEU A CA 1
ATOM 2551 C C . LEU A 1 354 ? 4.554 -13.968 0.535 1.00 91.31 354 LEU A C 1
ATOM 2553 O O . LEU A 1 354 ? 5.736 -13.646 0.657 1.00 91.31 354 LEU A O 1
ATOM 2557 N N . PRO A 1 355 ? 3.701 -13.907 1.565 1.00 93.06 355 PRO A N 1
ATOM 2558 C CA . PRO A 1 355 ? 4.126 -13.543 2.907 1.00 93.06 355 PRO A CA 1
ATOM 2559 C C . PRO A 1 355 ? 4.874 -14.693 3.580 1.00 93.06 355 PRO A C 1
ATOM 2561 O O . PRO A 1 355 ? 4.380 -15.827 3.632 1.00 93.06 355 PRO A O 1
ATOM 2564 N N . VAL A 1 356 ? 6.056 -14.389 4.113 1.00 93.06 356 VAL A N 1
ATOM 2565 C CA . VAL A 1 356 ? 6.945 -15.364 4.748 1.00 93.06 356 VAL A CA 1
ATOM 2566 C C . VAL A 1 356 ? 7.472 -14.812 6.066 1.00 93.06 356 VAL A C 1
ATOM 2568 O O . VAL A 1 356 ? 7.946 -13.681 6.132 1.00 93.06 356 VAL A O 1
ATOM 2571 N N . SER A 1 357 ? 7.428 -15.632 7.114 1.00 93.38 357 SER A N 1
ATOM 2572 C CA . SER A 1 357 ? 8.080 -15.351 8.394 1.00 93.38 357 SER A CA 1
ATOM 2573 C C . SER A 1 357 ? 9.296 -16.254 8.568 1.00 93.38 357 SER A C 1
ATOM 2575 O O . SER A 1 357 ? 9.187 -17.481 8.501 1.00 93.38 357 SER A O 1
ATOM 2577 N N . HIS A 1 358 ? 10.443 -15.655 8.864 1.00 92.00 358 HIS A N 1
ATOM 2578 C CA . HIS A 1 358 ? 11.668 -16.340 9.256 1.00 92.00 358 HIS A CA 1
ATOM 2579 C C . HIS A 1 358 ? 11.870 -16.161 10.756 1.00 92.00 358 HIS A C 1
ATOM 2581 O O . HIS A 1 358 ? 11.985 -15.033 11.220 1.00 92.00 358 HIS A O 1
ATOM 2587 N N . ALA A 1 359 ? 11.943 -17.246 11.524 1.00 90.69 359 ALA A N 1
ATOM 2588 C CA . ALA A 1 359 ? 12.318 -17.165 12.934 1.00 90.69 359 ALA A CA 1
ATOM 2589 C C . ALA A 1 359 ? 13.767 -17.621 13.118 1.00 90.69 359 ALA A C 1
ATOM 2591 O O . ALA A 1 359 ? 14.073 -18.773 12.806 1.00 90.69 359 ALA A O 1
ATOM 2592 N N . VAL A 1 360 ? 14.631 -16.741 13.628 1.00 87.81 360 VAL A N 1
ATOM 2593 C CA . VAL A 1 360 ? 16.068 -16.963 13.859 1.00 87.81 360 VAL A CA 1
ATOM 2594 C C . VAL A 1 360 ? 16.378 -16.595 15.305 1.00 87.81 360 VAL A C 1
ATOM 2596 O O . VAL A 1 360 ? 16.112 -15.474 15.720 1.00 87.81 360 VAL A O 1
ATOM 2599 N N . ASP A 1 361 ? 16.880 -17.542 16.101 1.00 88.12 361 ASP A N 1
ATOM 2600 C CA . ASP A 1 361 ? 17.225 -17.319 17.519 1.00 88.12 361 ASP A CA 1
ATOM 2601 C C . ASP A 1 361 ? 16.101 -16.693 18.380 1.00 88.12 361 ASP A C 1
ATOM 2603 O O . ASP A 1 361 ? 16.344 -16.069 19.412 1.00 88.12 361 ASP A O 1
ATOM 2607 N N . GLY A 1 362 ? 14.841 -16.907 17.984 1.00 85.06 362 GLY A N 1
ATOM 2608 C CA . GLY A 1 362 ? 13.655 -16.363 18.655 1.00 85.06 362 GLY A CA 1
ATOM 2609 C C . GLY A 1 362 ? 13.205 -14.987 18.155 1.00 85.06 362 GLY A C 1
ATOM 2610 O O . GLY A 1 362 ? 12.127 -14.543 18.547 1.00 85.06 362 GLY A O 1
ATOM 2611 N N . GLU A 1 363 ? 13.967 -14.343 17.270 1.00 88.88 363 GLU A N 1
ATOM 2612 C CA . GLU A 1 363 ? 13.537 -13.151 16.539 1.00 88.88 363 GLU A CA 1
ATOM 2613 C C . GLU A 1 363 ? 12.785 -13.556 15.271 1.00 88.88 363 GLU A C 1
ATOM 2615 O O . GLU A 1 363 ? 13.169 -14.504 14.587 1.00 88.88 363 GLU A O 1
ATOM 2620 N N . VAL A 1 364 ? 11.696 -12.850 14.963 1.00 91.38 364 VAL A N 1
ATOM 2621 C CA . VAL A 1 364 ? 10.885 -13.088 13.763 1.00 91.38 364 VAL A CA 1
ATOM 2622 C C . VAL A 1 364 ? 11.123 -11.953 12.778 1.00 91.38 364 VAL A C 1
ATOM 2624 O O . VAL A 1 364 ? 10.934 -10.789 13.120 1.00 91.38 364 VAL A O 1
ATOM 2627 N N . VAL A 1 365 ? 11.517 -12.308 11.560 1.00 92.19 365 VAL A N 1
ATOM 2628 C CA . VAL A 1 365 ? 11.681 -11.406 10.421 1.00 92.19 365 VAL A CA 1
ATOM 2629 C C . VAL A 1 365 ? 10.625 -11.762 9.387 1.00 92.19 365 VAL A C 1
ATOM 2631 O O . VAL A 1 365 ? 10.631 -12.865 8.840 1.00 92.19 365 VAL A O 1
ATOM 2634 N N . ASP A 1 366 ? 9.716 -10.833 9.129 1.00 94.25 366 ASP A N 1
ATOM 2635 C CA . ASP A 1 366 ? 8.665 -10.979 8.128 1.00 94.25 366 ASP A CA 1
ATOM 2636 C C . ASP A 1 366 ? 9.098 -10.325 6.816 1.00 94.25 366 ASP A C 1
ATOM 2638 O O . ASP A 1 366 ? 9.697 -9.249 6.825 1.00 94.25 366 ASP A O 1
ATOM 2642 N N . VAL A 1 367 ? 8.808 -10.978 5.693 1.00 94.31 367 VAL A N 1
ATOM 2643 C CA . VAL A 1 367 ? 9.113 -10.488 4.345 1.00 94.31 367 VAL A CA 1
ATOM 2644 C C . VAL A 1 367 ? 7.993 -10.832 3.371 1.00 94.31 367 VAL A C 1
ATOM 2646 O O . VAL A 1 367 ? 7.253 -11.801 3.554 1.00 94.31 367 VAL A O 1
ATOM 2649 N N . LEU A 1 368 ? 7.891 -10.045 2.308 1.00 93.38 368 LEU A N 1
ATOM 2650 C CA . LEU A 1 368 ? 7.100 -10.351 1.125 1.00 93.38 368 LEU A CA 1
ATOM 2651 C C . LEU A 1 368 ? 8.042 -10.839 0.024 1.00 93.38 368 LEU A C 1
ATOM 2653 O O . LEU A 1 368 ? 8.942 -10.114 -0.402 1.00 93.38 368 LEU A O 1
ATOM 2657 N N . GLU A 1 369 ? 7.845 -12.072 -0.434 1.00 93.38 369 GLU A N 1
ATOM 2658 C CA . GLU A 1 369 ? 8.504 -12.590 -1.630 1.00 93.38 369 GLU A CA 1
ATOM 2659 C C . GLU A 1 369 ? 7.620 -12.290 -2.845 1.00 93.38 369 GLU A C 1
ATOM 2661 O O . GLU A 1 369 ? 6.572 -12.917 -3.027 1.00 93.38 369 GLU A O 1
ATOM 2666 N N . ASN A 1 370 ? 8.017 -11.332 -3.681 1.00 92.12 370 ASN A N 1
ATOM 2667 C CA . ASN A 1 370 ? 7.242 -10.964 -4.863 1.00 92.12 370 ASN A CA 1
ATOM 2668 C C . ASN A 1 370 ? 7.729 -11.726 -6.088 1.00 92.12 370 ASN A C 1
ATOM 2670 O O . ASN A 1 370 ? 8.927 -11.901 -6.278 1.00 92.12 370 ASN A O 1
ATOM 2674 N N . TRP A 1 371 ? 6.803 -12.146 -6.944 1.00 91.12 371 TRP A N 1
ATOM 2675 C CA . TRP A 1 371 ? 7.073 -12.921 -8.151 1.00 91.12 371 TRP A CA 1
ATOM 2676 C C . TRP A 1 371 ? 6.299 -12.351 -9.331 1.00 91.12 371 TRP A C 1
ATOM 2678 O O . TRP A 1 371 ? 5.125 -12.006 -9.196 1.00 91.12 371 TRP A O 1
ATOM 2688 N N . THR A 1 372 ? 6.936 -12.306 -10.504 1.00 89.81 372 THR A N 1
ATOM 2689 C CA . THR A 1 372 ? 6.300 -11.839 -11.741 1.00 89.81 372 THR A CA 1
ATOM 2690 C C . THR A 1 372 ? 6.257 -12.949 -12.785 1.00 89.81 372 THR A C 1
ATOM 2692 O O . THR A 1 372 ? 7.270 -13.592 -13.069 1.00 89.81 372 THR A O 1
ATOM 2695 N N . MET A 1 373 ? 5.100 -13.133 -13.418 1.00 89.44 373 MET A N 1
ATOM 2696 C CA . MET A 1 373 ? 4.909 -14.062 -14.533 1.00 89.44 373 MET A CA 1
ATOM 2697 C C . MET A 1 373 ? 4.428 -13.306 -15.774 1.00 89.44 373 MET A C 1
ATOM 2699 O O . MET A 1 373 ? 3.485 -12.522 -15.697 1.00 89.44 373 MET A O 1
ATOM 2703 N N . ARG A 1 374 ? 5.088 -13.522 -16.917 1.00 88.94 374 ARG A N 1
ATOM 2704 C CA . ARG A 1 374 ? 4.828 -12.806 -18.181 1.00 88.94 374 ARG A CA 1
ATOM 2705 C C . ARG A 1 374 ? 4.644 -13.758 -19.346 1.00 88.94 374 ARG A C 1
ATOM 2707 O O . ARG A 1 374 ? 5.255 -14.826 -19.372 1.00 88.94 374 ARG A O 1
ATOM 2714 N N . SER A 1 375 ? 3.853 -13.354 -20.337 1.00 85.31 375 SER A N 1
ATOM 2715 C CA . SER A 1 375 ? 3.695 -14.130 -21.570 1.00 85.31 375 SER A CA 1
ATOM 2716 C C . SER A 1 375 ? 4.948 -14.004 -22.427 1.00 85.31 375 SER A C 1
ATOM 2718 O O . SER A 1 375 ? 5.352 -12.893 -22.770 1.00 85.31 375 SER A O 1
ATOM 2720 N N . GLY A 1 376 ? 5.525 -15.134 -22.814 1.00 84.88 376 GLY A N 1
ATOM 2721 C CA . GLY A 1 376 ? 6.565 -15.248 -23.827 1.00 84.88 376 GLY A CA 1
ATOM 2722 C C . GLY A 1 376 ? 6.067 -15.976 -25.086 1.00 84.88 376 GLY A C 1
ATOM 2723 O O . GLY A 1 376 ? 4.943 -16.477 -25.116 1.00 84.88 376 GLY A O 1
ATOM 2724 N N . PRO A 1 377 ? 6.899 -16.058 -26.142 1.00 82.88 377 PRO A N 1
ATOM 2725 C CA . PRO A 1 377 ? 6.537 -16.712 -27.404 1.00 82.88 377 PRO A CA 1
ATOM 2726 C C . PRO A 1 377 ? 6.201 -18.203 -27.266 1.00 82.88 377 PRO A C 1
ATOM 2728 O O . PRO A 1 377 ? 5.357 -18.709 -28.000 1.00 82.88 377 PRO A O 1
ATOM 2731 N N . ASP A 1 378 ? 6.858 -18.883 -26.324 1.00 83.19 378 ASP A N 1
ATOM 2732 C CA . ASP A 1 378 ? 6.796 -20.339 -26.155 1.00 83.19 378 ASP A CA 1
ATOM 2733 C C . ASP A 1 378 ? 6.029 -20.767 -24.885 1.00 83.19 378 ASP A C 1
ATOM 2735 O O . ASP A 1 378 ? 6.005 -21.946 -24.537 1.00 83.19 378 ASP A O 1
ATOM 2739 N N . GLY A 1 379 ? 5.418 -19.818 -24.167 1.00 88.25 379 GLY A N 1
ATOM 2740 C CA . GLY A 1 379 ? 4.741 -20.055 -22.889 1.00 88.25 379 GLY A CA 1
ATOM 2741 C C . GLY A 1 379 ? 4.988 -18.934 -21.887 1.00 88.25 379 GLY A C 1
ATOM 2742 O O . GLY A 1 379 ? 5.297 -17.808 -22.268 1.00 88.25 379 GLY A O 1
ATOM 2743 N N . TRP A 1 380 ? 4.856 -19.228 -20.600 1.00 88.31 380 TRP A N 1
ATOM 2744 C CA . TRP A 1 380 ? 5.009 -18.245 -19.534 1.00 88.31 380 TRP A CA 1
ATOM 2745 C C . TRP A 1 380 ? 6.430 -18.207 -18.987 1.00 88.31 380 TRP A C 1
ATOM 2747 O O . TRP A 1 380 ? 7.068 -19.241 -18.809 1.00 88.31 380 TRP A O 1
ATOM 2757 N N . VAL A 1 381 ? 6.911 -17.004 -18.690 1.00 88.31 381 VAL A N 1
ATOM 2758 C CA . VAL A 1 381 ? 8.234 -16.760 -18.115 1.00 88.31 381 VAL A CA 1
ATOM 2759 C C . VAL A 1 381 ? 8.057 -16.216 -16.706 1.00 88.31 381 VAL A C 1
ATOM 2761 O O . VAL A 1 381 ? 7.469 -15.150 -16.514 1.00 88.31 381 VAL A O 1
ATOM 2764 N N . VAL A 1 382 ? 8.591 -16.941 -15.725 1.00 87.94 382 VAL A N 1
ATOM 2765 C CA . VAL A 1 382 ? 8.690 -16.485 -14.336 1.00 87.94 382 VAL A CA 1
ATOM 2766 C C . VAL A 1 382 ? 9.992 -15.710 -14.168 1.00 87.94 382 VAL A C 1
ATOM 2768 O O . VAL A 1 382 ? 11.056 -16.157 -14.596 1.00 87.94 382 VAL A O 1
ATOM 2771 N N . SER A 1 383 ? 9.918 -14.527 -13.569 1.00 84.31 383 SER A N 1
ATOM 2772 C CA . SER A 1 383 ? 11.071 -13.648 -13.393 1.00 84.31 383 SER A CA 1
ATOM 2773 C C . SER A 1 383 ? 10.880 -12.675 -12.231 1.00 84.31 383 SER A C 1
ATOM 2775 O O . SER A 1 383 ? 9.809 -12.602 -11.628 1.00 84.31 383 SER A O 1
ATOM 2777 N N . GLY A 1 384 ? 11.950 -11.936 -11.926 1.00 79.62 384 GLY A N 1
ATOM 2778 C CA . GLY A 1 384 ? 11.937 -10.840 -10.963 1.00 79.62 384 GLY A CA 1
ATOM 2779 C C . GLY A 1 384 ? 11.538 -11.222 -9.538 1.00 79.62 384 GLY A C 1
ATOM 2780 O O . GLY A 1 384 ? 10.752 -10.472 -8.968 1.00 79.62 384 GLY A O 1
ATOM 2781 N N . PRO A 1 385 ? 12.019 -12.344 -8.956 1.00 89.81 385 PRO A N 1
ATOM 2782 C CA . PRO A 1 385 ? 11.770 -12.582 -7.548 1.00 89.81 385 PRO A CA 1
ATOM 2783 C C . PRO A 1 385 ? 12.471 -11.504 -6.715 1.00 89.81 385 PRO A C 1
ATOM 2785 O O . PRO A 1 385 ? 13.690 -11.337 -6.827 1.00 89.81 385 PRO A O 1
ATOM 2788 N N . THR A 1 386 ? 11.714 -10.783 -5.894 1.00 90.31 386 THR A N 1
ATOM 2789 C CA . THR A 1 386 ? 12.240 -9.821 -4.916 1.00 90.31 386 THR A CA 1
ATOM 2790 C C . THR A 1 386 ? 11.842 -10.243 -3.509 1.00 90.31 386 THR A C 1
ATOM 2792 O O . THR A 1 386 ? 10.878 -10.981 -3.317 1.00 90.31 386 THR A O 1
ATOM 2795 N N . ILE A 1 387 ? 12.631 -9.818 -2.523 1.00 91.62 387 ILE A N 1
ATOM 2796 C CA . ILE A 1 387 ? 12.336 -10.002 -1.102 1.00 91.62 387 ILE A CA 1
ATOM 2797 C C . ILE A 1 387 ? 12.298 -8.609 -0.500 1.00 91.62 387 ILE A C 1
ATOM 2799 O O . ILE A 1 387 ? 13.315 -7.910 -0.488 1.00 91.62 387 ILE A O 1
ATOM 2803 N N . GLU A 1 388 ? 11.124 -8.210 -0.038 1.00 91.94 388 GLU A N 1
ATOM 2804 C CA . GLU A 1 388 ? 10.846 -6.866 0.453 1.00 91.94 388 GLU A CA 1
ATOM 2805 C C . GLU A 1 388 ? 10.353 -6.918 1.901 1.00 91.94 388 GLU A C 1
ATOM 2807 O O . GLU A 1 388 ? 9.721 -7.899 2.306 1.00 91.94 388 GLU A O 1
ATOM 2812 N N . PRO A 1 389 ? 10.637 -5.887 2.713 1.00 91.12 389 PRO A N 1
ATOM 2813 C CA . PRO A 1 389 ? 9.982 -5.755 4.003 1.00 91.12 389 PRO A CA 1
ATOM 2814 C C . PRO A 1 389 ? 8.465 -5.584 3.805 1.00 91.12 389 PRO A C 1
ATOM 2816 O O . PRO A 1 389 ? 8.030 -5.018 2.798 1.00 91.12 389 PRO A O 1
ATOM 2819 N N . PRO A 1 390 ? 7.637 -6.056 4.748 1.00 90.81 390 PRO A N 1
ATOM 2820 C CA . PRO A 1 390 ? 6.205 -5.837 4.684 1.00 90.81 390 PRO A CA 1
ATOM 2821 C C . PRO A 1 390 ? 5.887 -4.346 4.808 1.00 90.81 390 PRO A C 1
ATOM 2823 O O . PRO A 1 390 ? 6.502 -3.635 5.597 1.00 90.81 390 PRO A O 1
ATOM 2826 N N . ILE A 1 391 ? 4.881 -3.890 4.058 1.00 84.00 391 ILE A N 1
ATOM 2827 C CA . ILE A 1 391 ? 4.360 -2.514 4.161 1.00 84.00 391 ILE A CA 1
ATOM 2828 C C . ILE A 1 391 ? 3.824 -2.252 5.576 1.00 84.00 391 ILE A C 1
ATOM 2830 O O . ILE A 1 391 ? 3.959 -1.161 6.119 1.00 84.00 391 ILE A O 1
ATOM 2834 N N . VAL A 1 392 ? 3.226 -3.282 6.177 1.00 86.38 392 VAL A N 1
ATOM 2835 C CA . VAL A 1 392 ? 2.785 -3.263 7.568 1.00 86.38 392 VAL A CA 1
ATOM 2836 C C . VAL A 1 392 ? 3.894 -3.724 8.499 1.00 86.38 392 VAL A C 1
ATOM 2838 O O . VAL A 1 392 ? 4.527 -4.757 8.280 1.00 86.38 392 VAL A O 1
ATOM 2841 N N . GLU A 1 393 ? 4.068 -3.010 9.603 1.00 90.62 393 GLU A N 1
ATOM 2842 C CA . GLU A 1 393 ? 5.032 -3.364 10.640 1.00 90.62 393 GLU A CA 1
ATOM 2843 C C . GLU A 1 393 ? 4.366 -4.197 11.739 1.00 90.62 393 GLU A C 1
ATOM 2845 O O . GLU A 1 393 ? 3.237 -3.923 12.161 1.00 90.62 393 GLU A O 1
ATOM 2850 N N . ARG A 1 394 ? 5.079 -5.219 12.231 1.00 94.12 394 ARG A N 1
ATOM 2851 C CA . ARG A 1 394 ? 4.583 -6.120 13.285 1.00 94.12 394 ARG A CA 1
ATOM 2852 C C . ARG A 1 394 ? 4.264 -5.367 14.570 1.00 94.12 394 ARG A C 1
ATOM 2854 O O . ARG A 1 394 ? 3.249 -5.646 15.200 1.00 94.12 394 ARG A O 1
ATOM 2861 N N . GLU A 1 395 ? 5.130 -4.433 14.957 1.00 94.50 395 GLU A N 1
ATOM 2862 C CA . GLU A 1 395 ? 4.987 -3.652 16.188 1.00 94.50 395 GLU A CA 1
ATOM 2863 C C . GLU A 1 395 ? 3.769 -2.723 16.124 1.00 94.50 395 GLU A C 1
ATOM 2865 O O . GLU A 1 395 ? 2.905 -2.802 16.996 1.00 94.50 395 GLU A O 1
ATOM 2870 N N . ALA A 1 396 ? 3.630 -1.941 15.050 1.00 94.38 396 ALA A N 1
ATOM 2871 C CA . ALA A 1 396 ? 2.463 -1.081 14.837 1.00 94.38 396 ALA A CA 1
ATOM 2872 C C . ALA A 1 396 ? 1.153 -1.888 14.764 1.00 94.38 396 ALA A C 1
ATOM 2874 O O . ALA A 1 396 ? 0.123 -1.497 15.316 1.00 94.38 396 ALA A O 1
ATOM 2875 N N . SER A 1 397 ? 1.203 -3.068 14.143 1.00 96.62 397 SER A N 1
ATOM 2876 C CA . SER A 1 397 ? 0.057 -3.975 14.073 1.00 96.62 397 SER A CA 1
ATOM 2877 C C . SER A 1 397 ? -0.321 -4.563 15.436 1.00 96.62 397 SER A C 1
ATOM 2879 O O . SER A 1 397 ? -1.501 -4.716 15.748 1.00 96.62 397 SER A O 1
ATOM 2881 N N . LEU A 1 398 ? 0.669 -4.876 16.274 1.00 97.38 398 LEU A N 1
ATOM 2882 C CA . LEU A 1 398 ? 0.436 -5.297 17.652 1.00 97.38 398 LEU A CA 1
ATOM 2883 C C . LEU A 1 398 ? -0.201 -4.171 18.468 1.00 97.38 398 LEU A C 1
ATOM 2885 O O . LEU A 1 398 ? -1.151 -4.426 19.206 1.00 97.38 398 LEU A O 1
ATOM 2889 N N . GLU A 1 399 ? 0.287 -2.940 18.311 1.00 97.44 399 GLU A N 1
ATOM 2890 C CA . GLU A 1 399 ? -0.234 -1.764 19.007 1.00 97.44 399 GLU A CA 1
ATOM 2891 C C . GLU A 1 399 ? -1.705 -1.498 18.658 1.00 97.44 399 GLU A C 1
ATOM 2893 O O . GLU A 1 399 ? -2.518 -1.309 19.565 1.00 97.44 399 GLU A O 1
ATOM 2898 N N . VAL A 1 400 ? -2.085 -1.533 17.373 1.00 97.62 400 VAL A N 1
ATOM 2899 C CA . VAL A 1 400 ? -3.485 -1.293 16.976 1.00 97.62 400 VAL A CA 1
ATOM 2900 C C . VAL A 1 400 ? -4.422 -2.396 17.484 1.00 97.62 400 VAL A C 1
ATOM 2902 O O . VAL A 1 400 ? -5.520 -2.095 17.961 1.00 97.62 400 VAL A O 1
ATOM 2905 N N . ILE A 1 401 ? -3.983 -3.662 17.473 1.00 98.19 401 ILE A N 1
ATOM 2906 C CA . ILE A 1 401 ? -4.767 -4.780 18.020 1.00 98.19 401 ILE A CA 1
ATOM 2907 C C . ILE A 1 401 ? -4.888 -4.663 19.549 1.00 98.19 401 ILE A C 1
ATOM 2909 O O . ILE A 1 401 ? -5.984 -4.839 20.087 1.00 98.19 401 ILE A O 1
ATOM 2913 N N . ASP A 1 402 ? -3.806 -4.334 20.264 1.00 98.38 402 ASP A N 1
ATOM 2914 C CA . ASP A 1 402 ? -3.835 -4.121 21.720 1.00 98.38 402 ASP A CA 1
ATOM 2915 C C . ASP A 1 402 ? -4.736 -2.940 22.097 1.00 98.38 402 ASP A C 1
ATOM 2917 O O . ASP A 1 402 ? -5.525 -3.038 23.041 1.00 98.38 402 ASP A O 1
ATOM 2921 N N . ARG A 1 403 ? -4.694 -1.847 21.324 1.00 98.25 403 ARG A N 1
ATOM 2922 C CA . ARG A 1 403 ? -5.578 -0.687 21.497 1.00 98.25 403 ARG A CA 1
ATOM 2923 C C . ARG A 1 403 ? -7.044 -1.072 21.319 1.00 98.25 403 ARG A C 1
ATOM 2925 O O . ARG A 1 403 ? -7.870 -0.681 22.145 1.00 98.25 403 ARG A O 1
ATOM 2932 N N . TYR A 1 404 ? -7.365 -1.849 20.288 1.00 98.38 404 TYR A N 1
ATOM 2933 C CA . TYR A 1 404 ? -8.722 -2.336 20.041 1.00 98.38 404 TYR A CA 1
ATOM 2934 C C . TYR A 1 404 ? -9.238 -3.213 21.187 1.00 98.38 404 TYR A C 1
ATOM 2936 O O . TYR A 1 404 ? -10.300 -2.939 21.749 1.00 98.38 404 TYR A O 1
ATOM 2944 N N . LEU A 1 405 ? -8.464 -4.219 21.602 1.00 98.50 405 LEU A N 1
ATOM 2945 C CA . LEU A 1 405 ? -8.852 -5.108 22.701 1.00 98.50 405 LEU A CA 1
ATOM 2946 C C . LEU A 1 405 ? -8.925 -4.370 24.047 1.00 98.50 405 LEU A C 1
ATOM 2948 O O . LEU A 1 405 ? -9.823 -4.639 24.843 1.00 98.50 405 LEU A O 1
ATOM 2952 N N . SER A 1 406 ? -8.046 -3.392 24.276 1.00 98.44 406 SER A N 1
ATOM 2953 C CA . SER A 1 406 ? -8.086 -2.526 25.459 1.00 98.44 406 SER A CA 1
ATOM 2954 C C . SER A 1 406 ? -9.325 -1.627 25.484 1.00 98.44 406 SER A C 1
ATOM 2956 O O . SER A 1 406 ? -9.879 -1.397 26.560 1.00 98.44 406 SER A O 1
ATOM 2958 N N . ALA A 1 407 ? -9.773 -1.114 24.333 1.00 98.44 407 ALA A N 1
ATOM 2959 C CA . ALA A 1 407 ? -11.007 -0.333 24.233 1.00 98.44 407 ALA A CA 1
ATOM 2960 C C . ALA A 1 407 ? -12.234 -1.201 24.557 1.00 98.44 407 ALA A C 1
ATOM 2962 O O . ALA A 1 407 ? -13.080 -0.802 25.359 1.00 98.44 407 ALA A O 1
ATOM 2963 N N . VAL A 1 408 ? -12.275 -2.432 24.032 1.00 98.31 408 VAL A N 1
ATOM 2964 C CA . VAL A 1 408 ? -13.309 -3.430 24.358 1.00 98.31 408 VAL A CA 1
ATOM 2965 C C . VAL A 1 408 ? -13.320 -3.757 25.856 1.00 98.31 408 VAL A C 1
ATOM 2967 O O . VAL A 1 408 ? -14.385 -3.759 26.469 1.00 98.31 408 VAL A O 1
ATOM 2970 N N . GLU A 1 409 ? -12.154 -3.981 26.472 1.00 98.00 409 GLU A N 1
ATOM 2971 C CA . GLU A 1 409 ? -12.028 -4.273 27.912 1.00 98.00 409 GLU A CA 1
ATOM 2972 C C . GLU A 1 409 ? -12.581 -3.135 28.785 1.00 98.00 409 GLU A C 1
ATOM 2974 O O . GLU A 1 409 ? -13.231 -3.371 29.805 1.00 98.00 409 GLU A O 1
ATOM 2979 N N . GLN A 1 410 ? -12.346 -1.888 28.373 1.00 98.25 410 GLN A N 1
ATOM 2980 C CA . GLN A 1 410 ? -12.778 -0.688 29.093 1.00 98.25 410 GLN A CA 1
ATOM 2981 C C . GLN A 1 410 ? -14.242 -0.308 28.824 1.00 98.25 410 GLN A C 1
ATOM 2983 O O . GLN A 1 410 ? -14.773 0.580 29.494 1.00 98.25 410 GLN A O 1
ATOM 2988 N N . GLY A 1 411 ? -14.898 -0.963 27.862 1.00 98.06 411 GLY A N 1
ATOM 2989 C CA . GLY A 1 411 ? -16.217 -0.570 27.372 1.00 98.06 411 GLY A CA 1
ATOM 2990 C C . GLY A 1 411 ? -16.214 0.760 26.609 1.00 98.06 411 GLY A C 1
ATOM 2991 O O . GLY A 1 411 ? -17.246 1.430 26.553 1.00 98.06 411 GLY A O 1
ATOM 2992 N N . ASP A 1 412 ? -15.068 1.155 26.049 1.00 98.44 412 ASP A N 1
ATOM 2993 C CA . ASP A 1 412 ? -14.926 2.305 25.154 1.00 98.44 412 ASP A CA 1
ATOM 2994 C C . ASP A 1 412 ? -15.308 1.898 23.722 1.00 98.44 412 ASP A C 1
ATOM 2996 O O . ASP A 1 412 ? -14.474 1.685 22.838 1.00 98.44 412 ASP A O 1
ATOM 3000 N N . TRP A 1 413 ? -16.613 1.711 23.525 1.00 98.12 413 TRP A N 1
ATOM 3001 C CA . TRP A 1 413 ? -17.170 1.183 22.282 1.00 98.12 413 TRP A CA 1
ATOM 3002 C C . TRP A 1 413 ? -17.001 2.127 21.094 1.00 98.12 413 TRP A C 1
ATOM 3004 O O . TRP A 1 413 ? -16.914 1.645 19.969 1.00 98.12 413 TRP A O 1
ATOM 3014 N N . ASP A 1 414 ? -16.923 3.438 21.334 1.00 97.56 414 ASP A N 1
ATOM 3015 C CA . ASP A 1 414 ? -16.720 4.434 20.280 1.00 97.56 414 ASP A CA 1
ATOM 3016 C C . ASP A 1 414 ? -15.306 4.304 19.689 1.00 97.56 414 ASP A C 1
ATOM 3018 O O . ASP A 1 414 ? -15.150 4.225 18.470 1.00 97.56 414 ASP A O 1
ATOM 3022 N N . THR A 1 415 ? -14.274 4.182 20.538 1.00 97.56 415 THR A N 1
ATOM 3023 C CA . THR A 1 415 ? -12.899 3.924 20.075 1.00 97.56 415 THR A CA 1
ATOM 3024 C C . THR A 1 415 ? -12.788 2.571 19.372 1.00 97.56 415 THR A C 1
ATOM 3026 O O . THR A 1 415 ? -12.152 2.476 18.322 1.00 97.56 415 THR A O 1
ATOM 3029 N N . ALA A 1 416 ? -13.403 1.520 19.927 1.00 97.94 416 ALA A N 1
ATOM 3030 C CA . ALA A 1 416 ? -13.385 0.196 19.307 1.00 97.94 416 ALA A CA 1
ATOM 3031 C C . ALA A 1 416 ? -14.076 0.192 17.930 1.00 97.94 416 ALA A C 1
ATOM 3033 O O . ALA A 1 416 ? -13.573 -0.435 17.002 1.00 97.94 416 ALA A O 1
ATOM 3034 N N . ALA A 1 417 ? -15.192 0.915 17.787 1.00 97.06 417 ALA A N 1
ATOM 3035 C CA . ALA A 1 417 ? -15.907 1.057 16.523 1.00 97.06 417 ALA A CA 1
ATOM 3036 C C . ALA A 1 417 ? -15.119 1.864 15.484 1.00 97.06 417 ALA A C 1
ATOM 3038 O O . ALA A 1 417 ? -15.060 1.434 14.340 1.00 97.06 417 ALA A O 1
ATOM 3039 N N . SER A 1 418 ? -14.467 2.968 15.871 1.00 95.00 418 SER A N 1
ATOM 3040 C CA . SER A 1 418 ? -13.607 3.749 14.961 1.00 95.00 418 SER A CA 1
ATOM 3041 C C . SER A 1 418 ? -12.502 2.883 14.356 1.00 95.00 418 SER A C 1
ATOM 3043 O O . SER A 1 418 ? -12.311 2.878 13.148 1.00 95.00 418 SER A O 1
ATOM 3045 N N . LEU A 1 419 ? -11.838 2.059 15.176 1.00 95.94 419 LEU A N 1
ATOM 3046 C CA . LEU A 1 419 ? -10.794 1.150 14.692 1.00 95.94 419 LEU A CA 1
ATOM 3047 C C . LEU A 1 419 ? -11.324 0.082 13.725 1.00 95.94 419 LEU A C 1
ATOM 3049 O O . LEU A 1 419 ? -10.542 -0.445 12.939 1.00 95.94 419 LEU A O 1
ATOM 3053 N N . LEU A 1 420 ? -12.618 -0.248 13.771 1.00 94.19 420 LEU A N 1
ATOM 3054 C CA . LEU A 1 420 ? -13.255 -1.111 12.778 1.00 94.19 420 LEU A CA 1
ATOM 3055 C C . LEU A 1 420 ? -13.718 -0.350 11.532 1.00 94.19 420 LEU A C 1
ATOM 3057 O O . LEU A 1 420 ? -13.920 -0.999 10.518 1.00 94.19 420 LEU A O 1
ATOM 3061 N N . ASP A 1 421 ? -13.914 0.963 11.579 1.00 83.94 421 ASP A N 1
ATOM 3062 C CA . ASP A 1 421 ? -14.471 1.744 10.464 1.00 83.94 421 ASP A CA 1
ATOM 3063 C C . ASP A 1 421 ? -13.383 2.273 9.513 1.00 83.94 421 ASP A C 1
ATOM 3065 O O . ASP A 1 421 ? -13.597 2.331 8.306 1.00 83.94 421 ASP A O 1
ATOM 3069 N N . ASP A 1 422 ? -12.184 2.562 10.035 1.00 70.56 422 ASP A N 1
ATOM 3070 C CA . ASP A 1 422 ? -11.079 3.246 9.335 1.00 70.56 422 ASP A CA 1
ATOM 3071 C C . ASP A 1 422 ? -10.326 2.361 8.298 1.00 70.56 422 ASP A C 1
ATOM 3073 O O . ASP A 1 422 ? -9.095 2.331 8.239 1.00 70.56 422 ASP A O 1
ATOM 3077 N N . GLY A 1 423 ? -11.043 1.559 7.504 1.00 71.81 423 GLY A N 1
ATOM 3078 C CA . GLY A 1 423 ? -10.482 0.591 6.552 1.00 71.81 423 GLY A CA 1
ATOM 3079 C C . GLY A 1 423 ? -10.721 0.916 5.072 1.00 71.81 423 GLY A C 1
ATOM 3080 O O . GLY A 1 423 ? -11.581 1.708 4.713 1.00 71.81 423 GLY A O 1
ATOM 3081 N N . ALA A 1 424 ? -9.992 0.220 4.195 1.00 72.75 424 ALA A N 1
ATOM 3082 C CA . ALA A 1 424 ? -10.070 0.369 2.733 1.00 72.75 424 ALA A CA 1
ATOM 3083 C C . ALA A 1 424 ? -11.375 -0.146 2.085 1.00 72.75 424 ALA A C 1
ATOM 3085 O O . ALA A 1 424 ? -11.579 0.025 0.886 1.00 72.75 424 ALA A O 1
ATOM 3086 N N . ILE A 1 425 ? -12.213 -0.864 2.840 1.00 83.00 425 ILE A N 1
ATOM 3087 C CA . ILE A 1 425 ? -13.409 -1.554 2.337 1.00 83.00 425 ILE A CA 1
ATOM 3088 C C . ILE A 1 425 ? -14.631 -0.928 2.992 1.00 83.00 425 ILE A C 1
ATOM 3090 O O . ILE A 1 425 ? -14.645 -0.772 4.215 1.00 83.00 425 ILE A O 1
ATOM 3094 N N . ASP A 1 426 ? -15.659 -0.639 2.187 1.00 86.75 426 ASP A N 1
ATOM 3095 C CA . ASP A 1 426 ? -16.936 -0.125 2.678 1.00 86.75 426 ASP A CA 1
ATOM 3096 C C . ASP A 1 426 ? -17.461 -1.025 3.815 1.00 86.75 426 ASP A C 1
ATOM 3098 O O . ASP A 1 426 ? -17.555 -2.250 3.647 1.00 86.75 426 ASP A O 1
ATOM 3102 N N . PRO A 1 427 ? -17.815 -0.457 4.981 1.00 90.06 427 PRO A N 1
ATOM 3103 C CA . PRO A 1 427 ? -18.318 -1.217 6.119 1.00 90.06 427 PRO A CA 1
ATOM 3104 C C . PRO A 1 427 ? -19.456 -2.197 5.797 1.00 90.06 427 PRO A C 1
ATOM 3106 O O . PRO A 1 427 ? -19.570 -3.243 6.436 1.00 90.06 427 PRO A O 1
ATOM 3109 N N . SER A 1 428 ? -20.290 -1.892 4.800 1.00 89.94 428 SER A N 1
ATOM 3110 C CA . SER A 1 428 ? -21.406 -2.743 4.377 1.00 89.94 428 SER A CA 1
ATOM 3111 C C . SER A 1 428 ? -20.995 -3.985 3.582 1.00 89.94 428 SER A C 1
ATOM 3113 O O . SER A 1 428 ? -21.770 -4.939 3.491 1.00 89.94 428 SER A O 1
ATOM 3115 N N . GLU A 1 429 ? -19.772 -4.013 3.056 1.00 90.12 429 GLU A N 1
ATOM 3116 C CA . GLU A 1 429 ? -19.201 -5.150 2.326 1.00 90.12 429 GLU A CA 1
ATOM 3117 C C . GLU A 1 429 ? -18.364 -6.063 3.230 1.00 90.12 429 GLU A C 1
ATOM 3119 O O . GLU A 1 429 ? -17.942 -7.149 2.825 1.00 90.12 429 GLU A O 1
ATOM 3124 N N . ARG A 1 430 ? -18.136 -5.646 4.478 1.00 92.31 430 ARG A N 1
ATOM 3125 C CA . ARG A 1 430 ? -17.265 -6.333 5.424 1.00 92.31 430 ARG A CA 1
ATOM 3126 C C . ARG A 1 430 ? -17.967 -7.499 6.132 1.00 92.31 430 ARG A C 1
ATOM 3128 O O . ARG A 1 430 ? -18.907 -7.270 6.898 1.00 92.31 430 ARG A O 1
ATOM 3135 N N . PRO A 1 431 ? -17.509 -8.757 5.953 1.00 92.56 431 PRO A N 1
ATOM 3136 C CA . PRO A 1 431 ? -18.166 -9.924 6.546 1.00 92.56 431 PRO A CA 1
ATOM 3137 C C . PRO A 1 431 ? -18.234 -9.901 8.077 1.00 92.56 431 PRO A C 1
ATOM 3139 O O . PRO A 1 431 ? -19.221 -10.357 8.649 1.00 92.56 431 PRO A O 1
ATOM 3142 N N . ASP A 1 432 ? -17.212 -9.360 8.741 1.00 94.50 432 ASP A N 1
ATOM 3143 C CA . ASP A 1 432 ? -17.162 -9.223 10.198 1.00 94.50 432 ASP A CA 1
ATOM 3144 C C . ASP A 1 432 ? -18.206 -8.218 10.709 1.00 94.50 432 ASP A C 1
ATOM 3146 O O . ASP A 1 432 ? -18.910 -8.499 11.678 1.00 94.50 432 ASP A O 1
ATOM 3150 N N . LEU A 1 433 ? -18.385 -7.085 10.025 1.00 95.38 433 LEU A N 1
ATOM 3151 C CA . LEU A 1 433 ? -19.423 -6.107 10.370 1.00 95.38 433 LEU A CA 1
ATOM 3152 C C . LEU A 1 433 ? -20.831 -6.605 10.023 1.00 95.38 433 LEU A C 1
ATOM 3154 O O . LEU A 1 433 ? -21.776 -6.349 10.769 1.00 95.38 433 LEU A O 1
ATOM 3158 N N . LEU A 1 434 ? -20.981 -7.372 8.943 1.00 95.38 434 LEU A N 1
ATOM 3159 C CA . LEU A 1 434 ? -22.236 -8.055 8.627 1.00 95.38 434 LEU A CA 1
ATOM 3160 C C . LEU A 1 434 ? -22.610 -9.088 9.700 1.00 95.38 434 LEU A C 1
ATOM 3162 O O . LEU A 1 434 ? -23.781 -9.187 10.066 1.00 95.38 434 LEU A O 1
ATOM 3166 N N . GLU A 1 435 ? -21.632 -9.826 10.237 1.00 95.88 435 GLU A N 1
ATOM 3167 C CA . GLU A 1 435 ? -21.839 -10.754 11.356 1.00 95.88 435 GLU A CA 1
ATOM 3168 C C . GLU A 1 435 ? -22.222 -10.019 12.648 1.00 95.88 435 GLU A C 1
ATOM 3170 O O . GLU A 1 435 ? -23.100 -10.477 13.383 1.00 95.88 435 GLU A O 1
ATOM 3175 N N . LEU A 1 436 ? -21.602 -8.864 12.909 1.00 96.50 436 LEU A N 1
ATOM 3176 C CA . LEU A 1 436 ? -21.934 -8.011 14.050 1.00 96.50 436 LEU A CA 1
ATOM 3177 C C . LEU A 1 436 ? -23.388 -7.516 13.996 1.00 96.50 436 LEU A C 1
ATOM 3179 O O . LEU A 1 436 ? -24.020 -7.329 15.038 1.00 96.50 436 LEU A O 1
ATOM 3183 N N . GLY A 1 437 ? -23.915 -7.322 12.783 1.00 95.75 437 GLY A N 1
ATOM 3184 C CA . GLY A 1 437 ? -25.305 -6.962 12.518 1.00 95.75 437 GLY A CA 1
ATOM 3185 C C . GLY A 1 437 ? -25.726 -5.597 13.074 1.00 95.75 437 GLY A C 1
ATOM 3186 O O . GLY A 1 437 ? -26.768 -5.522 13.739 1.00 95.75 437 GLY A O 1
ATOM 3187 N N . PRO A 1 438 ? -24.966 -4.507 12.846 1.00 94.06 438 PRO A N 1
ATOM 3188 C CA . PRO A 1 438 ? -25.387 -3.186 13.280 1.00 94.06 438 PRO A CA 1
ATOM 3189 C C . PRO A 1 438 ? -26.622 -2.737 12.479 1.00 94.06 438 PRO A C 1
ATOM 3191 O O . PRO A 1 438 ? -26.833 -3.136 11.335 1.00 94.06 438 PRO A O 1
ATOM 3194 N N . GLY A 1 439 ? -27.478 -1.908 13.083 1.00 87.56 439 GLY A N 1
ATOM 3195 C CA . GLY A 1 439 ? -28.694 -1.432 12.405 1.00 87.56 439 GLY A CA 1
ATOM 3196 C C . GLY A 1 439 ? -28.399 -0.552 11.184 1.00 87.56 439 GLY A C 1
ATOM 3197 O O . GLY A 1 439 ? -29.164 -0.553 10.223 1.00 87.56 439 GLY A O 1
ATOM 3198 N N . LEU A 1 440 ? -27.285 0.178 11.243 1.00 92.88 440 LEU A N 1
ATOM 3199 C CA . LEU A 1 440 ? -26.646 0.930 10.166 1.00 92.88 440 LEU A CA 1
ATOM 3200 C C . LEU A 1 440 ? -25.133 0.789 10.353 1.00 92.88 440 LEU A C 1
ATOM 3202 O O . LEU A 1 440 ? -24.679 0.552 11.468 1.00 92.88 440 LEU A O 1
ATOM 3206 N N . PHE A 1 441 ? -24.340 1.018 9.314 1.00 93.81 441 PHE A N 1
ATOM 3207 C CA . PHE A 1 441 ? -22.877 1.013 9.426 1.00 93.81 441 PHE A CA 1
ATOM 3208 C C . PHE A 1 441 ? -22.312 2.367 9.882 1.00 93.81 441 PHE A C 1
ATOM 3210 O O . PHE A 1 441 ? -21.277 2.810 9.413 1.00 93.81 441 PHE A O 1
ATOM 3217 N N . SER A 1 442 ? -23.025 3.066 10.772 1.00 93.19 442 SER A N 1
ATOM 3218 C CA . SER A 1 442 ? -22.495 4.278 11.398 1.00 93.19 442 SER A CA 1
ATOM 3219 C C . SER A 1 442 ? -21.596 3.900 12.583 1.00 93.19 442 SER A C 1
ATOM 3221 O O . SER A 1 442 ? -21.908 2.914 13.262 1.00 93.19 442 SER A O 1
ATOM 3223 N N . PRO A 1 443 ? -20.562 4.694 12.927 1.00 92.06 443 PRO A N 1
ATOM 3224 C CA . PRO A 1 443 ? -19.721 4.423 14.097 1.00 92.06 443 PRO A CA 1
ATOM 3225 C C . PRO A 1 443 ? -20.526 4.206 15.387 1.00 92.06 443 PRO A C 1
ATOM 3227 O O . PRO A 1 443 ? -20.240 3.304 16.169 1.00 92.06 443 PRO A O 1
ATOM 3230 N N . PHE A 1 444 ? -21.608 4.970 15.573 1.00 95.56 444 PHE A N 1
ATOM 3231 C CA . PHE A 1 444 ? -22.504 4.842 16.725 1.00 95.56 444 PHE A CA 1
ATOM 3232 C C . PHE A 1 444 ? -23.257 3.500 16.758 1.00 95.56 444 PHE A C 1
ATOM 3234 O O . PHE A 1 444 ? -23.402 2.876 17.814 1.00 95.56 444 PHE A O 1
ATOM 3241 N N . ASP A 1 445 ? -23.761 3.040 15.611 1.00 96.50 445 ASP A N 1
ATOM 3242 C CA . ASP A 1 445 ? -24.485 1.771 15.526 1.00 96.50 445 ASP A CA 1
ATOM 3243 C C . ASP A 1 445 ? -23.550 0.563 15.644 1.00 96.50 445 ASP A C 1
ATOM 3245 O O . ASP A 1 445 ? -23.922 -0.416 16.298 1.00 96.50 445 ASP A O 1
ATOM 3249 N N . VAL A 1 446 ? -22.336 0.657 15.093 1.00 97.00 446 VAL A N 1
ATOM 3250 C CA . VAL A 1 446 ? -21.270 -0.340 15.271 1.00 97.00 446 VAL A CA 1
ATOM 3251 C C . VAL A 1 446 ? -20.862 -0.426 16.743 1.00 97.00 446 VAL A C 1
ATOM 3253 O O . VAL A 1 446 ? -20.853 -1.523 17.300 1.00 97.00 446 VAL A O 1
ATOM 3256 N N . ALA A 1 447 ? -20.639 0.705 17.421 1.00 97.88 447 ALA A N 1
ATOM 3257 C CA . ALA A 1 447 ? -20.328 0.746 18.853 1.00 97.88 447 ALA A CA 1
ATOM 3258 C C . ALA A 1 447 ? -21.421 0.072 19.700 1.00 97.88 447 ALA A C 1
ATOM 3260 O O . ALA A 1 447 ? -21.144 -0.764 20.565 1.00 97.88 447 ALA A O 1
ATOM 3261 N N . ARG A 1 448 ? -22.695 0.372 19.416 1.00 97.94 448 ARG A N 1
ATOM 3262 C CA . ARG A 1 448 ? -23.833 -0.260 20.100 1.00 97.94 448 ARG A CA 1
ATOM 3263 C C . ARG A 1 448 ? -23.899 -1.767 19.847 1.00 97.94 448 ARG A C 1
ATOM 3265 O O . ARG A 1 448 ? -24.214 -2.521 20.770 1.00 97.94 448 ARG A O 1
ATOM 3272 N N . ALA A 1 449 ? -23.632 -2.205 18.619 1.00 97.81 449 ALA A N 1
ATOM 3273 C CA . ALA A 1 449 ? -23.622 -3.619 18.272 1.00 97.81 449 ALA A CA 1
ATOM 3274 C C . ALA A 1 449 ? -22.446 -4.357 18.936 1.00 97.81 449 ALA A C 1
ATOM 3276 O O . ALA A 1 449 ? -22.657 -5.438 19.481 1.00 97.81 449 ALA A O 1
ATOM 3277 N N . LEU A 1 450 ? -21.255 -3.748 19.014 1.00 98.06 450 LEU A N 1
ATOM 3278 C CA . LEU A 1 450 ? -20.103 -4.278 19.759 1.00 98.06 450 LEU A CA 1
ATOM 3279 C C . LEU A 1 450 ? -20.401 -4.439 21.252 1.00 98.06 450 LEU A C 1
ATOM 3281 O O . LEU A 1 450 ? -20.106 -5.482 21.837 1.00 98.06 450 LEU A O 1
ATOM 3285 N N . ALA A 1 451 ? -21.041 -3.443 21.867 1.00 98.12 451 ALA A N 1
ATOM 3286 C CA . ALA A 1 451 ? -21.444 -3.528 23.268 1.00 98.12 451 ALA A CA 1
ATOM 3287 C C . ALA A 1 451 ? -22.407 -4.703 23.514 1.00 98.12 451 ALA A C 1
ATOM 3289 O O . ALA A 1 451 ? -22.295 -5.409 24.518 1.00 98.12 451 ALA A O 1
ATOM 3290 N N . ALA A 1 452 ? -23.346 -4.936 22.590 1.00 97.81 452 ALA A N 1
ATOM 3291 C CA . ALA A 1 452 ? -24.259 -6.074 22.653 1.00 97.81 452 ALA A CA 1
ATOM 3292 C C . ALA A 1 452 ? -23.533 -7.408 22.414 1.00 97.81 452 ALA A C 1
ATOM 3294 O O . ALA A 1 452 ? -23.790 -8.375 23.132 1.00 97.81 452 ALA A O 1
ATOM 3295 N N . TRP A 1 453 ? -22.601 -7.443 21.457 1.00 97.31 453 TRP A N 1
ATOM 3296 C CA . TRP A 1 453 ? -21.756 -8.595 21.149 1.00 97.31 453 TRP A CA 1
ATOM 3297 C C . TRP A 1 453 ? -20.969 -9.060 22.379 1.00 97.31 453 TRP A C 1
ATOM 3299 O O . TRP A 1 453 ? -21.004 -10.234 22.743 1.00 97.31 453 TRP A O 1
ATOM 3309 N N . CYS A 1 454 ? -20.331 -8.123 23.083 1.00 97.75 454 CYS A N 1
ATOM 3310 C CA . CYS A 1 454 ? -19.525 -8.408 24.268 1.00 97.75 454 CYS A CA 1
ATOM 3311 C C . CYS A 1 454 ? -20.315 -8.447 25.587 1.00 97.75 454 CYS A C 1
ATOM 3313 O O . CYS A 1 454 ? -19.710 -8.551 26.655 1.00 97.75 454 CYS A O 1
ATOM 3315 N N . ALA A 1 455 ? -21.654 -8.430 25.560 1.00 96.94 455 ALA A N 1
ATOM 3316 C CA . ALA A 1 455 ? -22.473 -8.431 26.777 1.00 96.94 455 ALA A CA 1
ATOM 3317 C C . ALA A 1 455 ? -22.305 -9.705 27.633 1.00 96.94 455 ALA A C 1
ATOM 3319 O O . ALA A 1 455 ? -22.472 -9.655 28.852 1.00 96.94 455 ALA A O 1
ATOM 3320 N N . ALA A 1 456 ? -21.963 -10.838 27.009 1.00 93.62 456 ALA A N 1
ATOM 3321 C CA . ALA A 1 456 ? -21.644 -12.097 27.694 1.00 93.62 456 ALA A CA 1
ATOM 3322 C C . ALA A 1 456 ? -20.155 -12.228 28.082 1.00 93.62 456 ALA A C 1
ATOM 3324 O O . ALA A 1 456 ? -19.758 -13.247 28.645 1.00 93.62 456 ALA A O 1
ATOM 3325 N N . GLY A 1 457 ? -19.348 -11.202 27.804 1.00 96.12 457 GLY A N 1
ATOM 3326 C CA . GLY A 1 457 ? -17.898 -11.210 27.949 1.00 96.12 457 GLY A CA 1
ATOM 3327 C C . GLY A 1 457 ? -17.184 -11.510 26.632 1.00 96.12 457 GLY A C 1
ATOM 3328 O O . GLY A 1 457 ? -17.580 -12.388 25.864 1.00 96.12 457 GLY A O 1
ATOM 3329 N N . CYS A 1 458 ? -16.097 -10.782 26.404 1.00 97.56 458 CYS A N 1
ATOM 3330 C CA . CYS A 1 458 ? -15.157 -11.002 25.314 1.00 97.56 458 CYS A CA 1
ATOM 3331 C C . CYS A 1 458 ? -13.780 -11.338 25.896 1.00 97.56 458 CYS A C 1
ATOM 3333 O O . CYS A 1 458 ? -13.423 -10.849 26.968 1.00 97.56 458 CYS A O 1
ATOM 3335 N N . ASP A 1 459 ? -13.013 -12.179 25.207 1.00 97.25 459 ASP A N 1
ATOM 3336 C CA . ASP A 1 459 ? -11.603 -12.389 25.517 1.00 97.25 459 ASP A CA 1
ATOM 3337 C C . ASP A 1 459 ? -10.787 -11.199 25.000 1.00 97.25 459 ASP A C 1
ATOM 3339 O O . ASP A 1 459 ? -10.529 -11.054 23.805 1.00 97.25 459 ASP A O 1
ATOM 3343 N N . THR A 1 460 ? -10.377 -10.355 25.941 1.00 97.31 460 THR A N 1
ATOM 3344 C CA . THR A 1 460 ? -9.534 -9.177 25.719 1.00 97.31 460 THR A CA 1
ATOM 3345 C C . THR A 1 460 ? -8.098 -9.407 26.178 1.00 97.31 460 THR A C 1
ATOM 3347 O O . THR A 1 460 ? -7.374 -8.447 26.433 1.00 97.31 460 THR A O 1
ATOM 3350 N N . THR A 1 461 ? -7.664 -10.669 26.316 1.00 97.62 461 THR A N 1
ATOM 3351 C CA . THR A 1 461 ? -6.278 -10.981 26.689 1.00 97.62 461 THR A CA 1
ATOM 3352 C C . THR A 1 461 ? -5.334 -10.249 25.740 1.00 97.62 461 THR A C 1
ATOM 3354 O O . THR A 1 461 ? -5.465 -10.381 24.520 1.00 97.62 461 THR A O 1
ATOM 3357 N N . ARG A 1 462 ? -4.393 -9.473 26.286 1.00 97.31 462 ARG A N 1
ATOM 3358 C CA . ARG A 1 462 ? -3.461 -8.684 25.476 1.00 97.31 462 ARG A CA 1
ATOM 3359 C C . ARG A 1 462 ? -2.546 -9.600 24.664 1.00 97.31 462 ARG A C 1
ATOM 3361 O O . ARG A 1 462 ? -1.987 -10.530 25.250 1.00 97.31 462 ARG A O 1
ATOM 3368 N N . PRO A 1 463 ? -2.411 -9.379 23.349 1.00 97.38 463 PRO A N 1
ATOM 3369 C CA . PRO A 1 463 ? -1.491 -10.146 22.530 1.00 97.38 463 PRO A CA 1
ATOM 3370 C C . PRO A 1 463 ? -0.041 -9.737 22.803 1.00 97.38 463 PRO A C 1
ATOM 3372 O O . PRO A 1 463 ? 0.249 -8.610 23.205 1.00 97.38 463 PRO A O 1
ATOM 3375 N N . VAL A 1 464 ? 0.882 -10.649 22.530 1.00 95.69 464 VAL A N 1
ATOM 3376 C CA . VAL A 1 464 ? 2.311 -10.358 22.365 1.00 95.69 464 VAL A CA 1
ATOM 3377 C C . VAL A 1 464 ? 2.722 -10.560 20.907 1.00 95.69 464 VAL A C 1
ATOM 3379 O O . VAL A 1 464 ? 2.009 -11.193 20.134 1.00 95.69 464 VAL A O 1
ATOM 3382 N N . ALA A 1 465 ? 3.899 -10.066 20.514 1.00 93.12 465 ALA A N 1
ATOM 3383 C CA . ALA A 1 465 ? 4.377 -10.157 19.128 1.00 93.12 465 ALA A CA 1
ATOM 3384 C C . ALA A 1 465 ? 4.397 -11.595 18.569 1.00 93.12 465 ALA A C 1
ATOM 3386 O O . ALA A 1 465 ? 4.163 -11.788 17.377 1.00 93.12 465 ALA A O 1
ATOM 3387 N N . ALA A 1 466 ? 4.645 -12.591 19.428 1.00 92.19 466 ALA A N 1
ATOM 3388 C CA . ALA A 1 466 ? 4.646 -14.009 19.067 1.00 92.19 466 ALA A CA 1
ATOM 3389 C C . ALA A 1 466 ? 3.241 -14.593 18.813 1.00 92.19 466 ALA A C 1
ATOM 3391 O O . ALA A 1 466 ? 3.137 -15.651 18.198 1.00 92.19 466 ALA A O 1
ATOM 3392 N N . ASP A 1 467 ? 2.175 -13.918 19.257 1.00 95.25 467 ASP A N 1
ATOM 3393 C CA . ASP A 1 467 ? 0.791 -14.338 18.998 1.00 95.25 467 ASP A CA 1
ATOM 3394 C C . ASP A 1 467 ? 0.328 -13.961 17.583 1.00 95.25 467 ASP A C 1
ATOM 3396 O O . ASP A 1 467 ? -0.678 -14.484 17.101 1.00 95.25 467 ASP A O 1
ATOM 3400 N N . LEU A 1 468 ? 1.035 -13.035 16.922 1.00 96.00 468 LEU A N 1
ATOM 3401 C CA . LEU A 1 468 ? 0.682 -12.564 15.589 1.00 96.00 468 LEU A CA 1
ATOM 3402 C C . LEU A 1 468 ? 1.276 -13.474 14.516 1.00 96.00 468 LEU A C 1
ATOM 3404 O O . LEU A 1 468 ? 2.485 -13.716 14.463 1.00 96.00 468 LEU A O 1
ATOM 3408 N N . ARG A 1 469 ? 0.423 -13.918 13.601 1.00 94.75 469 ARG A N 1
ATOM 3409 C CA . ARG A 1 469 ? 0.814 -14.586 12.361 1.00 94.75 469 ARG A CA 1
ATOM 3410 C C . ARG A 1 469 ? 0.877 -13.568 11.228 1.00 94.75 469 ARG A C 1
ATOM 3412 O O . ARG A 1 469 ? 0.047 -12.667 11.182 1.00 94.75 469 ARG A O 1
ATOM 3419 N N . PHE A 1 470 ? 1.832 -13.718 10.317 1.00 94.31 470 PHE A N 1
ATOM 3420 C CA . PHE A 1 470 ? 1.953 -12.853 9.149 1.00 94.31 470 PHE A CA 1
ATOM 3421 C C . PHE A 1 470 ? 1.419 -13.558 7.892 1.00 94.31 470 PHE A C 1
ATOM 3423 O O . PHE A 1 470 ? 2.007 -14.526 7.421 1.00 94.31 470 PHE A O 1
ATOM 3430 N N . ASP A 1 471 ? 0.301 -13.056 7.359 1.00 90.44 471 ASP A N 1
ATOM 3431 C CA . ASP A 1 471 ? -0.349 -13.531 6.123 1.00 90.44 471 ASP A CA 1
ATOM 3432 C C . ASP A 1 471 ? -0.393 -12.427 5.045 1.00 90.44 471 ASP A C 1
ATOM 3434 O O . ASP A 1 471 ? -1.345 -12.298 4.274 1.00 90.44 471 ASP A O 1
ATOM 3438 N N . GLY A 1 472 ? 0.609 -11.545 5.039 1.00 88.00 472 GLY A N 1
ATOM 3439 C CA . GLY A 1 472 ? 0.607 -10.292 4.264 1.00 88.00 472 GLY A CA 1
ATOM 3440 C C . GLY A 1 472 ? -0.064 -9.148 5.027 1.00 88.00 472 GLY A C 1
ATOM 3441 O O . GLY A 1 472 ? 0.007 -7.984 4.645 1.00 88.00 472 GLY A O 1
ATOM 3442 N N . SER A 1 473 ? -0.681 -9.491 6.150 1.00 91.75 473 SER A N 1
ATOM 3443 C CA . SER A 1 473 ? -1.114 -8.619 7.233 1.00 91.75 473 SER A CA 1
ATOM 3444 C C . SER A 1 473 ? -0.885 -9.370 8.549 1.00 91.75 473 SER A C 1
ATOM 3446 O O . SER A 1 473 ? -0.652 -10.583 8.525 1.00 91.75 473 SER A O 1
ATOM 3448 N N . TYR A 1 474 ? -0.921 -8.689 9.694 1.00 95.62 474 TYR A N 1
ATOM 3449 C CA . TYR A 1 474 ? -0.734 -9.367 10.979 1.00 95.62 474 TYR A CA 1
ATOM 3450 C C . TYR A 1 474 ? -2.071 -9.792 11.563 1.00 95.62 474 TYR A C 1
ATOM 3452 O O . TYR A 1 474 ? -2.963 -8.973 11.780 1.00 95.62 474 TYR A O 1
ATOM 3460 N N . VAL A 1 475 ? -2.186 -11.089 11.818 1.00 96.12 475 VAL A N 1
ATOM 3461 C CA . VAL A 1 475 ? -3.412 -11.760 12.229 1.00 96.12 475 VAL A CA 1
ATOM 3462 C C . VAL A 1 475 ? -3.225 -12.333 13.627 1.00 96.12 475 VAL A C 1
ATOM 3464 O O . VAL A 1 475 ? -2.341 -13.158 13.859 1.00 96.12 475 VAL A O 1
ATOM 3467 N N . LEU A 1 476 ? -4.090 -11.933 14.550 1.00 97.56 476 LEU A N 1
ATOM 3468 C CA . LEU A 1 476 ? -4.287 -12.576 15.841 1.00 97.56 476 LEU A CA 1
ATOM 3469 C C . LEU A 1 476 ? -5.415 -13.605 15.713 1.00 97.56 476 LEU A C 1
ATOM 3471 O O . LEU A 1 476 ? -6.537 -13.248 15.362 1.00 97.56 476 LEU A O 1
ATOM 3475 N N . GLU A 1 477 ? -5.145 -14.873 16.020 1.00 96.44 477 GLU A N 1
ATOM 3476 C CA . GLU A 1 477 ? -6.124 -15.964 15.914 1.00 96.44 477 GLU A CA 1
ATOM 3477 C C . GLU A 1 477 ? -6.418 -16.581 17.285 1.00 96.44 477 GLU A C 1
ATOM 3479 O O . GLU A 1 477 ? -5.504 -16.997 17.998 1.00 96.44 477 GLU A O 1
ATOM 3484 N N . ARG A 1 478 ? -7.701 -16.683 17.653 1.00 96.44 478 ARG A N 1
ATOM 3485 C CA . ARG A 1 478 ? -8.157 -17.364 18.876 1.00 96.44 478 ARG A CA 1
ATOM 3486 C C . ARG A 1 478 ? -9.480 -18.072 18.633 1.00 96.44 478 ARG A C 1
ATOM 3488 O O . ARG A 1 478 ? -10.406 -17.505 18.060 1.00 96.44 478 ARG A O 1
ATOM 3495 N N . GLY A 1 479 ? -9.580 -19.330 19.063 1.00 92.50 479 GLY A N 1
ATOM 3496 C CA . GLY A 1 479 ? -10.821 -20.107 18.947 1.00 92.50 479 GLY A CA 1
ATOM 3497 C C . GLY A 1 479 ? -11.357 -20.237 17.512 1.00 92.50 479 GLY A C 1
ATOM 3498 O O . GLY A 1 479 ? -12.567 -20.327 17.332 1.00 92.50 479 GLY A O 1
ATOM 3499 N N . GLY A 1 480 ? -10.481 -20.206 16.499 1.00 92.56 480 GLY A N 1
ATOM 3500 C CA . GLY A 1 480 ? -10.862 -20.254 15.081 1.00 92.56 480 GLY A CA 1
ATOM 3501 C C . GLY A 1 480 ? -11.409 -18.939 14.512 1.00 92.56 480 GLY A C 1
ATOM 3502 O O . GLY A 1 480 ? -11.909 -18.931 13.392 1.00 92.56 480 GLY A O 1
ATOM 3503 N N . ARG A 1 481 ? -11.329 -17.838 15.265 1.00 94.88 481 ARG A N 1
ATOM 3504 C CA . ARG A 1 481 ? -11.642 -16.481 14.803 1.00 94.88 481 ARG A CA 1
ATOM 3505 C C . ARG A 1 481 ? -10.365 -15.665 14.695 1.00 94.88 481 ARG A C 1
ATOM 3507 O O . ARG A 1 481 ? -9.383 -15.963 15.375 1.00 94.88 481 ARG A O 1
ATOM 3514 N N . THR A 1 482 ? -10.404 -14.620 13.882 1.00 96.44 482 THR A N 1
ATOM 3515 C CA . THR A 1 482 ? -9.244 -13.779 13.587 1.00 96.44 482 THR A CA 1
ATOM 3516 C C . THR A 1 482 ? -9.549 -12.302 13.784 1.00 96.44 482 THR A C 1
ATOM 3518 O O . THR A 1 482 ? -10.636 -11.842 13.442 1.00 96.44 482 THR A O 1
ATOM 3521 N N . ILE A 1 483 ? -8.557 -11.570 14.281 1.00 97.44 483 ILE A N 1
ATOM 3522 C CA . ILE A 1 483 ? -8.464 -10.112 14.229 1.00 97.44 483 ILE A CA 1
ATOM 3523 C C . ILE A 1 483 ? -7.226 -9.792 13.396 1.00 97.44 483 ILE A C 1
ATOM 3525 O O . ILE A 1 483 ? -6.136 -10.257 13.711 1.00 97.44 483 ILE A O 1
ATOM 3529 N N . THR A 1 484 ? -7.391 -9.018 12.335 1.00 95.81 484 THR A N 1
ATOM 3530 C CA . THR A 1 484 ? -6.332 -8.651 11.396 1.00 95.81 484 THR A CA 1
ATOM 3531 C C . THR A 1 484 ? -6.078 -7.158 11.492 1.00 95.81 484 THR A C 1
ATOM 3533 O O . THR A 1 484 ? -7.018 -6.371 11.382 1.00 95.81 484 THR A O 1
ATOM 3536 N N . ALA A 1 485 ? -4.820 -6.766 11.675 1.00 95.88 485 ALA A N 1
ATOM 3537 C CA . ALA A 1 485 ? -4.405 -5.384 11.488 1.00 95.88 485 ALA A CA 1
ATOM 3538 C C . ALA A 1 485 ? -4.401 -5.063 9.989 1.00 95.88 485 ALA A C 1
ATOM 3540 O O . ALA A 1 485 ? -3.773 -5.769 9.197 1.00 95.88 485 ALA A O 1
ATOM 3541 N N . VAL A 1 486 ? -5.111 -4.010 9.609 1.00 92.56 486 VAL A N 1
ATOM 3542 C CA . VAL A 1 486 ? -5.205 -3.507 8.239 1.00 92.56 486 VAL A CA 1
ATOM 3543 C C . VAL A 1 486 ? -4.459 -2.183 8.177 1.00 92.56 486 VAL A C 1
ATOM 3545 O O . VAL A 1 486 ? -4.514 -1.402 9.122 1.00 92.56 486 VAL A O 1
ATOM 3548 N N . TRP A 1 487 ? -3.756 -1.935 7.077 1.00 90.44 487 TRP A N 1
ATOM 3549 C CA . TRP A 1 487 ? -3.141 -0.643 6.797 1.00 90.44 487 TRP A CA 1
ATOM 3550 C C . TRP A 1 487 ? -3.632 -0.131 5.458 1.00 90.44 487 TRP A C 1
ATOM 3552 O O . TRP A 1 487 ? -3.657 -0.881 4.478 1.00 90.44 487 TRP A O 1
ATOM 3562 N N . PHE A 1 488 ? -4.018 1.135 5.431 1.00 85.56 488 PHE A N 1
ATOM 3563 C CA . PHE A 1 488 ? -4.447 1.822 4.228 1.00 85.56 488 PHE A CA 1
ATOM 3564 C C . PHE A 1 488 ? -4.098 3.302 4.361 1.00 85.56 488 PHE A C 1
ATOM 3566 O O . PHE A 1 488 ? -4.409 3.907 5.383 1.00 85.56 488 PHE A O 1
ATOM 3573 N N . GLU A 1 489 ? -3.402 3.851 3.362 1.00 82.88 489 GLU A N 1
ATOM 3574 C CA . GLU A 1 489 ? -3.077 5.287 3.275 1.00 82.88 489 GLU A CA 1
ATOM 3575 C C . GLU A 1 489 ? -2.481 5.869 4.574 1.00 82.88 489 GLU A C 1
ATOM 3577 O O . GLU A 1 489 ? -2.835 6.946 5.039 1.00 82.88 489 GLU A O 1
ATOM 3582 N N . GLY A 1 490 ? -1.566 5.125 5.208 1.00 82.94 490 GLY A N 1
ATOM 3583 C CA . GLY A 1 490 ? -0.886 5.571 6.429 1.00 82.94 490 GLY A CA 1
ATOM 3584 C C . GLY A 1 490 ? -1.645 5.315 7.736 1.00 82.94 490 GLY A C 1
ATOM 3585 O O . GLY A 1 490 ? -1.083 5.549 8.808 1.00 82.94 490 GLY A O 1
ATOM 3586 N N . VAL A 1 491 ? -2.872 4.792 7.684 1.00 86.62 491 VAL A N 1
ATOM 3587 C CA . VAL A 1 491 ? -3.710 4.530 8.861 1.00 86.62 491 VAL A CA 1
ATOM 3588 C C . VAL A 1 491 ? -3.789 3.032 9.150 1.00 86.62 491 VAL A C 1
ATOM 3590 O O . VAL A 1 491 ? -4.016 2.223 8.253 1.00 86.62 491 VAL A O 1
ATOM 3593 N N . TYR A 1 492 ? -3.612 2.665 10.423 1.00 92.12 492 TYR A N 1
ATOM 3594 C CA . TYR A 1 492 ? -3.846 1.309 10.918 1.00 92.12 492 TYR A CA 1
ATOM 3595 C C . TYR A 1 492 ? -5.268 1.166 11.468 1.00 92.12 492 TYR A C 1
ATOM 3597 O O . TYR A 1 492 ? -5.685 1.936 12.335 1.00 92.12 492 TYR A O 1
ATOM 3605 N N . SER A 1 493 ? -5.969 0.128 11.025 1.00 94.62 493 SER A N 1
ATOM 3606 C CA . SER A 1 493 ? -7.313 -0.249 11.466 1.00 94.62 493 SER A CA 1
ATOM 3607 C C . SER A 1 493 ? -7.423 -1.761 11.688 1.00 94.62 493 SER A C 1
ATOM 3609 O O . SER A 1 493 ? -6.437 -2.500 11.611 1.00 94.62 493 SER A O 1
ATOM 3611 N N . ILE A 1 494 ? -8.617 -2.231 12.045 1.00 96.50 494 ILE A N 1
ATOM 3612 C CA . ILE A 1 494 ? -8.895 -3.614 12.421 1.00 96.50 494 ILE A CA 1
ATOM 3613 C C . ILE A 1 494 ? -9.966 -4.222 11.517 1.00 96.50 494 ILE A C 1
ATOM 3615 O O . ILE A 1 494 ? -11.025 -3.641 11.281 1.00 96.50 494 ILE A O 1
ATOM 3619 N N . SER A 1 495 ? -9.719 -5.462 11.096 1.00 95.38 495 SER A N 1
ATOM 3620 C CA . SER A 1 495 ? -10.725 -6.366 10.541 1.00 95.38 495 SER A CA 1
ATOM 3621 C C . SER A 1 495 ? -10.907 -7.583 11.442 1.00 95.38 495 SER A C 1
ATOM 3623 O O . SER A 1 495 ? -9.965 -8.342 11.659 1.00 95.38 495 SER A O 1
ATOM 3625 N N . GLY A 1 496 ? -12.105 -7.764 11.997 1.00 96.06 496 GLY A N 1
ATOM 3626 C CA . GLY A 1 496 ? -12.437 -8.862 12.904 1.00 96.06 496 GLY A CA 1
ATOM 3627 C C . GLY A 1 496 ? -13.108 -8.420 14.207 1.00 96.06 496 GLY A C 1
ATOM 3628 O O . GLY A 1 496 ? -12.710 -7.459 14.872 1.00 96.06 496 GLY A O 1
ATOM 3629 N N . LEU A 1 497 ? -14.127 -9.177 14.614 1.00 96.88 497 LEU A N 1
ATOM 3630 C CA . LEU A 1 497 ? -14.848 -8.951 15.868 1.00 96.88 497 LEU A CA 1
ATOM 3631 C C . LEU A 1 497 ? -14.055 -9.442 17.086 1.00 96.88 497 LEU A C 1
ATOM 3633 O O . LEU A 1 497 ? -13.261 -10.380 16.960 1.00 96.88 497 LEU A O 1
ATOM 3637 N N . PRO A 1 498 ? -14.318 -8.898 18.292 1.00 96.94 498 PRO A N 1
ATOM 3638 C CA . PRO A 1 498 ? -13.684 -9.389 19.505 1.00 96.94 498 PRO A CA 1
ATOM 3639 C C . PRO A 1 498 ? -14.028 -10.863 19.743 1.00 96.94 498 PRO A C 1
ATOM 3641 O O . PRO A 1 498 ? -15.128 -11.341 19.421 1.00 96.94 498 PRO A O 1
ATOM 3644 N N . PHE A 1 499 ? -13.084 -11.599 20.322 1.00 97.06 499 PHE A N 1
ATOM 3645 C CA . PHE A 1 499 ? -13.256 -13.019 20.596 1.00 97.06 499 PHE A CA 1
ATOM 3646 C C . PHE A 1 499 ? -14.312 -13.222 21.692 1.00 97.06 499 PHE A C 1
ATOM 3648 O O . PHE A 1 499 ? -14.226 -12.571 22.732 1.00 97.06 499 PHE A O 1
ATOM 3655 N N . PRO A 1 500 ? -15.300 -14.116 21.516 1.00 93.25 500 PRO A N 1
ATOM 3656 C CA . PRO A 1 500 ? -16.212 -14.472 22.598 1.00 93.25 500 PRO A CA 1
ATOM 3657 C C . PRO A 1 500 ? -15.433 -15.067 23.776 1.00 93.25 500 PRO A C 1
ATOM 3659 O O . PRO A 1 500 ? -14.478 -15.819 23.564 1.00 93.25 500 PRO A O 1
ATOM 3662 N N . ALA A 1 501 ? -15.846 -14.781 25.012 1.00 91.06 501 ALA A N 1
ATOM 3663 C CA . ALA A 1 501 ? -15.279 -15.471 26.167 1.00 91.06 501 ALA A CA 1
ATOM 3664 C C . ALA A 1 501 ? -15.477 -16.992 26.024 1.00 91.06 501 ALA A C 1
ATOM 3666 O O . ALA A 1 501 ? -16.558 -17.461 25.655 1.00 91.06 501 ALA A O 1
ATOM 3667 N N . THR A 1 502 ? -14.431 -17.774 26.306 1.00 81.62 502 THR A N 1
ATOM 3668 C CA . THR A 1 502 ? -14.579 -19.235 26.377 1.00 81.62 502 THR A CA 1
ATOM 3669 C C . THR A 1 502 ? -15.465 -19.562 27.588 1.00 81.62 502 THR A C 1
ATOM 3671 O O . THR A 1 502 ? -15.177 -19.040 28.668 1.00 81.62 502 THR A O 1
ATOM 3674 N N . PRO A 1 503 ? -16.547 -20.345 27.421 1.00 68.81 503 PRO A N 1
ATOM 3675 C CA . PRO A 1 503 ? -17.497 -20.636 28.495 1.00 68.81 503 PRO A CA 1
ATOM 3676 C C . PRO A 1 503 ? -16.902 -21.423 29.668 1.00 68.81 503 PRO A C 1
ATOM 3678 O O . PRO A 1 503 ? -15.902 -22.154 29.466 1.00 68.81 503 PRO A O 1
#

Organism: NCBI:txid449393

Foldseek 3Di:
DDDPVVVVVVVVVVVVVVDDDDPPVVVVVVVPDDDDDDDDDPPPPVVVVVVVVVVVVVVVVVPPPDDDDDDDDDDDDDDDDDDDDDDDDDDDDDDDDDPDPPQDWDFFDWAWQDWFDQFADALAKDKALDLVSVQVVCVRRPPDDRGDDDLSLFKIKMKAWHFAFPQWGWDTFPGWIAHPVQQEIETETDTPPQPPPPNDRPGDPHGTTIITMIIGTLVRHDAAKGKYGNYPDDDDPVGNDYIDIDHSVCSNVPSPPPPPPPPVPPPQPQFQFAPQVDDDVVVVVQQVVLLVVCQVVVNCPSVCNGHVDDDVQQVLDPPSHSHAHVQKDKDWAPCQDDWDFDADPVGTKIKGWTWMWIAHPNDIAIWTFIWIWDDDPRHIHIDDTDIGGQPDDLVVFLVLLLQLLVCLVVLVLLSNLVLACPAPDHLVVAPQSVVLPFPDSDSVSSSVSLCVVCVQHFPSPRDDSVQWDPSSWTWRDDPNFIWTWHDDPRDTGIRGHTHHDDD

Secondary structure (DSSP, 8-state):
---HHHHHHHHHHHHHHH-PPP-HHHHHHHHHS---------HHHHHHHHHHHHHHHHHHTTSTT------------PPPPPPPPP---PPPP----------S-EEE-EEEEEEEES-S-TTEEEEESSHHHHHHHHHHHT-SSPPPP--TTTEEEEEEEPEEBTTBPBPSP-EEEEETTTTEEEEE-PBSS---SSS-----S--EE-EEEEEEETTTSPSSEEEE-SSSSPPPTTT--B--EEEHHHHHHTS------------------B-TTS-HHHHHHHHHHHHHHHHHHT-GGGGTTT-SS--TT--SSTTS-SSPPTTEEEEE-SS---EEEEEETTEEEEEEEEEEEEEETTEEEEEEEEEEEEEETTEEEEEEEEEE--SS-HHHHHHHHHHHHHHHHHT-HHHHHHHHHSSSS-GGG-HHHHHH--SSSSHHHHHHHHHHHGGG-EE-PPP-GGGEEESSSEEEEETTEEEEEEEETTEEEEESPPEEPP-

Sequence (503 aa):
MPDVIEQLQAWSRSLADATQPVDIAGVVDGVVDGGRRRSGGTRGRWLAVAASIVLLAGAVVAVVQLGGDDERVGPAATPSSPPSSEVTTTPATTGPATTEAVSGPVAIDHVVLVDGEPVGDTWVTGLARDAAELEVLWRRIGLAGPPPVVDFVRDVVVYFGPAESSSCRFQPLAGVSYDPATGRVFPVLELSDAAVSGGTYACTDDANPHAIVVSIARADLPSGDFEFWVDDQDPPACCVTDVTRANGDELRASAPAAVTVTVPPPTVPVGVACRGDLDAITAFASFVADMMTARTTVDLAAVSDCLSGVPGVFDGEPPRCWTACEGATIAFARDPERIFPGGDAAGPAWFHSLPVSHAVDGEVVDVLENWTMRSGPDGWVVSGPTIEPPIVEREASLEVIDRYLSAVEQGDWDTAASLLDDGAIDPSERPDLLELGPGLFSPFDVARALAAWCAAGCDTTRPVAADLRFDGSYVLERGGRTITAVWFEGVYSISGLPFPATP

pLDDT: mean 78.73, std 21.51, range [25.45, 98.5]